Protein 3AOS (pdb70)

CATH classification: 3.15.10.30

Secondary structure (DSSP, 8-state):
-----B-TT-HHHHHHHHHHHHHHHTT-BGGGTBPP-TTEEEEEEEEEETTEEEEEEEEEEEEEE-STT-EEEEEEEETTTTEEEEEEEEEEEEEEEEEEEEGGGTEEEEEEEEEEEEEEEEEEEEEEEEE-SSS-EEEEEPPPEEEEEE----EEEE-HHHHHHHHHHH--SS--TTSTTHHHHHTHHHHHHHHHHHHHHHHHHHHHHHHS-GGGTBS--/-----B-TT-HHHHHHHHHHHHHHHTT-BTTTTBPP-SSEEEEEEEEE-TT-TTEEEEEEEEEEE-GGG-EEEEEEEETTTTEEEEEEEEEEEEEEEEEEEEGGGTEEEEEEEEEEEEEEEEEEEEEEEEE-TTS-EEEEEPPPEEEEEE--S-EEEE-HHHHHHHHHHS--SS--TTSTTHHHHHTHHHHHHHHHHHHHHHHHHHHHHHHS-GGGTBTT--

Structure (mmCIF, N/CA/C/O backbone):
data_3AOS
#
_entry.id   3AOS
#
_cell.length_a   164.044
_cell.length_b   46.750
_cell.length_c   72.169
_cell.angle_alpha   90.00
_cell.angle_beta   102.48
_cell.angle_gamma   90.00
#
_symmetry.space_group_name_H-M   'C 1 2 1'
#
loop_
_entity.id
_entity.type
_entity.pdbx_description
1 polymer 'Hemolymph juvenile hormone binding protein'
2 non-polymer 'methyl (2E,6E)-9-[(2R,3S)-3-ethyl-3-methyloxiran-2-yl]-3,7-dimethylnona-2,6-dienoate'
3 water water
#
loop_
_atom_site.group_PDB
_atom_site.id
_atom_site.type_symbol
_atom_site.label_atom_id
_atom_site.label_alt_id
_atom_site.label_comp_id
_atom_site.label_asym_id
_atom_site.label_entity_id
_atom_site.label_seq_id
_atom_site.pdbx_PDB_ins_code
_atom_site.Cartn_x
_atom_site.Cartn_y
_atom_site.Cartn_z
_atom_site.occupancy
_atom_site.B_iso_or_equiv
_atom_site.auth_seq_id
_atom_site.auth_comp_id
_atom_site.auth_asym_id
_atom_site.auth_atom_id
_atom_site.pdbx_PDB_model_num
ATOM 1 N N . ALA A 1 6 ? 16.286 11.158 -1.490 1.00 60.55 4 ALA A N 1
ATOM 2 C CA . ALA A 1 6 ? 17.225 10.114 -0.983 1.00 60.37 4 ALA A CA 1
ATOM 3 C C . ALA A 1 6 ? 17.246 10.051 0.551 1.00 60.33 4 ALA A C 1
ATOM 4 O O . ALA A 1 6 ? 18.052 10.718 1.202 1.00 60.48 4 ALA A O 1
ATOM 6 N N . LEU A 1 7 ? 16.333 9.266 1.122 1.00 60.10 5 LEU A N 1
ATOM 7 C CA . LEU A 1 7 ? 16.458 8.864 2.525 1.00 59.60 5 LEU A CA 1
ATOM 8 C C . LEU A 1 7 ? 17.166 7.527 2.632 1.00 58.99 5 LEU A C 1
ATOM 9 O O . LEU A 1 7 ? 17.570 7.120 3.716 1.00 58.86 5 LEU A O 1
ATOM 14 N N . LEU A 1 8 ? 17.322 6.848 1.502 1.00 58.68 6 LEU A N 1
ATOM 15 C CA . LEU A 1 8 ? 17.992 5.557 1.506 1.00 58.25 6 LEU A CA 1
ATOM 16 C C . LEU A 1 8 ? 19.319 5.539 0.767 1.00 58.13 6 LEU A C 1
ATOM 17 O O . LEU A 1 8 ? 19.468 6.113 -0.311 1.00 57.96 6 LEU A O 1
ATOM 22 N N . LYS A 1 9 ? 20.282 4.894 1.407 1.00 57.78 7 LYS A N 1
ATOM 23 C CA . LYS A 1 9 ? 21.549 4.583 0.811 1.00 57.77 7 LYS A CA 1
ATOM 24 C C . LYS A 1 9 ? 21.399 3.121 0.440 1.00 57.24 7 LYS A C 1
ATOM 25 O O . LYS A 1 9 ? 21.067 2.302 1.297 1.00 57.21 7 LYS A O 1
ATOM 31 N N . PRO A 1 10 ? 21.596 2.785 -0.845 1.00 57.15 8 PRO A N 1
ATOM 32 C CA . PRO A 1 10 ? 21.483 1.369 -1.202 1.00 57.14 8 PRO A CA 1
ATOM 33 C C . PRO A 1 10 ? 22.744 0.573 -0.821 1.00 57.13 8 PRO A C 1
ATOM 34 O O . PRO A 1 10 ? 23.862 1.057 -0.998 1.00 57.08 8 PRO A O 1
ATOM 38 N N . CYS A 1 11 ? 22.546 -0.632 -0.295 1.00 57.18 9 CYS A N 1
ATOM 39 C CA . CYS A 1 11 ? 23.636 -1.458 0.196 1.00 57.54 9 CYS A CA 1
ATOM 40 C C . CYS A 1 11 ? 23.670 -2.786 -0.520 1.00 57.75 9 CYS A C 1
ATOM 41 O O . CYS A 1 11 ? 22.622 -3.339 -0.855 1.00 58.07 9 CYS A O 1
ATOM 44 N N . LYS A 1 12 ? 24.878 -3.297 -0.746 1.00 57.80 10 LYS A N 1
ATOM 45 C CA . LYS A 1 12 ? 25.076 -4.665 -1.221 1.00 57.71 10 LYS A CA 1
ATOM 46 C C . LYS A 1 12 ? 24.579 -5.612 -0.131 1.00 57.51 10 LYS A C 1
ATOM 47 O O . LYS A 1 12 ? 24.680 -5.309 1.056 1.00 57.47 10 LYS A O 1
ATOM 53 N N . LEU A 1 13 ? 23.991 -6.730 -0.536 1.00 57.70 11 LEU A N 1
ATOM 54 C CA . LEU A 1 13 ? 23.528 -7.739 0.416 1.00 57.78 11 LEU A CA 1
ATOM 55 C C . LEU A 1 13 ? 24.693 -8.367 1.192 1.00 57.81 11 LEU A C 1
ATOM 56 O O . LEU A 1 13 ? 25.590 -8.971 0.598 1.00 57.59 11 LEU A O 1
ATOM 61 N N . GLY A 1 14 ? 24.674 -8.210 2.516 1.00 58.10 12 GLY A N 1
ATOM 62 C CA . GLY A 1 14 ? 25.701 -8.788 3.385 1.00 58.30 12 GLY A CA 1
ATOM 63 C C . GLY A 1 14 ? 26.736 -7.836 3.966 1.00 58.35 12 GLY A C 1
ATOM 64 O O . GLY A 1 14 ? 27.442 -8.209 4.904 1.00 58.88 12 GLY A O 1
ATOM 65 N N . ASP A 1 15 ? 26.829 -6.620 3.414 1.00 58.24 13 ASP A N 1
ATOM 66 C CA . ASP A 1 15 ? 27.781 -5.584 3.855 1.00 57.94 13 ASP A CA 1
ATOM 67 C C . ASP A 1 15 ? 27.273 -4.836 5.092 1.00 58.09 13 ASP A C 1
ATOM 68 O O . ASP A 1 15 ? 26.659 -3.769 4.971 1.00 58.19 13 ASP A O 1
ATOM 73 N N . MET A 1 16 ? 27.547 -5.393 6.275 1.00 57.99 14 MET A N 1
ATOM 74 C CA . MET A 1 16 ? 27.117 -4.808 7.558 1.00 57.95 14 MET A CA 1
ATOM 75 C C . MET A 1 16 ? 27.614 -3.372 7.782 1.00 57.40 14 MET A C 1
ATOM 76 O O . MET A 1 16 ? 26.991 -2.586 8.507 1.00 56.88 14 MET A O 1
ATOM 81 N N . GLN A 1 17 ? 28.728 -3.029 7.143 1.00 57.02 15 GLN A N 1
ATOM 82 C CA . GLN A 1 17 ? 29.278 -1.682 7.242 1.00 56.67 15 GLN A CA 1
ATOM 83 C C . GLN A 1 17 ? 28.344 -0.704 6.535 1.00 55.85 15 GLN A C 1
ATOM 84 O O . GLN A 1 17 ? 27.973 0.322 7.100 1.00 56.17 15 GLN A O 1
ATOM 90 N N . CYS A 1 18 ? 27.941 -1.033 5.312 1.00 54.95 16 CYS A N 1
ATOM 91 C CA . CYS A 1 18 ? 27.029 -0.172 4.566 1.00 54.24 16 CYS A CA 1
ATOM 92 C C . CYS A 1 18 ? 25.663 -0.090 5.254 1.00 53.10 16 CYS A C 1
ATOM 93 O O . CYS A 1 18 ? 25.049 0.973 5.300 1.00 52.60 16 CYS A O 1
ATOM 96 N N . LEU A 1 19 ? 25.205 -1.217 5.784 1.00 51.91 17 LEU A N 1
ATOM 97 C CA . LEU A 1 19 ? 23.925 -1.276 6.460 1.00 51.32 17 LEU A CA 1
ATOM 98 C C . LEU A 1 19 ? 23.899 -0.376 7.689 1.00 50.83 17 LEU A C 1
ATOM 99 O O . LEU A 1 19 ? 22.898 0.298 7.960 1.00 50.22 17 LEU A O 1
ATOM 104 N N . SER A 1 20 ? 25.006 -0.374 8.428 1.00 50.19 18 SER A N 1
ATOM 105 C CA . SER A 1 20 ? 25.106 0.422 9.629 1.00 49.12 18 SER A CA 1
ATOM 106 C C . SER A 1 20 ? 25.024 1.907 9.331 1.00 48.76 18 SER A C 1
ATOM 107 O O . SER A 1 20 ? 24.288 2.625 10.001 1.00 48.96 18 SER A O 1
ATOM 110 N N . SER A 1 21 ? 25.746 2.387 8.328 1.00 47.99 19 SER A N 1
ATOM 111 C CA . SER A 1 21 ? 25.619 3.810 8.013 1.00 47.70 19 SER A CA 1
ATOM 112 C C . SER A 1 21 ? 24.309 4.153 7.280 1.00 46.87 19 SER A C 1
ATOM 113 O O . SER A 1 21 ? 23.866 5.311 7.321 1.00 46.88 19 SER A O 1
ATOM 116 N N . ALA A 1 22 ? 23.690 3.166 6.622 1.00 45.56 20 ALA A N 1
ATOM 117 C CA . ALA A 1 22 ? 22.355 3.373 6.044 1.00 44.58 20 ALA A CA 1
ATOM 118 C C . ALA A 1 22 ? 21.329 3.540 7.165 1.00 43.86 20 ALA A C 1
ATOM 119 O O . ALA A 1 22 ? 20.464 4.402 7.089 1.00 43.56 20 ALA A O 1
ATOM 121 N N . THR A 1 23 ? 21.461 2.715 8.205 1.00 43.20 21 THR A N 1
ATOM 122 C CA . THR A 1 23 ? 20.629 2.773 9.395 1.00 42.79 21 THR A CA 1
ATOM 123 C C . THR A 1 23 ? 20.753 4.114 10.110 1.00 43.37 21 THR A C 1
ATOM 124 O O . THR A 1 23 ? 19.734 4.702 10.505 1.00 43.59 21 THR A O 1
ATOM 128 N N . GLU A 1 24 ? 21.990 4.585 10.288 1.00 43.48 22 GLU A N 1
ATOM 129 C CA . GLU A 1 24 ? 22.225 5.910 10.869 1.00 44.11 22 GLU A CA 1
ATOM 130 C C . GLU A 1 24 ? 21.491 6.977 10.059 1.00 43.02 22 GLU A C 1
ATOM 131 O O . GLU A 1 24 ? 20.701 7.719 10.623 1.00 43.50 22 GLU A O 1
ATOM 137 N N . GLN A 1 25 ? 21.759 7.040 8.753 1.00 42.73 23 GLN A N 1
ATOM 138 C CA . GLN A 1 25 ? 21.053 7.942 7.798 1.00 42.56 23 GLN A CA 1
ATOM 139 C C . GLN A 1 25 ? 19.540 7.885 7.940 1.00 40.95 23 GLN A C 1
ATOM 140 O O . GLN A 1 25 ? 18.885 8.927 8.070 1.00 40.90 23 GLN A O 1
ATOM 146 N N . PHE A 1 26 ? 19.004 6.663 7.952 1.00 39.65 24 PHE A N 1
ATOM 147 C CA . PHE A 1 26 ? 17.569 6.456 7.934 1.00 38.95 24 PHE A CA 1
ATOM 148 C C . PHE A 1 26 ? 16.922 7.041 9.164 1.00 39.16 24 PHE A C 1
ATOM 149 O O . PHE A 1 26 ? 15.974 7.787 9.037 1.00 39.41 24 PHE A O 1
ATOM 157 N N . LEU A 1 27 ? 17.452 6.708 10.338 1.00 39.10 25 LEU A N 1
ATOM 158 C CA . LEU A 1 27 ? 16.875 7.129 11.607 1.00 38.91 25 LEU A CA 1
ATOM 159 C C . LEU A 1 27 ? 16.907 8.639 11.841 1.00 39.99 25 LEU A C 1
ATOM 160 O O . LEU A 1 27 ? 15.945 9.208 12.380 1.00 39.74 25 LEU A O 1
ATOM 165 N N . GLU A 1 28 ? 18.000 9.283 11.431 1.00 41.07 26 GLU A N 1
ATOM 166 C CA . GLU A 1 28 ? 18.115 10.742 11.456 1.00 41.51 26 GLU A CA 1
ATOM 167 C C . GLU A 1 28 ? 17.071 11.387 10.538 1.00 42.17 26 GLU A C 1
ATOM 168 O O . GLU A 1 28 ? 16.295 12.259 10.967 1.00 42.33 26 GLU A O 1
ATOM 174 N N . LYS A 1 29 ? 17.040 10.964 9.274 1.00 42.29 27 LYS A N 1
ATOM 175 C CA . LYS A 1 29 ? 16.073 11.521 8.325 1.00 42.33 27 LYS A CA 1
ATOM 176 C C . LYS A 1 29 ? 14.619 11.320 8.786 1.00 42.24 27 LYS A C 1
ATOM 177 O O . LYS A 1 29 ? 13.793 12.210 8.614 1.00 42.12 27 LYS A O 1
ATOM 183 N N . THR A 1 30 ? 14.330 10.163 9.387 1.00 41.71 28 THR A N 1
ATOM 184 C CA . THR A 1 30 ? 12.984 9.842 9.850 1.00 41.40 28 THR A CA 1
ATOM 185 C C . THR A 1 30 ? 12.697 10.184 11.332 1.00 41.14 28 THR A C 1
ATOM 186 O O . THR A 1 30 ? 11.573 9.985 11.790 1.00 40.67 28 THR A O 1
ATOM 190 N N . SER A 1 31 ? 13.692 10.703 12.066 1.00 40.64 29 SER A N 1
ATOM 191 C CA . SER A 1 31 ? 13.569 10.906 13.519 1.00 40.33 29 SER A CA 1
ATOM 192 C C . SER A 1 31 ? 12.336 11.697 13.936 1.00 40.92 29 SER A C 1
ATOM 193 O O . SER A 1 31 ? 11.690 11.353 14.933 1.00 40.51 29 SER A O 1
ATOM 196 N N . LYS A 1 32 ? 12.000 12.730 13.166 1.00 41.32 30 LYS A N 1
ATOM 197 C CA . LYS A 1 32 ? 10.877 13.590 13.510 1.00 42.82 30 LYS A CA 1
ATOM 198 C C . LYS A 1 32 ? 9.703 13.388 12.537 1.00 43.32 30 LYS A C 1
ATOM 199 O O . LYS A 1 32 ? 8.770 14.204 12.462 1.00 44.37 30 LYS A O 1
ATOM 205 N N . GLY A 1 33 ? 9.763 12.283 11.801 1.00 43.83 31 GLY A N 1
ATOM 206 C CA . GLY A 1 33 ? 8.633 11.777 11.035 1.00 44.15 31 GLY A CA 1
ATOM 207 C C . GLY A 1 33 ? 8.607 12.361 9.648 1.00 44.85 31 GLY A C 1
ATOM 208 O O . GLY A 1 33 ? 9.189 13.423 9.421 1.00 45.15 31 GLY A O 1
ATOM 209 N N . ILE A 1 34 ? 7.964 11.652 8.716 1.00 45.12 32 ILE A N 1
ATOM 210 C CA . ILE A 1 34 ? 7.777 12.135 7.336 1.00 45.59 32 ILE A CA 1
ATOM 211 C C . ILE A 1 34 ? 6.336 11.871 6.880 1.00 45.83 32 ILE A C 1
ATOM 212 O O . ILE A 1 34 ? 6.035 10.814 6.312 1.00 45.90 32 ILE A O 1
ATOM 217 N N . PRO A 1 35 ? 5.439 12.838 7.140 1.00 46.20 33 PRO A N 1
ATOM 218 C CA . PRO A 1 35 ? 4.001 12.553 7.088 1.00 46.82 33 PRO A CA 1
ATOM 219 C C . PRO A 1 35 ? 3.495 12.277 5.669 1.00 47.37 33 PRO A C 1
ATOM 220 O O . PRO A 1 35 ? 2.512 11.556 5.490 1.00 46.74 33 PRO A O 1
ATOM 224 N N . GLN A 1 36 ? 4.200 12.817 4.682 1.00 48.11 34 GLN A N 1
ATOM 225 C CA . GLN A 1 36 ? 3.875 12.599 3.284 1.00 49.46 34 GLN A CA 1
ATOM 226 C C . GLN A 1 36 ? 4.136 11.145 2.866 1.00 49.44 34 GLN A C 1
ATOM 227 O O . GLN A 1 36 ? 3.511 10.645 1.928 1.00 50.04 34 GLN A O 1
ATOM 233 N N . TYR A 1 37 ? 5.045 10.474 3.568 1.00 49.21 35 TYR A N 1
ATOM 234 C CA . TYR A 1 37 ? 5.325 9.052 3.331 1.00 48.33 35 TYR A CA 1
ATOM 235 C C . TYR A 1 37 ? 4.724 8.146 4.428 1.00 47.03 35 TYR A C 1
ATOM 236 O O . TYR A 1 37 ? 4.916 6.927 4.407 1.00 47.42 35 TYR A O 1
ATOM 245 N N . ASP A 1 38 ? 4.009 8.740 5.381 1.00 45.08 36 ASP A N 1
ATOM 246 C CA . ASP A 1 38 ? 3.423 7.994 6.510 1.00 43.55 36 ASP A CA 1
ATOM 247 C C . ASP A 1 38 ? 4.511 7.466 7.466 1.00 42.46 36 ASP A C 1
ATOM 248 O O . ASP A 1 38 ? 4.352 6.428 8.101 1.00 42.19 36 ASP A O 1
ATOM 253 N N . ILE A 1 39 ? 5.623 8.188 7.568 1.00 41.20 37 ILE A N 1
ATOM 254 C CA . ILE A 1 39 ? 6.696 7.764 8.453 1.00 39.78 37 ILE A CA 1
ATOM 255 C C . ILE A 1 39 ? 6.512 8.418 9.819 1.00 39.14 37 ILE A C 1
ATOM 256 O O . ILE A 1 39 ? 6.467 9.627 9.931 1.00 39.95 37 ILE A O 1
ATOM 261 N N . TRP A 1 40 ? 6.369 7.600 10.851 1.00 38.25 38 TRP A N 1
ATOM 262 C CA . TRP A 1 40 ? 6.138 8.090 12.200 1.00 37.43 38 TRP A CA 1
ATOM 263 C C . TRP A 1 40 ? 7.413 8.661 12.796 1.00 37.16 38 TRP A C 1
ATOM 264 O O . TRP A 1 40 ? 8.506 8.243 12.417 1.00 37.27 38 TRP A O 1
ATOM 275 N N . PRO A 1 41 ? 7.283 9.656 13.697 1.00 36.66 39 PRO A N 1
ATOM 276 C CA . PRO A 1 41 ? 8.497 10.143 14.339 1.00 36.28 39 PRO A CA 1
ATOM 277 C C . PRO A 1 41 ? 9.051 9.066 15.268 1.00 35.76 39 PRO A C 1
ATOM 278 O O . PRO A 1 41 ? 8.276 8.489 16.020 1.00 36.17 39 PRO A O 1
ATOM 282 N N . ILE A 1 42 ? 10.351 8.753 15.193 1.00 35.22 40 ILE A N 1
ATOM 283 C CA . ILE A 1 42 ? 10.931 7.734 16.115 1.00 35.04 40 ILE A CA 1
ATOM 284 C C . ILE A 1 42 ? 11.852 8.225 17.219 1.00 34.40 40 ILE A C 1
ATOM 285 O O . ILE A 1 42 ? 12.159 7.481 18.169 1.00 33.84 40 ILE A O 1
ATOM 290 N N . ASP A 1 43 ? 12.310 9.460 17.088 1.00 33.56 41 ASP A N 1
ATOM 291 C CA . ASP A 1 43 ? 13.111 10.060 18.129 1.00 33.57 41 ASP A CA 1
ATOM 292 C C . ASP A 1 43 ? 12.989 11.583 18.047 1.00 33.01 41 ASP A C 1
ATOM 293 O O . ASP A 1 43 ? 13.578 12.198 17.161 1.00 33.04 41 ASP A O 1
ATOM 298 N N . PRO A 1 44 ? 12.198 12.186 18.960 1.00 32.05 42 PRO A N 1
ATOM 299 C CA . PRO A 1 44 ? 11.461 11.519 20.067 1.00 31.32 42 PRO A CA 1
ATOM 300 C C . PRO A 1 44 ? 10.170 10.756 19.608 1.00 30.39 42 PRO A C 1
ATOM 301 O O . PRO A 1 44 ? 9.443 11.233 18.754 1.00 29.34 42 PRO A O 1
ATOM 305 N N . LEU A 1 45 ? 9.927 9.564 20.154 1.00 30.38 43 LEU A N 1
ATOM 306 C CA . LEU A 1 45 ? 8.716 8.759 19.834 1.00 28.94 43 LEU A CA 1
ATOM 307 C C . LEU A 1 45 ? 7.746 8.937 20.956 1.00 28.31 43 LEU A C 1
ATOM 308 O O . LEU A 1 45 ? 8.114 8.776 22.100 1.00 27.59 43 LEU A O 1
ATOM 313 N N . VAL A 1 46 ? 6.505 9.302 20.665 1.00 29.64 44 VAL A N 1
ATOM 314 C CA . VAL A 1 46 ? 5.510 9.429 21.758 1.00 30.72 44 VAL A CA 1
ATOM 315 C C . VAL A 1 46 ? 4.490 8.263 21.706 1.00 31.94 44 VAL A C 1
ATOM 316 O O . VAL A 1 46 ? 3.947 7.894 20.635 1.00 32.08 44 VAL A O 1
ATOM 320 N N . VAL A 1 47 ? 4.264 7.643 22.853 1.00 32.28 45 VAL A N 1
ATOM 321 C CA . VAL A 1 47 ? 3.238 6.618 22.944 1.00 32.84 45 VAL A CA 1
ATOM 322 C C . VAL A 1 47 ? 2.007 7.175 23.663 1.00 32.73 45 VAL A C 1
ATOM 323 O O . VAL A 1 47 ? 2.050 7.393 24.883 1.00 32.24 45 VAL A O 1
ATOM 327 N N . THR A 1 48 ? 0.945 7.426 22.895 1.00 32.89 46 THR A N 1
ATOM 328 C CA . THR A 1 48 ? -0.334 7.919 23.425 1.00 33.87 46 THR A CA 1
ATOM 329 C C . THR A 1 48 ? -0.712 7.195 24.701 1.00 33.21 46 THR A C 1
ATOM 330 O O . THR A 1 48 ? -0.786 7.787 25.777 1.00 33.10 46 THR A O 1
ATOM 334 N N . SER A 1 49 ? -0.885 5.878 24.566 1.00 33.26 47 SER A N 1
ATOM 335 C CA . SER A 1 49 ? -1.554 5.059 25.562 1.00 32.08 47 SER A CA 1
ATOM 336 C C . SER A 1 49 ? -1.042 3.643 25.498 1.00 31.07 47 SER A C 1
ATOM 337 O O . SER A 1 49 ? -1.009 3.062 24.435 1.00 31.06 47 SER A O 1
ATOM 340 N N . LEU A 1 50 ? -0.659 3.105 26.649 1.00 30.34 48 LEU A N 1
ATOM 341 C CA . LEU A 1 50 ? -0.283 1.720 26.788 1.00 29.44 48 LEU A CA 1
ATOM 342 C C . LEU A 1 50 ? -0.679 1.213 28.166 1.00 28.91 48 LEU A C 1
ATOM 343 O O . LEU A 1 50 ? -0.260 1.781 29.180 1.00 27.79 48 LEU A O 1
ATOM 348 N N . ASP A 1 51 ? -1.487 0.147 28.199 1.00 28.18 49 ASP A N 1
ATOM 349 C CA . ASP A 1 51 ? -1.761 -0.585 29.450 1.00 28.25 49 ASP A CA 1
ATOM 350 C C . ASP A 1 51 ? -0.963 -1.867 29.504 1.00 27.68 49 ASP A C 1
ATOM 351 O O . ASP A 1 51 ? -0.736 -2.519 28.462 1.00 27.00 49 ASP A O 1
ATOM 356 N N . VAL A 1 52 ? -0.572 -2.219 30.729 1.00 26.83 50 VAL A N 1
ATOM 357 C CA . VAL A 1 52 ? 0.093 -3.453 31.040 1.00 26.05 50 VAL A CA 1
ATOM 358 C C . VAL A 1 52 ? -0.521 -4.043 32.306 1.00 25.73 50 VAL A C 1
ATOM 359 O O . VAL A 1 52 ? -0.621 -3.359 33.291 1.00 25.26 50 VAL A O 1
ATOM 363 N N . ILE A 1 53 ? -0.888 -5.327 32.309 1.00 26.94 51 ILE A N 1
ATOM 364 C CA . ILE A 1 53 ? -1.294 -5.976 33.581 1.00 26.98 51 ILE A CA 1
ATOM 365 C C . ILE A 1 53 ? -0.028 -6.524 34.226 1.00 26.86 51 ILE A C 1
ATOM 366 O O . ILE A 1 53 ? 0.846 -6.942 33.516 1.00 27.79 51 ILE A O 1
ATOM 371 N N . ALA A 1 54 ? 0.083 -6.543 35.548 1.00 26.23 52 ALA A N 1
ATOM 372 C CA . ALA A 1 54 ? 1.152 -7.285 36.182 1.00 27.16 52 ALA A CA 1
ATOM 373 C C . ALA A 1 54 ? 0.999 -8.831 36.026 1.00 28.48 52 ALA A C 1
ATOM 374 O O . ALA A 1 54 ? 0.151 -9.441 36.733 1.00 27.28 52 ALA A O 1
ATOM 376 N N . PRO A 1 55 ? 1.865 -9.468 35.180 1.00 29.19 53 PRO A N 1
ATOM 377 C CA . PRO A 1 55 ? 1.893 -10.929 34.995 1.00 29.30 53 PRO A CA 1
ATOM 378 C C . PRO A 1 55 ? 1.655 -11.758 36.272 1.00 29.53 53 PRO A C 1
ATOM 379 O O . PRO A 1 55 ? 1.074 -12.820 36.196 1.00 30.32 53 PRO A O 1
ATOM 383 N N . SER A 1 56 ? 2.084 -11.272 37.423 1.00 29.65 54 SER A N 1
ATOM 384 C CA . SER A 1 56 ? 1.984 -12.041 38.652 1.00 30.72 54 SER A CA 1
ATOM 385 C C . SER A 1 56 ? 1.007 -11.432 39.653 1.00 30.72 54 SER A C 1
ATOM 386 O O . SER A 1 56 ? 0.988 -11.815 40.836 1.00 30.35 54 SER A O 1
ATOM 389 N N . ASP A 1 57 ? 0.188 -10.491 39.167 1.00 31.28 55 ASP A N 1
ATOM 390 C CA . ASP A 1 57 ? -0.880 -9.865 39.952 1.00 30.79 55 ASP A CA 1
ATOM 391 C C . ASP A 1 57 ? -1.951 -9.226 39.028 1.00 30.16 55 ASP A C 1
ATOM 392 O O . ASP A 1 57 ? -1.765 -8.109 38.510 1.00 30.47 55 ASP A O 1
ATOM 397 N N . ALA A 1 58 ? -3.050 -9.936 38.818 1.00 27.95 56 ALA A N 1
ATOM 398 C CA . ALA A 1 58 ? -4.121 -9.527 37.877 1.00 27.17 56 ALA A CA 1
ATOM 399 C C . ALA A 1 58 ? -4.867 -8.243 38.279 1.00 25.33 56 ALA A C 1
ATOM 400 O O . ALA A 1 58 ? -5.589 -7.662 37.462 1.00 24.50 56 ALA A O 1
ATOM 402 N N . GLY A 1 59 ? -4.736 -7.883 39.550 1.00 24.23 57 GLY A N 1
ATOM 403 C CA . GLY A 1 59 ? -5.398 -6.729 40.127 1.00 26.34 57 GLY A CA 1
ATOM 404 C C . GLY A 1 59 ? -4.573 -5.425 40.108 1.00 27.61 57 GLY A C 1
ATOM 405 O O . GLY A 1 59 ? -4.953 -4.441 40.768 1.00 26.89 57 GLY A O 1
ATOM 406 N N . ILE A 1 60 ? -3.438 -5.453 39.393 1.00 27.38 58 ILE A N 1
ATOM 407 C CA . ILE A 1 60 ? -2.607 -4.272 39.188 1.00 27.16 58 ILE A CA 1
ATOM 408 C C . ILE A 1 60 ? -2.642 -4.003 37.734 1.00 26.72 58 ILE A C 1
ATOM 409 O O . ILE A 1 60 ? -2.284 -4.830 36.947 1.00 26.04 58 ILE A O 1
ATOM 414 N N . VAL A 1 61 ? -3.162 -2.831 37.395 1.00 27.14 59 VAL A N 1
ATOM 415 C CA . VAL A 1 61 ? -3.209 -2.352 36.048 1.00 26.64 59 VAL A CA 1
ATOM 416 C C . VAL A 1 61 ? -2.317 -1.090 36.031 1.00 27.72 59 VAL A C 1
ATOM 417 O O . VAL A 1 61 ? -2.460 -0.170 36.848 1.00 27.21 59 VAL A O 1
ATOM 421 N N . ILE A 1 62 ? -1.371 -1.065 35.105 1.00 28.76 60 ILE A N 1
ATOM 422 C CA . ILE A 1 62 ? -0.519 0.097 34.900 1.00 28.01 60 ILE A CA 1
ATOM 423 C C . ILE A 1 62 ? -0.978 0.709 33.619 1.00 29.27 60 ILE A C 1
ATOM 424 O O . ILE A 1 62 ? -1.046 0.027 32.586 1.00 29.52 60 ILE A O 1
ATOM 429 N N . ARG A 1 63 ? -1.317 1.991 33.680 1.00 30.20 61 ARG A N 1
ATOM 430 C CA . ARG A 1 63 ? -1.756 2.681 32.492 1.00 30.79 61 ARG A CA 1
ATOM 431 C C . ARG A 1 63 ? -0.777 3.844 32.280 1.00 30.73 61 ARG A C 1
ATOM 432 O O . ARG A 1 63 ? -0.630 4.680 33.171 1.00 30.77 61 ARG A O 1
ATOM 440 N N . PHE A 1 64 ? -0.096 3.835 31.123 1.00 29.59 62 PHE A N 1
ATOM 441 C CA . PHE A 1 64 ? 0.848 4.871 30.688 1.00 28.22 62 PHE A CA 1
ATOM 442 C C . PHE A 1 64 ? 0.210 5.789 29.701 1.00 28.17 62 PHE A C 1
ATOM 443 O O . PHE A 1 64 ? -0.463 5.345 28.778 1.00 27.57 62 PHE A O 1
ATOM 451 N N . LYS A 1 65 ? 0.482 7.072 29.872 1.00 28.63 63 LYS A N 1
ATOM 452 C CA . LYS A 1 65 ? -0.018 8.081 28.949 1.00 29.81 63 LYS A CA 1
ATOM 453 C C . LYS A 1 65 ? 1.051 9.074 28.476 1.00 28.03 63 LYS A C 1
ATOM 454 O O . LYS A 1 65 ? 1.779 9.657 29.290 1.00 28.57 63 LYS A O 1
ATOM 460 N N . ASN A 1 66 ? 1.101 9.264 27.162 1.00 27.41 64 ASN A N 1
ATOM 461 C CA . ASN A 1 66 ? 2.004 10.215 26.512 1.00 27.65 64 ASN A CA 1
ATOM 462 C C . ASN A 1 66 ? 3.449 9.977 26.877 1.00 28.01 64 ASN A C 1
ATOM 463 O O . ASN A 1 66 ? 4.147 10.874 27.411 1.00 29.59 64 ASN A O 1
ATOM 468 N N . LEU A 1 67 ? 3.908 8.760 26.645 1.00 28.37 65 LEU A N 1
ATOM 469 C CA . LEU A 1 67 ? 5.268 8.456 27.032 1.00 27.45 65 LEU A CA 1
ATOM 470 C C . LEU A 1 67 ? 6.149 9.151 26.034 1.00 26.64 65 LEU A C 1
ATOM 471 O O . LEU A 1 67 ? 5.875 9.112 24.830 1.00 26.66 65 LEU A O 1
ATOM 476 N N . ASN A 1 68 ? 7.190 9.784 26.557 1.00 25.36 66 ASN A N 1
ATOM 477 C CA . ASN A 1 68 ? 8.196 10.427 25.732 1.00 25.50 66 ASN A CA 1
ATOM 478 C C . ASN A 1 68 ? 9.461 9.583 25.762 1.00 23.67 66 ASN A C 1
ATOM 479 O O . ASN A 1 68 ? 10.040 9.340 26.849 1.00 23.54 66 ASN A O 1
ATOM 484 N N . ILE A 1 69 ? 9.866 9.134 24.588 1.00 21.65 67 ILE A N 1
ATOM 485 C CA . ILE A 1 69 ? 10.929 8.138 24.478 1.00 22.21 67 ILE A CA 1
ATOM 486 C C . ILE A 1 69 ? 12.046 8.627 23.561 1.00 23.06 67 ILE A C 1
ATOM 487 O O . ILE A 1 69 ? 11.851 8.786 22.332 1.00 22.42 67 ILE A O 1
ATOM 492 N N . THR A 1 70 ? 13.229 8.819 24.141 1.00 22.87 68 THR A N 1
ATOM 493 C CA . THR A 1 70 ? 14.349 9.273 23.310 1.00 23.46 68 THR A CA 1
ATOM 494 C C . THR A 1 70 ? 15.399 8.177 23.252 1.00 22.75 68 THR A C 1
ATOM 495 O O . THR A 1 70 ? 15.461 7.374 24.156 1.00 23.12 68 THR A O 1
ATOM 499 N N . GLY A 1 71 ? 16.159 8.114 22.160 1.00 23.34 69 GLY A N 1
ATOM 500 C CA . GLY A 1 71 ? 17.270 7.175 22.007 1.00 25.30 69 GLY A CA 1
ATOM 501 C C . GLY A 1 71 ? 17.198 6.163 20.862 1.00 26.74 69 GLY A C 1
ATOM 502 O O . GLY A 1 71 ? 18.150 5.412 20.662 1.00 27.67 69 GLY A O 1
ATOM 503 N N . LEU A 1 72 ? 16.087 6.126 20.111 1.00 26.85 70 LEU A N 1
ATOM 504 C CA . LEU A 1 72 ? 15.942 5.185 18.980 1.00 26.34 70 LEU A CA 1
ATOM 505 C C . LEU A 1 72 ? 16.701 5.596 17.714 1.00 26.77 70 LEU A C 1
ATOM 506 O O . LEU A 1 72 ? 17.066 4.751 16.932 1.00 27.95 70 LEU A O 1
ATOM 511 N N . LYS A 1 73 ? 16.924 6.879 17.486 1.00 26.74 71 LYS A N 1
ATOM 512 C CA . LYS A 1 73 ? 17.662 7.281 16.286 1.00 27.88 71 LYS A CA 1
ATOM 513 C C . LYS A 1 73 ? 19.142 6.791 16.343 1.00 28.49 71 LYS A C 1
ATOM 514 O O . LYS A 1 73 ? 19.825 6.732 15.326 1.00 27.92 71 LYS A O 1
ATOM 520 N N . ASN A 1 74 ? 19.593 6.399 17.540 1.00 29.34 72 ASN A N 1
ATOM 521 C CA . ASN A 1 74 ? 20.971 5.911 17.744 1.00 30.89 72 ASN A CA 1
ATOM 522 C C . ASN A 1 74 ? 21.086 4.438 18.090 1.00 31.02 72 ASN A C 1
ATOM 523 O O . ASN A 1 74 ? 22.035 4.038 18.749 1.00 31.70 72 ASN A O 1
ATOM 528 N N . GLN A 1 75 ? 20.108 3.642 17.658 1.00 31.20 73 GLN A N 1
ATOM 529 C CA . GLN A 1 75 ? 20.167 2.205 17.797 1.00 31.98 73 GLN A CA 1
ATOM 530 C C . GLN A 1 75 ? 21.192 1.590 16.839 1.00 32.05 73 GLN A C 1
ATOM 531 O O . GLN A 1 75 ? 21.453 2.088 15.737 1.00 31.62 73 GLN A O 1
ATOM 537 N N . GLN A 1 76 ? 21.783 0.510 17.301 1.00 32.50 74 GLN A N 1
ATOM 538 C CA . GLN A 1 76 ? 22.877 -0.148 16.607 1.00 33.43 74 GLN A CA 1
ATOM 539 C C . GLN A 1 76 ? 22.386 -1.523 16.208 1.00 33.64 74 GLN A C 1
ATOM 540 O O . GLN A 1 76 ? 21.813 -2.242 17.027 1.00 34.11 74 GLN A O 1
ATOM 546 N N . ILE A 1 77 ? 22.619 -1.904 14.963 1.00 34.89 75 ILE A N 1
ATOM 547 C CA . ILE A 1 77 ? 22.325 -3.276 14.518 1.00 35.44 75 ILE A CA 1
ATOM 548 C C . ILE A 1 77 ? 23.253 -4.223 15.247 1.00 36.41 75 ILE A C 1
ATOM 549 O O . ILE A 1 77 ? 24.462 -4.040 15.202 1.00 36.39 75 ILE A O 1
ATOM 554 N N . SER A 1 78 ? 22.700 -5.218 15.943 1.00 37.58 76 SER A N 1
ATOM 555 C CA . SER A 1 78 ? 23.527 -6.257 16.551 1.00 37.97 76 SER A CA 1
ATOM 556 C C . SER A 1 78 ? 23.394 -7.615 15.852 1.00 39.33 76 SER A C 1
ATOM 557 O O . SER A 1 78 ? 24.224 -8.492 16.063 1.00 38.95 76 SER A O 1
ATOM 560 N N . ASP A 1 79 ? 22.336 -7.786 15.054 1.00 40.65 77 ASP A N 1
ATOM 561 C CA . ASP A 1 79 ? 22.126 -8.993 14.248 1.00 42.21 77 ASP A CA 1
ATOM 562 C C . ASP A 1 79 ? 21.212 -8.694 13.059 1.00 43.22 77 ASP A C 1
ATOM 563 O O . ASP A 1 79 ? 20.171 -8.056 13.196 1.00 44.19 77 ASP A O 1
ATOM 568 N N . PHE A 1 80 ? 21.635 -9.131 11.884 1.00 44.21 78 PHE A N 1
ATOM 569 C CA . PHE A 1 80 ? 20.830 -9.047 10.691 1.00 45.12 78 PHE A CA 1
ATOM 570 C C . PHE A 1 80 ? 20.935 -10.373 9.937 1.00 46.04 78 PHE A C 1
ATOM 571 O O . PHE A 1 80 ? 22.009 -10.747 9.482 1.00 46.00 78 PHE A O 1
ATOM 579 N N . GLN A 1 81 ? 19.828 -11.103 9.849 1.00 47.15 79 GLN A N 1
ATOM 580 C CA . GLN A 1 81 ? 19.788 -12.314 9.022 1.00 48.65 79 GLN A CA 1
ATOM 581 C C . GLN A 1 81 ? 18.683 -12.268 7.946 1.00 48.79 79 GLN A C 1
ATOM 582 O O . GLN A 1 81 ? 17.489 -12.448 8.228 1.00 48.80 79 GLN A O 1
ATOM 588 N N . MET A 1 82 ? 19.106 -12.017 6.714 1.00 48.89 80 MET A N 1
ATOM 589 C CA . MET A 1 82 ? 18.204 -11.941 5.581 1.00 49.52 80 MET A CA 1
ATOM 590 C C . MET A 1 82 ? 18.342 -13.176 4.674 1.00 49.64 80 MET A C 1
ATOM 591 O O . MET A 1 82 ? 19.347 -13.355 3.985 1.00 50.33 80 MET A O 1
ATOM 596 N N . ASP A 1 83 ? 17.324 -14.023 4.691 1.00 49.65 81 ASP A N 1
ATOM 597 C CA . ASP A 1 83 ? 17.279 -15.220 3.855 1.00 50.00 81 ASP A CA 1
ATOM 598 C C . ASP A 1 83 ? 16.559 -14.873 2.548 1.00 50.06 81 ASP A C 1
ATOM 599 O O . ASP A 1 83 ? 15.341 -14.728 2.541 1.00 50.08 81 ASP A O 1
ATOM 604 N N . THR A 1 84 ? 17.296 -14.721 1.447 1.00 50.51 82 THR A N 1
ATOM 605 C CA . THR A 1 84 ? 16.657 -14.345 0.169 1.00 50.96 82 THR A CA 1
ATOM 606 C C . THR A 1 84 ? 15.822 -15.445 -0.480 1.00 51.29 82 THR A C 1
ATOM 607 O O . THR A 1 84 ? 15.099 -15.157 -1.438 1.00 51.69 82 THR A O 1
ATOM 611 N N . LYS A 1 85 ? 15.921 -16.680 0.031 1.00 51.05 83 LYS A N 1
ATOM 612 C CA . LYS A 1 85 ? 15.112 -17.815 -0.447 1.00 51.07 83 LYS A CA 1
ATOM 613 C C . LYS A 1 85 ? 13.785 -17.938 0.294 1.00 50.47 83 LYS A C 1
ATOM 614 O O . LYS A 1 85 ? 12.710 -17.877 -0.319 1.00 50.87 83 LYS A O 1
ATOM 620 N N . ALA A 1 86 ? 13.849 -18.134 1.605 1.00 49.49 84 ALA A N 1
ATOM 621 C CA . ALA A 1 86 ? 12.627 -18.225 2.405 1.00 49.03 84 ALA A CA 1
ATOM 622 C C . ALA A 1 86 ? 11.945 -16.849 2.592 1.00 48.52 84 ALA A C 1
ATOM 623 O O . ALA A 1 86 ? 10.917 -16.739 3.271 1.00 48.60 84 ALA A O 1
ATOM 625 N N . LYS A 1 87 ? 12.524 -15.822 1.963 1.00 48.18 85 LYS A N 1
ATOM 626 C CA . LYS A 1 87 ? 12.069 -14.415 2.045 1.00 47.84 85 LYS A CA 1
ATOM 627 C C . LYS A 1 87 ? 11.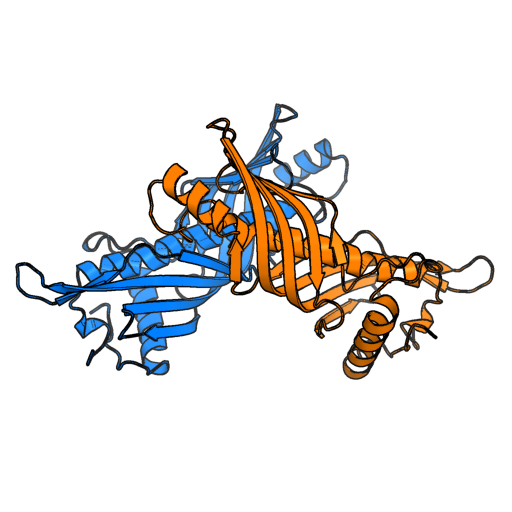747 -13.892 3.479 1.00 46.62 85 LYS A C 1
ATOM 628 O O . LYS A 1 87 ? 10.613 -13.505 3.774 1.00 46.69 85 LYS A O 1
ATOM 634 N N . THR A 1 88 ? 12.761 -13.896 4.347 1.00 45.04 86 THR A N 1
ATOM 635 C CA . THR A 1 88 ? 12.622 -13.489 5.757 1.00 43.66 86 THR A CA 1
ATOM 636 C C . THR A 1 88 ? 13.716 -12.507 6.183 1.00 42.78 86 THR A C 1
ATOM 637 O O . THR A 1 88 ? 14.789 -12.445 5.581 1.00 42.09 86 THR A O 1
ATOM 641 N N . VAL A 1 89 ? 13.418 -11.734 7.224 1.00 41.86 87 VAL A N 1
ATOM 642 C CA . VAL A 1 89 ? 14.398 -10.844 7.862 1.00 40.55 87 VAL A CA 1
ATOM 643 C C . VAL A 1 89 ? 14.376 -11.076 9.372 1.00 39.50 87 VAL A C 1
ATOM 644 O O . VAL A 1 89 ? 13.315 -11.205 9.974 1.00 39.03 87 VAL A O 1
ATOM 648 N N . LEU A 1 90 ? 15.555 -11.177 9.973 1.00 38.80 88 LEU A N 1
ATOM 649 C CA . LEU A 1 90 ? 15.684 -11.079 11.423 1.00 37.94 88 LEU A CA 1
ATOM 650 C C . LEU A 1 90 ? 16.559 -9.885 11.676 1.00 37.26 88 LEU A C 1
ATOM 651 O O . LEU A 1 90 ? 17.682 -9.844 11.199 1.00 37.41 88 LEU A O 1
ATOM 656 N N . LEU A 1 91 ? 16.010 -8.904 12.388 1.00 36.35 89 LEU A N 1
ATOM 657 C CA . LEU A 1 91 ? 16.733 -7.726 12.828 1.00 34.59 89 LEU A CA 1
ATOM 658 C C . LEU A 1 91 ? 16.726 -7.659 14.352 1.00 34.21 89 LEU A C 1
ATOM 659 O O . LEU A 1 91 ? 15.696 -7.895 14.993 1.00 33.40 89 LEU A O 1
ATOM 664 N N . LYS A 1 92 ? 17.891 -7.354 14.929 1.00 33.05 90 LYS A N 1
ATOM 665 C CA . LYS A 1 92 ? 18.024 -7.140 16.379 1.00 31.86 90 LYS A CA 1
ATOM 666 C C . LYS A 1 92 ? 18.792 -5.857 16.523 1.00 31.38 90 LYS A C 1
ATOM 667 O O . LYS A 1 92 ? 19.752 -5.655 15.794 1.00 32.01 90 LYS A O 1
ATOM 673 N N . THR A 1 93 ? 18.358 -4.960 17.408 1.00 31.10 91 THR A N 1
ATOM 674 C CA . THR A 1 93 ? 19.099 -3.697 17.618 1.00 29.54 91 THR A CA 1
ATOM 675 C C . THR A 1 93 ? 19.278 -3.421 19.088 1.00 29.56 91 THR A C 1
ATOM 676 O O . THR A 1 93 ? 18.513 -3.929 19.920 1.00 28.18 91 THR A O 1
ATOM 680 N N . LYS A 1 94 ? 20.304 -2.605 19.381 1.00 29.65 92 LYS A N 1
ATOM 681 C CA . LYS A 1 94 ? 20.631 -2.169 20.725 1.00 30.33 92 LYS A CA 1
ATOM 682 C C . LYS A 1 94 ? 20.257 -0.716 20.826 1.00 30.12 92 LYS A C 1
ATOM 683 O O . LYS A 1 94 ? 20.692 0.115 20.016 1.00 30.14 92 LYS A O 1
ATOM 689 N N . ALA A 1 95 ? 19.425 -0.398 21.805 1.00 30.46 93 ALA A N 1
ATOM 690 C CA . ALA A 1 95 ? 18.990 0.986 21.965 1.00 29.99 93 ALA A CA 1
ATOM 691 C C . ALA A 1 95 ? 19.135 1.427 23.396 1.00 30.04 93 ALA A C 1
ATOM 692 O O . ALA A 1 95 ? 18.844 0.675 24.331 1.00 31.59 93 ALA A O 1
ATOM 694 N N . ASP A 1 96 ? 19.629 2.640 23.555 1.00 29.37 94 ASP A N 1
ATOM 695 C CA . ASP A 1 96 ? 19.663 3.310 24.828 1.00 29.06 94 ASP A CA 1
ATOM 696 C C . ASP A 1 96 ? 18.416 4.193 24.960 1.00 28.00 94 ASP A C 1
ATOM 697 O O . ASP A 1 96 ? 18.335 5.241 24.338 1.00 27.07 94 ASP A O 1
ATOM 702 N N . LEU A 1 97 ? 17.473 3.763 25.797 1.00 26.58 95 LEU A N 1
ATOM 703 C CA . LEU A 1 97 ? 16.171 4.441 25.923 1.00 25.49 95 LEU A CA 1
ATOM 704 C C . LEU A 1 97 ? 16.085 5.340 27.154 1.00 24.81 95 LEU A C 1
ATOM 705 O O . LEU A 1 97 ? 16.509 4.955 28.236 1.00 24.07 95 LEU A O 1
ATOM 710 N N . HIS A 1 98 ? 15.551 6.542 26.974 1.00 24.74 96 HIS A N 1
ATOM 711 C CA . HIS A 1 98 ? 15.080 7.316 28.098 1.00 25.56 96 HIS A CA 1
ATOM 712 C C . HIS A 1 98 ? 13.596 7.576 27.912 1.00 24.16 96 HIS A C 1
ATOM 713 O O . HIS A 1 98 ? 13.159 8.104 26.892 1.00 23.08 96 HIS A O 1
ATOM 720 N N . ILE A 1 99 ? 12.840 7.226 28.939 1.00 24.26 97 ILE A N 1
ATOM 721 C CA . ILE A 1 99 ? 11.389 7.200 28.895 1.00 23.45 97 ILE A CA 1
ATOM 722 C C . ILE A 1 99 ? 10.790 8.017 30.038 1.00 24.17 97 ILE A C 1
ATOM 723 O O . ILE A 1 99 ? 11.107 7.813 31.219 1.00 23.36 97 ILE A O 1
ATOM 728 N N . VAL A 1 100 ? 9.850 8.879 29.679 1.00 25.03 98 VAL A N 1
ATOM 729 C CA . VAL A 1 100 ? 9.167 9.720 30.645 1.00 26.39 98 VAL A CA 1
ATOM 730 C C . VAL A 1 100 ? 7.729 9.896 30.232 1.00 26.35 98 VAL A C 1
ATOM 731 O O . VAL A 1 100 ? 7.417 10.042 29.013 1.00 25.76 98 VAL A O 1
ATOM 735 N N . GLY A 1 101 ? 6.841 9.863 31.226 1.00 26.07 99 GLY A N 1
ATOM 736 C CA . GLY A 1 101 ? 5.426 9.987 30.930 1.00 25.39 99 GLY A CA 1
ATOM 737 C C . GLY A 1 101 ? 4.528 9.851 32.134 1.00 26.10 99 GLY A C 1
ATOM 738 O O . GLY A 1 101 ? 4.967 9.592 33.263 1.00 26.35 99 GLY A O 1
ATOM 739 N N . ASP A 1 102 ? 3.259 10.097 31.879 1.00 27.51 100 ASP A N 1
ATOM 740 C CA . ASP A 1 102 ? 2.206 9.899 32.846 1.00 29.26 100 ASP A CA 1
ATOM 741 C C . ASP A 1 102 ? 2.006 8.407 33.034 1.00 29.02 100 ASP A C 1
ATOM 742 O O . ASP A 1 102 ? 2.047 7.664 32.056 1.00 27.70 100 ASP A O 1
ATOM 747 N N . ILE A 1 103 ? 1.873 8.030 34.311 1.00 29.69 101 ILE A N 1
ATOM 748 C CA . ILE A 1 103 ? 1.505 6.714 34.775 1.00 30.17 101 ILE A CA 1
ATOM 749 C C . ILE A 1 103 ? 0.272 6.727 35.719 1.00 30.92 101 ILE A C 1
ATOM 750 O O . ILE A 1 103 ? 0.177 7.565 36.619 1.00 30.65 101 ILE A O 1
ATOM 755 N N . VAL A 1 104 ? -0.648 5.779 35.503 1.00 30.15 102 VAL A N 1
ATOM 756 C CA . VAL A 1 104 ? -1.734 5.501 36.450 1.00 30.53 102 VAL A CA 1
ATOM 757 C C . VAL A 1 104 ? -1.617 4.060 36.921 1.00 30.85 102 VAL A C 1
ATOM 758 O O . VAL A 1 104 ? -1.659 3.147 36.100 1.00 31.50 102 VAL A O 1
ATOM 762 N N . ILE A 1 105 ? -1.431 3.892 38.227 1.00 30.70 103 ILE A N 1
ATOM 763 C CA . ILE A 1 105 ? -1.433 2.605 38.875 1.00 31.93 103 ILE A CA 1
ATOM 764 C C . ILE A 1 105 ? -2.793 2.342 39.574 1.00 33.11 103 ILE A C 1
ATOM 765 O O . ILE A 1 105 ? -3.130 3.003 40.592 1.00 33.44 103 ILE A O 1
ATOM 770 N N . GLU A 1 106 ? -3.546 1.382 39.012 1.00 32.95 104 GLU A N 1
ATOM 771 C CA . GLU A 1 106 ? -4.814 0.891 39.565 1.00 32.61 104 GLU A CA 1
ATOM 772 C C . GLU A 1 106 ? -4.633 -0.362 40.395 1.00 31.41 104 GLU A C 1
ATOM 773 O O . GLU A 1 106 ? -4.247 -1.406 39.880 1.00 30.89 104 GLU A O 1
ATOM 779 N N . LEU A 1 107 ? -4.877 -0.246 41.687 1.00 30.87 105 LEU A N 1
ATOM 780 C CA . LEU A 1 107 ? -5.004 -1.406 42.531 1.00 31.46 105 LEU A CA 1
ATOM 781 C C . LEU A 1 107 ? -6.515 -1.739 42.624 1.00 31.46 105 LEU A C 1
ATOM 782 O O . LEU A 1 107 ? -7.185 -1.394 43.616 1.00 31.44 105 LEU A O 1
ATOM 787 N N . THR A 1 108 ? -7.036 -2.360 41.562 1.00 31.39 106 THR A N 1
ATOM 788 C CA . THR A 1 108 ? -8.469 -2.635 41.404 1.00 31.56 106 THR A CA 1
ATOM 789 C C . THR A 1 108 ? -9.107 -3.335 42.586 1.00 32.92 106 THR A C 1
ATOM 790 O O . THR A 1 108 ? -10.253 -3.034 42.931 1.00 33.74 106 THR A O 1
ATOM 794 N N . GLU A 1 109 ? -8.374 -4.270 43.195 1.00 33.38 107 GLU A N 1
ATOM 795 C CA . GLU A 1 109 ? -8.858 -4.994 44.371 1.00 33.97 107 GLU A CA 1
ATOM 796 C C . GLU A 1 109 ? -9.160 -4.166 45.603 1.00 34.19 107 GLU A C 1
ATOM 797 O O . GLU A 1 109 ? -9.843 -4.645 46.522 1.00 35.35 107 GLU A O 1
ATOM 803 N N . GLN A 1 110 ? -8.655 -2.938 45.632 1.00 34.38 108 GLN A N 1
ATOM 804 C CA . GLN A 1 110 ? -8.753 -2.080 46.814 1.00 33.85 108 GLN A CA 1
ATOM 805 C C . GLN A 1 110 ? -9.519 -0.819 46.448 1.00 32.53 108 GLN A C 1
ATOM 806 O O . GLN A 1 110 ? -9.799 -0.001 47.297 1.00 32.55 108 GLN A O 1
ATOM 812 N N . SER A 1 111 ? -9.826 -0.683 45.171 1.00 31.57 109 SER A N 1
ATOM 813 C CA . SER A 1 111 ? -10.423 0.511 44.600 1.00 32.68 109 SER A CA 1
ATOM 814 C C . SER A 1 111 ? -9.537 1.750 44.818 1.00 33.53 109 SER A C 1
ATOM 815 O O . SER A 1 111 ? -10.047 2.848 45.066 1.00 34.16 109 SER A O 1
ATOM 818 N N . LYS A 1 112 ? -8.222 1.568 44.716 1.00 33.70 110 LYS A N 1
ATOM 819 C CA . LYS A 1 112 ? -7.265 2.672 44.885 1.00 34.59 110 LYS A CA 1
ATOM 820 C C . LYS A 1 112 ? -6.534 2.995 43.589 1.00 35.22 110 LYS A C 1
ATOM 821 O O . LYS A 1 112 ? -6.519 2.205 42.643 1.00 35.41 110 LYS A O 1
ATOM 827 N N . SER A 1 113 ? -5.953 4.186 43.541 1.00 36.33 111 SER A N 1
ATOM 828 C CA . SER A 1 113 ? -5.358 4.702 42.324 1.00 36.60 111 SER A CA 1
ATOM 829 C C . SER A 1 113 ? -4.281 5.671 42.738 1.00 37.53 111 SER A C 1
ATOM 830 O O . SER A 1 113 ? -4.356 6.280 43.804 1.00 38.04 111 SER A O 1
ATOM 833 N N . PHE A 1 114 ? -3.279 5.790 41.879 1.00 37.88 112 PHE A N 1
ATOM 834 C CA . PHE A 1 114 ? -2.095 6.577 42.108 1.00 38.51 112 PHE A CA 1
ATOM 835 C C . PHE A 1 114 ? -1.728 7.148 40.738 1.00 38.54 112 PHE A C 1
ATOM 836 O O . PHE A 1 114 ? -1.544 6.407 39.766 1.00 38.38 112 PHE A O 1
ATOM 844 N N . THR A 1 115 ? -1.715 8.477 40.652 1.00 38.80 113 THR A N 1
ATOM 845 C CA . THR A 1 115 ? -1.313 9.184 39.434 1.00 37.95 113 THR A CA 1
ATOM 846 C C . THR A 1 115 ? 0.086 9.802 39.648 1.00 36.80 113 THR A C 1
ATOM 847 O O . THR A 1 115 ? 0.531 10.020 40.795 1.00 36.24 113 THR A O 1
ATOM 851 N N . GLY A 1 116 ? 0.792 10.051 38.552 1.00 34.92 114 GLY A N 1
ATOM 852 C CA . GLY A 1 116 ? 2.145 10.580 38.653 1.00 33.05 114 GLY A CA 1
ATOM 853 C C . GLY A 1 116 ? 2.923 10.562 37.356 1.00 31.38 114 GLY A C 1
ATOM 854 O O . GLY A 1 116 ? 2.363 10.428 36.263 1.00 31.30 114 GLY A O 1
ATOM 855 N N . LEU A 1 117 ? 4.231 10.703 37.507 1.00 30.57 115 LEU A N 1
ATOM 856 C CA . LEU A 1 117 ? 5.174 10.734 36.389 1.00 28.88 115 LEU A CA 1
ATOM 857 C C . LEU A 1 117 ? 6.124 9.605 36.573 1.00 27.67 115 LEU A C 1
ATOM 858 O O . LEU A 1 117 ? 6.618 9.347 37.661 1.00 27.60 115 LEU A O 1
ATOM 863 N N . TYR A 1 118 ? 6.395 8.953 35.467 1.00 27.54 116 TYR A N 1
ATOM 864 C CA . TYR A 1 118 ? 7.218 7.770 35.453 1.00 27.35 116 TYR A CA 1
ATOM 865 C C . TYR A 1 118 ? 8.447 8.007 34.616 1.00 26.42 116 TYR A C 1
ATOM 866 O O . TYR A 1 118 ? 8.381 8.528 33.486 1.00 26.08 116 TYR A O 1
ATOM 875 N N . THR A 1 119 ? 9.581 7.612 35.162 1.00 26.19 117 THR A N 1
ATOM 876 C CA . THR A 1 119 ? 10.806 7.740 34.383 1.00 26.83 117 THR A CA 1
ATOM 877 C C . THR A 1 119 ? 11.520 6.411 34.304 1.00 25.52 117 THR A C 1
ATOM 878 O O . THR A 1 119 ? 11.707 5.763 35.320 1.00 25.20 117 THR A O 1
ATOM 882 N N . ALA A 1 120 ? 12.002 6.078 33.109 1.00 24.93 118 ALA A N 1
ATOM 883 C CA . ALA A 1 120 ? 12.866 4.899 32.904 1.00 24.43 118 ALA A CA 1
ATOM 884 C C . ALA A 1 120 ? 14.042 5.096 31.935 1.00 23.41 118 ALA A C 1
ATOM 885 O O . ALA A 1 120 ? 13.884 5.579 30.813 1.00 22.61 118 ALA A O 1
ATOM 887 N N . ASP A 1 121 ? 15.207 4.668 32.394 1.00 24.05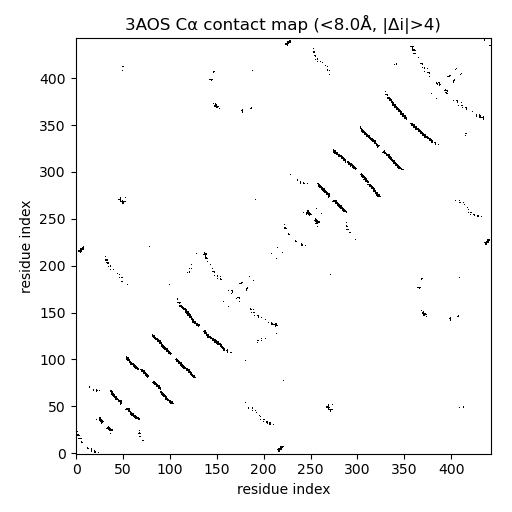 119 ASP A N 1
ATOM 888 C CA . ASP A 1 121 ? 16.422 4.589 31.573 1.00 24.77 119 ASP A CA 1
ATOM 889 C C . ASP A 1 121 ? 16.950 3.162 31.554 1.00 22.90 119 ASP A C 1
ATOM 890 O O . ASP A 1 121 ? 17.185 2.551 32.596 1.00 22.26 119 ASP A O 1
ATOM 895 N N . THR A 1 122 ? 17.157 2.647 30.365 1.00 22.20 120 THR A N 1
ATOM 896 C CA . THR A 1 122 ? 17.712 1.309 30.224 1.00 23.02 120 THR A CA 1
ATOM 897 C C . THR A 1 122 ? 18.255 1.124 28.826 1.00 21.83 120 THR A C 1
ATOM 898 O O . THR A 1 122 ? 17.907 1.875 27.931 1.00 23.04 120 THR A O 1
ATOM 902 N N . ASN A 1 123 ? 19.057 0.091 28.635 1.00 22.73 121 ASN A N 1
ATOM 903 C CA . ASN A 1 123 ? 19.437 -0.357 27.293 1.00 22.25 121 ASN A CA 1
ATOM 904 C C . ASN A 1 123 ? 18.669 -1.625 26.938 1.00 23.14 121 ASN A C 1
ATOM 905 O O . ASN A 1 123 ? 18.641 -2.559 27.709 1.00 23.27 121 ASN A O 1
ATOM 910 N N . VAL A 1 124 ? 18.010 -1.656 25.788 1.00 23.22 122 VAL A N 1
ATOM 911 C CA . VAL A 1 124 ? 17.295 -2.861 25.440 1.00 22.42 122 VAL A CA 1
ATOM 912 C C . VAL A 1 124 ? 17.903 -3.437 24.202 1.00 23.19 122 VAL A C 1
ATOM 913 O O . VAL A 1 124 ? 18.566 -2.710 23.432 1.00 24.03 122 VAL A O 1
ATOM 917 N N . ILE A 1 125 ? 17.610 -4.716 23.981 1.00 22.24 123 ILE A N 1
ATOM 918 C CA . ILE A 1 125 ? 17.853 -5.354 22.687 1.00 22.78 123 ILE A CA 1
ATOM 919 C C . ILE A 1 125 ? 16.499 -5.837 22.155 1.00 23.05 123 ILE A C 1
ATOM 920 O O . ILE A 1 125 ? 15.807 -6.651 22.777 1.00 23.11 123 ILE A O 1
ATOM 925 N N . GLY A 1 126 ? 16.093 -5.267 21.036 1.00 23.45 124 GLY A N 1
ATOM 926 C CA . GLY A 1 126 ? 14.803 -5.605 20.447 1.00 23.45 124 GLY A CA 1
ATOM 927 C C . GLY A 1 126 ? 15.042 -6.489 19.260 1.00 24.05 124 GLY A C 1
ATOM 928 O O . GLY A 1 126 ? 15.927 -6.199 18.424 1.00 22.89 124 GLY A O 1
ATOM 929 N N . ALA A 1 127 ? 14.277 -7.579 19.212 1.00 24.33 125 ALA A N 1
ATOM 930 C CA . ALA A 1 127 ? 14.349 -8.523 18.117 1.00 25.29 125 ALA A CA 1
ATOM 931 C C . ALA A 1 127 ? 13.052 -8.579 17.283 1.00 25.89 125 ALA A C 1
ATOM 932 O O . ALA A 1 127 ? 11.981 -8.897 17.795 1.00 23.44 125 ALA A O 1
ATOM 934 N N . VAL A 1 128 ? 13.177 -8.289 15.992 1.00 27.22 126 VAL A N 1
ATOM 935 C CA . VAL A 1 128 ? 12.042 -8.425 15.101 1.00 29.83 126 VAL A CA 1
ATOM 936 C C . VAL A 1 128 ? 12.300 -9.427 13.964 1.00 31.50 126 VAL A C 1
ATOM 937 O O . VAL A 1 128 ? 13.391 -9.476 13.379 1.00 32.44 126 VAL A O 1
ATOM 941 N N . ARG A 1 129 ? 11.286 -10.236 13.689 1.00 33.31 127 ARG A N 1
ATOM 942 C CA . ARG A 1 129 ? 11.325 -11.188 12.588 1.00 35.73 127 ARG A CA 1
ATOM 943 C C . ARG A 1 129 ? 10.159 -10.899 11.652 1.00 36.09 127 ARG A C 1
ATOM 944 O O . ARG A 1 129 ? 9.022 -10.809 12.096 1.00 35.95 127 ARG A O 1
ATOM 952 N N . TYR A 1 130 ? 10.434 -10.742 10.363 1.00 37.12 128 TYR A N 1
ATOM 953 C CA . TYR A 1 130 ? 9.348 -10.560 9.394 1.00 37.65 128 TYR A CA 1
ATOM 954 C C . TYR A 1 130 ? 9.596 -11.198 8.030 1.00 38.77 128 TYR A C 1
ATOM 955 O O . TYR A 1 130 ? 10.704 -11.147 7.489 1.00 37.99 128 TYR A O 1
ATOM 964 N N . GLY A 1 131 ? 8.532 -11.779 7.476 1.00 40.35 129 GLY A N 1
ATOM 965 C CA . GLY A 1 131 ? 8.554 -12.264 6.103 1.00 41.91 129 GLY A CA 1
ATOM 966 C C . GLY A 1 131 ? 8.407 -11.068 5.190 1.00 43.14 129 GLY A C 1
ATOM 967 O O . GLY A 1 131 ? 8.019 -9.993 5.623 1.00 43.52 129 GLY A O 1
ATOM 968 N N . TYR A 1 132 ? 8.738 -11.237 3.925 1.00 44.60 130 TYR A N 1
ATOM 969 C CA . TYR A 1 132 ? 8.425 -10.225 2.957 1.00 46.24 130 TYR A CA 1
ATOM 970 C C . TYR A 1 132 ? 8.099 -10.875 1.626 1.00 47.39 130 TYR A C 1
ATOM 971 O O . TYR A 1 132 ? 8.442 -12.047 1.408 1.00 47.94 130 TYR A O 1
ATOM 980 N N . ASN A 1 133 ? 7.417 -10.133 0.751 1.00 48.32 131 ASN A N 1
ATOM 981 C CA . ASN A 1 133 ? 7.503 -10.416 -0.695 1.00 49.00 131 ASN A CA 1
ATOM 982 C C . ASN A 1 133 ? 8.014 -9.253 -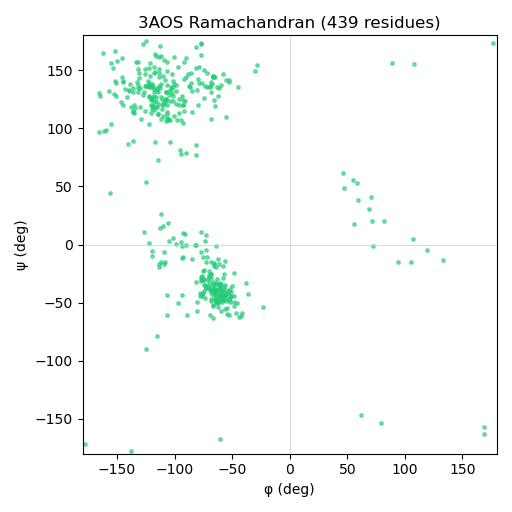1.541 1.00 49.47 131 ASN A C 1
ATOM 983 O O . ASN A 1 133 ? 7.958 -8.097 -1.129 1.00 49.43 131 ASN A O 1
ATOM 988 N N . LEU A 1 134 ? 8.567 -9.587 -2.701 1.00 50.07 132 LEU A N 1
ATOM 989 C CA . LEU A 1 134 ? 8.893 -8.612 -3.713 1.00 50.98 132 LEU A CA 1
ATOM 990 C C . LEU A 1 134 ? 7.721 -8.513 -4.688 1.00 51.64 132 LEU A C 1
ATOM 991 O O . LEU A 1 134 ? 7.259 -9.531 -5.209 1.00 52.04 132 LEU A O 1
ATOM 996 N N . LYS A 1 135 ? 7.232 -7.295 -4.929 1.00 52.22 133 LYS A N 1
ATOM 997 C CA . LYS A 1 135 ? 6.048 -7.103 -5.787 1.00 52.60 133 LYS A CA 1
ATOM 998 C C . LYS A 1 135 ? 6.009 -5.758 -6.524 1.00 52.47 133 LYS A C 1
ATOM 999 O O . LYS A 1 135 ? 6.315 -4.709 -5.954 1.00 51.73 133 LYS A O 1
ATOM 1005 N N . ASN A 1 136 ? 5.592 -5.815 -7.788 1.00 52.72 134 ASN A N 1
ATOM 1006 C CA . ASN A 1 136 ? 5.527 -4.644 -8.658 1.00 53.11 134 ASN A CA 1
ATOM 1007 C C . ASN A 1 136 ? 4.288 -3.751 -8.486 1.00 53.00 134 ASN A C 1
ATOM 1008 O O . ASN A 1 136 ? 3.217 -4.194 -8.074 1.00 52.94 134 ASN A O 1
ATOM 1013 N N . ASP A 1 137 ? 4.484 -2.475 -8.795 1.00 53.37 135 ASP A N 1
ATOM 1014 C CA . ASP A 1 137 ? 3.449 -1.456 -8.820 1.00 53.48 135 ASP A CA 1
ATOM 1015 C C . ASP A 1 137 ? 2.618 -1.585 -10.079 1.00 53.16 135 ASP A C 1
ATOM 1016 O O . ASP A 1 137 ? 2.953 -2.346 -10.982 1.00 53.41 135 ASP A O 1
ATOM 1021 N N . ASP A 1 138 ? 1.551 -0.799 -10.152 1.00 53.09 136 ASP A N 1
ATOM 1022 C CA . ASP A 1 138 ? 0.829 -0.595 -11.403 1.00 52.91 136 ASP A CA 1
ATOM 1023 C C . ASP A 1 138 ? 1.684 0.237 -12.365 1.00 52.42 136 ASP A C 1
ATOM 1024 O O . ASP A 1 138 ? 1.629 0.044 -13.571 1.00 52.11 136 ASP A O 1
ATOM 1029 N N . ASN A 1 139 ? 2.490 1.146 -11.813 1.00 52.70 137 ASN A N 1
ATOM 1030 C CA . ASN A 1 139 ? 3.515 1.875 -12.579 1.00 52.40 137 ASN A CA 1
ATOM 1031 C C . ASN A 1 139 ? 4.718 1.010 -12.967 1.00 52.19 137 ASN A C 1
ATOM 1032 O O . ASN A 1 139 ? 5.606 1.452 -13.694 1.00 52.25 137 ASN A O 1
ATOM 1037 N N . GLY A 1 140 ? 4.731 -0.228 -12.481 1.00 52.28 138 GLY A N 1
ATOM 1038 C CA . GLY A 1 140 ? 5.749 -1.209 -12.857 1.00 52.45 138 GLY A CA 1
ATOM 1039 C C . GLY A 1 140 ? 7.073 -1.112 -12.110 1.00 52.18 138 GLY A C 1
ATOM 1040 O O . GLY A 1 140 ? 8.091 -1.610 -12.597 1.00 52.17 138 GLY A O 1
ATOM 1041 N N . VAL A 1 141 ? 7.054 -0.468 -10.939 1.00 51.76 139 VAL A N 1
ATOM 1042 C CA . VAL A 1 141 ? 8.237 -0.295 -10.092 1.00 51.24 139 VAL A CA 1
ATOM 1043 C C . VAL A 1 141 ? 8.187 -1.363 -8.992 1.00 51.00 139 VAL A C 1
ATOM 1044 O O . VAL A 1 141 ? 7.122 -1.614 -8.427 1.00 50.99 139 VAL A O 1
ATOM 1048 N N . GLN A 1 142 ? 9.322 -1.999 -8.690 1.00 50.47 140 GLN A N 1
ATOM 1049 C CA . GLN A 1 142 ? 9.324 -3.114 -7.725 1.00 49.93 140 GLN A CA 1
ATOM 1050 C C . GLN A 1 142 ? 9.481 -2.651 -6.271 1.00 49.30 140 GLN A C 1
ATOM 1051 O O . GLN A 1 142 ? 10.302 -1.785 -5.976 1.00 49.57 140 GLN A O 1
ATOM 1057 N N . HIS A 1 143 ? 8.676 -3.222 -5.377 1.00 48.48 141 HIS A N 1
ATOM 1058 C CA . HIS A 1 143 ? 8.720 -2.886 -3.955 1.00 47.64 141 HIS A CA 1
ATOM 1059 C C . HIS A 1 143 ? 8.787 -4.112 -3.099 1.00 47.38 141 HIS A C 1
ATOM 1060 O O . HIS A 1 143 ? 8.218 -5.155 -3.437 1.00 46.81 141 HIS A O 1
ATOM 1067 N N . PHE A 1 144 ? 9.477 -3.963 -1.971 1.00 47.31 142 PHE A N 1
ATOM 1068 C CA . PHE A 1 144 ? 9.331 -4.875 -0.841 1.00 47.02 142 PHE A CA 1
ATOM 1069 C C . PHE A 1 144 ? 7.955 -4.685 -0.200 1.00 47.30 142 PHE A C 1
ATOM 1070 O O . PHE A 1 144 ? 7.524 -3.561 0.010 1.00 47.78 142 PHE A O 1
ATOM 1078 N N . GLU A 1 145 ? 7.277 -5.783 0.118 1.00 47.51 143 GLU A N 1
ATOM 1079 C CA . GLU A 1 145 ? 6.156 -5.745 1.040 1.00 47.43 143 GLU A CA 1
ATOM 1080 C C . GLU A 1 145 ? 6.491 -6.519 2.304 1.00 46.63 143 GLU A C 1
ATOM 1081 O O . GLU A 1 145 ? 6.629 -7.749 2.275 1.00 46.89 143 GLU A O 1
ATOM 1087 N N . VAL A 1 146 ? 6.609 -5.794 3.414 1.00 45.09 144 VAL A N 1
ATOM 1088 C CA . VAL A 1 146 ? 7.007 -6.386 4.678 1.00 43.06 144 VAL A CA 1
ATOM 1089 C C . VAL A 1 146 ? 5.770 -6.805 5.476 1.00 42.76 144 VAL A C 1
ATOM 1090 O O . VAL A 1 146 ? 4.905 -5.974 5.784 1.00 42.62 144 VAL A O 1
ATOM 1094 N N . GLN A 1 147 ? 5.679 -8.105 5.770 1.00 41.99 145 GLN A N 1
ATOM 1095 C CA . GLN A 1 147 ? 4.500 -8.662 6.419 1.00 41.36 145 GLN A CA 1
ATOM 1096 C C . GLN A 1 147 ? 4.571 -8.309 7.897 1.00 40.98 145 GLN A C 1
ATOM 1097 O O . GLN A 1 147 ? 5.583 -7.770 8.366 1.00 40.82 145 GLN A O 1
ATOM 1103 N N . PRO A 1 148 ? 3.496 -8.603 8.646 1.00 40.53 146 PRO A N 1
ATOM 1104 C CA . PRO A 1 148 ? 3.499 -8.258 10.060 1.00 40.18 146 PRO A CA 1
ATOM 1105 C C . PRO A 1 148 ? 4.628 -8.981 10.796 1.00 39.77 146 PRO A C 1
ATOM 1106 O O . PRO A 1 148 ? 4.838 -10.178 10.584 1.00 41.47 146 PRO A O 1
ATOM 1110 N N . GLU A 1 149 ? 5.350 -8.255 11.640 1.00 38.14 147 GLU A N 1
ATOM 1111 C CA . GLU A 1 149 ? 6.579 -8.767 12.253 1.00 36.28 147 GLU A CA 1
ATOM 1112 C C . GLU A 1 149 ? 6.236 -9.418 13.571 1.00 34.28 147 GLU A C 1
ATOM 1113 O O . GLU A 1 149 ? 5.192 -9.146 14.101 1.00 33.05 147 GLU A O 1
ATOM 1119 N N . THR A 1 150 ? 7.098 -10.326 14.051 1.00 33.39 148 THR A N 1
ATOM 1120 C CA . THR A 1 150 ? 7.054 -10.831 15.431 1.00 31.74 148 THR A CA 1
ATOM 1121 C C . THR A 1 150 ? 8.154 -10.110 16.238 1.00 30.43 148 THR A C 1
ATOM 1122 O O . THR A 1 150 ? 9.256 -9.913 15.745 1.00 30.39 148 THR A O 1
ATOM 1126 N N . PHE A 1 151 ? 7.869 -9.761 17.485 1.00 29.40 149 PHE A N 1
ATOM 1127 C CA . PHE A 1 151 ? 8.816 -8.994 18.314 1.00 26.94 149 PHE A CA 1
ATOM 1128 C C . PHE A 1 151 ? 9.173 -9.755 19.536 1.00 26.76 149 PHE A C 1
ATOM 1129 O O . PHE A 1 151 ? 8.300 -10.315 20.209 1.00 26.55 149 PHE A O 1
ATOM 1137 N N . THR A 1 152 ? 10.465 -9.769 19.857 1.00 26.24 150 THR A N 1
ATOM 1138 C CA . THR A 1 152 ? 10.871 -10.310 21.146 1.00 26.29 150 THR A CA 1
ATOM 1139 C C . THR A 1 152 ? 11.654 -9.275 21.920 1.00 26.40 150 THR A C 1
ATOM 1140 O O . THR A 1 152 ? 12.526 -8.565 21.355 1.00 23.93 150 THR A O 1
ATOM 1144 N N . CYS A 1 153 ? 11.338 -9.159 23.209 1.00 26.79 151 CYS A N 1
ATOM 1145 C CA . CYS A 1 153 ? 12.156 -8.266 24.047 1.00 27.89 151 CYS A CA 1
ATOM 1146 C C . CYS A 1 153 ? 13.323 -9.066 24.648 1.00 26.41 151 CYS A C 1
ATOM 1147 O O . CYS A 1 153 ? 13.303 -9.512 25.819 1.00 27.31 151 CYS A O 1
ATOM 1150 N N . GLU A 1 154 ? 14.328 -9.283 23.822 1.00 25.52 152 GLU A N 1
ATOM 1151 C CA . GLU A 1 154 ? 15.412 -10.235 24.195 1.00 27.08 152 GLU A CA 1
ATOM 1152 C C . GLU A 1 154 ? 16.106 -9.776 25.468 1.00 25.82 152 GLU A C 1
ATOM 1153 O O . GLU A 1 154 ? 16.337 -10.570 26.350 1.00 25.96 152 GLU A O 1
ATOM 1159 N N . SER A 1 155 ? 16.383 -8.474 25.566 1.00 25.03 153 SER A N 1
ATOM 1160 C CA . SER A 1 155 ? 16.949 -7.941 26.791 1.00 24.25 153 SER A CA 1
ATOM 1161 C C . SER A 1 155 ? 16.305 -6.609 27.261 1.00 23.41 153 SER A C 1
ATOM 1162 O O . SER A 1 155 ? 16.136 -5.681 26.462 1.00 21.71 153 SER A O 1
ATOM 1165 N N . ILE A 1 156 ? 15.991 -6.501 28.547 1.00 21.78 154 ILE A N 1
ATOM 1166 C CA . ILE A 1 156 ? 15.509 -5.204 29.010 1.00 23.29 154 ILE A CA 1
ATOM 1167 C C . ILE A 1 156 ? 16.606 -4.404 29.734 1.00 23.15 154 ILE A C 1
ATOM 1168 O O . ILE A 1 156 ? 16.307 -3.359 30.274 1.00 23.18 154 ILE A O 1
ATOM 1173 N N . GLY A 1 157 ? 17.842 -4.914 29.742 1.00 23.39 155 GLY A N 1
ATOM 1174 C CA . GLY A 1 157 ? 18.959 -4.322 30.513 1.00 24.78 155 GLY A CA 1
ATOM 1175 C C . GLY A 1 157 ? 18.726 -4.312 32.014 1.00 25.16 155 GLY A C 1
ATOM 1176 O O . GLY A 1 157 ? 18.087 -5.231 32.551 1.00 24.59 155 GLY A O 1
ATOM 1177 N N . GLU A 1 158 ? 19.245 -3.284 32.695 1.00 26.51 156 GLU A N 1
ATOM 1178 C CA . GLU A 1 158 ? 18.943 -3.067 34.119 1.00 28.17 156 GLU A CA 1
ATOM 1179 C C . GLU A 1 158 ? 18.208 -1.712 34.256 1.00 27.77 156 GLU A C 1
ATOM 1180 O O . GLU A 1 158 ? 18.849 -0.686 34.432 1.00 26.82 156 GLU A O 1
ATOM 1186 N N . PRO A 1 159 ? 16.859 -1.696 34.148 1.00 27.77 157 PRO A N 1
ATOM 1187 C CA . PRO A 1 159 ? 16.207 -0.395 34.073 1.00 27.82 157 PRO A CA 1
ATOM 1188 C C . PRO A 1 159 ? 16.322 0.448 35.353 1.00 27.91 157 PRO A C 1
ATOM 1189 O O . PRO A 1 159 ? 16.304 -0.081 36.475 1.00 27.73 157 PRO A O 1
ATOM 1193 N N . LYS A 1 160 ? 16.445 1.757 35.167 1.00 28.30 158 LYS A N 1
ATOM 1194 C CA . LYS A 1 160 ? 16.454 2.682 36.292 1.00 29.53 158 LYS A CA 1
ATOM 1195 C C . LYS A 1 160 ? 15.141 3.369 36.276 1.00 29.24 158 LYS A C 1
ATOM 1196 O O . LYS A 1 160 ? 14.844 4.128 35.354 1.00 29.62 158 LYS A O 1
ATOM 1202 N N . ILE A 1 161 ? 14.342 3.085 37.290 1.00 29.73 159 ILE A N 1
ATOM 1203 C CA . ILE A 1 161 ? 12.986 3.601 37.336 1.00 29.57 159 ILE A CA 1
ATOM 1204 C C . ILE A 1 161 ? 12.825 4.705 38.377 1.00 30.33 159 ILE A C 1
ATOM 1205 O O . ILE A 1 161 ? 13.187 4.528 39.527 1.00 28.67 159 ILE A O 1
ATOM 1210 N N . THR A 1 162 ? 12.222 5.811 37.981 1.00 31.79 160 THR A N 1
ATOM 1211 C CA . THR A 1 162 ? 11.786 6.790 38.974 1.00 34.52 160 THR A CA 1
ATOM 1212 C C . THR A 1 162 ? 10.293 7.077 38.882 1.00 35.32 160 THR A C 1
ATOM 1213 O O . THR A 1 162 ? 9.711 7.150 37.783 1.00 35.82 160 THR A O 1
ATOM 1217 N N . LEU A 1 163 ? 9.679 7.224 40.048 1.00 37.19 161 LEU A N 1
ATOM 1218 C CA . LEU A 1 163 ? 8.354 7.825 40.152 1.00 38.72 161 LEU A CA 1
ATOM 1219 C C . LEU A 1 163 ? 8.421 9.151 40.900 1.00 39.98 161 LEU A C 1
ATOM 1220 O O . LEU A 1 163 ? 9.209 9.284 41.844 1.00 39.66 161 LEU A O 1
ATOM 1225 N N . SER A 1 164 ? 7.581 10.100 40.469 1.00 41.63 162 SER A N 1
ATOM 1226 C CA . SER A 1 164 ? 7.230 11.345 41.189 1.00 43.14 162 SER A CA 1
ATOM 1227 C C . SER A 1 164 ? 7.306 11.254 42.722 1.00 44.46 162 SER A C 1
ATOM 1228 O O . SER A 1 164 ? 7.160 10.173 43.303 1.00 43.67 162 SER A O 1
ATOM 1231 N N . SER A 1 165 ? 7.522 12.397 43.377 1.00 45.55 163 SER A N 1
ATOM 1232 C CA . SER A 1 165 ? 7.740 12.389 44.835 1.00 47.15 163 SER A CA 1
ATOM 1233 C C . SER A 1 165 ? 6.460 12.115 45.632 1.00 47.43 163 SER A C 1
ATOM 1234 O O . SER A 1 165 ? 6.502 11.404 46.654 1.00 47.40 163 SER A O 1
ATOM 1237 N N . ASP A 1 166 ? 5.345 12.662 45.138 1.00 47.65 164 ASP A N 1
ATOM 1238 C CA . ASP A 1 166 ? 4.028 12.519 45.754 1.00 48.13 164 ASP A CA 1
ATOM 1239 C C . ASP A 1 166 ? 3.452 11.133 45.480 1.00 48.15 164 ASP A C 1
ATOM 1240 O O . ASP A 1 166 ? 2.887 10.496 46.386 1.00 48.38 164 ASP A O 1
ATOM 1245 N N . LEU A 1 167 ? 3.572 10.681 44.228 1.00 47.69 165 LEU A N 1
ATOM 1246 C CA . LEU A 1 167 ? 3.223 9.304 43.876 1.00 46.88 165 LEU A CA 1
ATOM 1247 C C . LEU A 1 167 ? 3.931 8.316 44.812 1.00 46.54 165 LEU A C 1
ATOM 1248 O O . LEU A 1 167 ? 3.327 7.370 45.295 1.00 46.62 165 LEU A O 1
ATOM 1253 N N . SER A 1 168 ? 5.211 8.544 45.073 1.00 46.36 166 SER A N 1
ATOM 1254 C CA . SER A 1 168 ? 5.965 7.662 45.953 1.00 46.59 166 SER A CA 1
ATOM 1255 C C . SER A 1 168 ? 5.429 7.674 47.377 1.00 47.17 166 SER A C 1
ATOM 1256 O O . SER A 1 168 ? 5.340 6.621 48.002 1.00 47.61 166 SER A O 1
ATOM 1259 N N . SER A 1 169 ? 5.092 8.864 47.887 1.00 47.69 167 SER A N 1
ATOM 1260 C CA . SER A 1 169 ? 4.631 9.033 49.277 1.00 47.80 167 SER A CA 1
ATOM 1261 C C . SER A 1 169 ? 3.273 8.372 49.471 1.00 47.56 167 SER A C 1
ATOM 1262 O O . SER A 1 169 ? 2.981 7.832 50.533 1.00 47.80 167 SER A O 1
ATOM 1265 N N . ALA A 1 170 ? 2.457 8.423 48.427 1.00 46.96 168 ALA A N 1
ATOM 1266 C CA . ALA A 1 170 ? 1.166 7.766 48.426 1.00 46.49 168 ALA A CA 1
ATOM 1267 C C . ALA A 1 170 ? 1.329 6.231 48.532 1.00 46.35 168 ALA A C 1
ATOM 1268 O O . ALA A 1 170 ? 0.703 5.594 49.384 1.00 45.86 168 ALA A O 1
ATOM 1270 N N . LEU A 1 171 ? 2.204 5.650 47.709 1.00 46.22 169 LEU A N 1
ATOM 1271 C CA . LEU A 1 171 ? 2.482 4.214 47.794 1.00 46.06 169 LEU A CA 1
ATOM 1272 C C . LEU A 1 171 ? 3.159 3.840 49.114 1.00 47.38 169 LEU A C 1
ATOM 1273 O O . LEU A 1 171 ? 2.849 2.815 49.694 1.00 47.43 169 LEU A O 1
ATOM 1278 N N . GLU A 1 172 ? 4.058 4.688 49.608 1.00 49.25 170 GLU A N 1
ATOM 1279 C CA . GLU A 1 172 ? 4.683 4.447 50.905 1.00 51.56 170 GLU A CA 1
ATOM 1280 C C . GLU A 1 172 ? 3.656 4.434 52.036 1.00 52.40 170 GLU A C 1
ATOM 1281 O O . GLU A 1 172 ? 3.792 3.678 52.990 1.00 52.49 170 GLU A O 1
ATOM 1287 N N . LYS A 1 173 ? 2.630 5.273 51.913 1.00 53.73 171 LYS A N 1
ATOM 1288 C CA . LYS A 1 173 ? 1.542 5.341 52.897 1.00 54.71 171 LYS A CA 1
ATOM 1289 C C . LYS A 1 173 ? 0.590 4.133 52.790 1.00 54.88 171 LYS A C 1
ATOM 1290 O O . LYS A 1 173 ? 0.141 3.614 53.815 1.00 54.75 171 LYS A O 1
ATOM 1296 N N . ASP A 1 174 ? 0.284 3.713 51.559 1.00 55.10 172 ASP A N 1
ATOM 1297 C CA . ASP A 1 174 ? -0.556 2.540 51.307 1.00 55.87 172 ASP A CA 1
ATOM 1298 C C . ASP A 1 174 ? 0.135 1.264 51.773 1.00 55.76 172 ASP A C 1
ATOM 1299 O O . ASP A 1 174 ? -0.354 0.593 52.676 1.00 55.87 172 ASP A O 1
ATOM 1304 N N . SER A 1 175 ? 1.273 0.942 51.166 1.00 55.98 173 SER A N 1
ATOM 1305 C CA . SER A 1 175 ? 2.025 -0.258 51.537 1.00 56.35 173 SER A CA 1
ATOM 1306 C C . SER A 1 175 ? 2.438 -0.252 53.020 1.00 56.27 173 SER A C 1
ATOM 1307 O O . SER A 1 175 ? 2.294 -1.256 53.696 1.00 56.36 173 SER A O 1
ATOM 1310 N N . GLY A 1 176 ? 2.933 0.881 53.518 1.00 56.59 174 GLY A N 1
ATOM 1311 C CA . GLY A 1 176 ? 3.303 1.023 54.937 1.00 56.58 174 GLY A CA 1
ATOM 1312 C C . GLY A 1 176 ? 4.802 1.061 55.176 1.00 56.75 174 GLY A C 1
ATOM 1313 O O . GLY A 1 176 ? 5.271 1.087 56.324 1.00 56.62 174 GLY A O 1
ATOM 1314 N N . ASN A 1 177 ? 5.547 1.054 54.076 1.00 56.62 175 ASN A N 1
ATOM 1315 C CA . ASN A 1 177 ? 7.000 1.101 54.101 1.00 56.84 175 ASN A CA 1
ATOM 1316 C C . ASN A 1 177 ? 7.460 2.549 53.889 1.00 56.72 175 ASN A C 1
ATOM 1317 O O . ASN A 1 177 ? 6.754 3.335 53.251 1.00 57.15 175 ASN A O 1
ATOM 1322 N N . ASN A 1 178 ? 8.630 2.907 54.413 1.00 56.43 176 ASN A N 1
ATOM 1323 C CA . ASN A 1 178 ? 9.166 4.261 54.205 1.00 56.15 176 ASN A CA 1
ATOM 1324 C C . ASN A 1 178 ? 9.714 4.471 52.786 1.00 55.55 176 ASN A C 1
ATOM 1325 O O . ASN A 1 178 ? 9.669 5.592 52.255 1.00 55.79 176 ASN A O 1
ATOM 1330 N N . SER A 1 179 ? 10.217 3.393 52.176 1.00 54.10 177 SER A N 1
ATOM 1331 C CA . SER A 1 179 ? 10.718 3.423 50.795 1.00 52.84 177 SER A CA 1
ATOM 1332 C C . SER A 1 179 ? 9.821 2.663 49.801 1.00 51.80 177 SER A C 1
ATOM 1333 O O . SER A 1 179 ? 9.031 1.800 50.196 1.00 51.60 177 SER A O 1
ATOM 1336 N N . LEU A 1 180 ? 9.954 2.994 48.519 1.00 50.26 178 LEU A N 1
ATOM 1337 C CA . LEU A 1 180 ? 9.439 2.157 47.436 1.00 49.62 178 LEU A CA 1
ATOM 1338 C C . LEU A 1 180 ? 10.248 0.875 47.350 1.00 49.18 178 LEU A C 1
ATOM 1339 O O . LEU A 1 180 ? 11.481 0.913 47.398 1.00 49.59 178 LEU A O 1
ATOM 1344 N N . GLU A 1 181 ? 9.571 -0.255 47.189 1.00 48.33 179 GLU A N 1
ATOM 1345 C CA . GLU A 1 181 ? 10.233 -1.559 47.297 1.00 47.73 179 GLU A CA 1
ATOM 1346 C C . GLU A 1 181 ? 10.359 -2.306 45.954 1.00 46.12 179 GLU A C 1
ATOM 1347 O O . GLU A 1 181 ? 9.347 -2.735 45.383 1.00 46.42 179 GLU A O 1
ATOM 1353 N N . PRO A 1 182 ? 11.597 -2.440 45.429 1.00 44.47 180 PRO A N 1
ATOM 1354 C CA . PRO A 1 182 ? 11.797 -3.086 44.132 1.00 43.41 180 PRO A CA 1
ATOM 1355 C C . PRO A 1 182 ? 11.419 -4.566 44.072 1.00 42.19 180 PRO A C 1
ATOM 1356 O O . PRO A 1 182 ? 10.967 -5.018 43.022 1.00 41.30 180 PRO A O 1
ATOM 1360 N N . ASP A 1 183 ? 11.596 -5.302 45.169 1.00 40.92 181 ASP A N 1
ATOM 1361 C CA . ASP A 1 183 ? 11.151 -6.700 45.220 1.00 40.36 181 ASP A CA 1
ATOM 1362 C C . ASP A 1 183 ? 9.641 -6.813 45.308 1.00 40.15 181 ASP A C 1
ATOM 1363 O O . ASP A 1 183 ? 9.111 -7.900 45.509 1.00 40.03 181 ASP A O 1
ATOM 1368 N N . MET A 1 184 ? 8.939 -5.694 45.162 1.00 39.67 182 MET A N 1
ATOM 1369 C CA . MET A 1 184 ? 7.488 -5.753 45.285 1.00 38.79 182 MET A CA 1
ATOM 1370 C C . MET A 1 184 ? 6.723 -4.958 44.295 1.00 37.58 182 MET A C 1
ATOM 1371 O O . MET A 1 184 ? 7.272 -4.345 43.399 1.00 37.37 182 MET A O 1
ATOM 1376 N N . GLU A 1 185 ? 5.424 -4.995 44.463 1.00 37.22 183 GLU A N 1
ATOM 1377 C CA . GLU A 1 185 ? 4.562 -4.393 43.494 1.00 36.85 183 GLU A CA 1
ATOM 1378 C C . GLU A 1 185 ? 4.359 -2.941 43.932 1.00 35.55 183 GLU A C 1
ATOM 1379 O O . GLU A 1 185 ? 4.388 -2.644 45.154 1.00 35.49 183 GLU A O 1
ATOM 1385 N N . PRO A 1 186 ? 4.262 -2.010 42.957 1.00 33.82 184 PRO A N 1
ATOM 1386 C CA . PRO A 1 186 ? 4.291 -2.212 41.520 1.00 32.97 184 PRO A CA 1
ATOM 1387 C C . PRO A 1 186 ? 5.655 -2.043 40.839 1.00 31.57 184 PRO A C 1
ATOM 1388 O O . PRO A 1 186 ? 5.731 -2.145 39.611 1.00 30.79 184 PRO A O 1
ATOM 1392 N N . LEU A 1 187 ? 6.710 -1.766 41.601 1.00 30.73 185 LEU A N 1
ATOM 1393 C CA . LEU A 1 187 ? 8.026 -1.604 40.989 1.00 30.70 185 LEU A CA 1
ATOM 1394 C C . LEU A 1 187 ? 8.499 -2.819 40.154 1.00 30.58 185 LEU A C 1
ATOM 1395 O O . LEU A 1 187 ? 9.104 -2.624 39.096 1.00 30.27 185 LEU A O 1
ATOM 1400 N N . LYS A 1 188 ? 8.156 -4.042 40.576 1.00 29.65 186 LYS A N 1
ATOM 1401 C CA . LYS A 1 188 ? 8.547 -5.260 39.834 1.00 29.92 186 LYS A CA 1
ATOM 1402 C C . LYS A 1 188 ? 8.039 -5.237 38.411 1.00 29.79 186 LYS A C 1
ATOM 1403 O O . LYS A 1 188 ? 8.747 -5.629 37.500 1.00 30.20 186 LYS A O 1
ATOM 1409 N N . THR A 1 189 ? 6.813 -4.757 38.221 1.00 28.10 187 THR A N 1
ATOM 1410 C CA . THR A 1 189 ? 6.217 -4.722 36.910 1.00 27.56 187 THR A CA 1
ATOM 1411 C C . THR A 1 189 ? 6.802 -3.584 36.114 1.00 26.67 187 THR A C 1
ATOM 1412 O O . THR A 1 189 ? 7.109 -3.721 34.919 1.00 26.35 187 THR A O 1
ATOM 1416 N N . LEU A 1 190 ? 6.944 -2.446 36.788 1.00 26.85 188 LEU A N 1
ATOM 1417 C CA . LEU A 1 190 ? 7.563 -1.236 36.225 1.00 26.50 188 LEU A CA 1
ATOM 1418 C C . LEU A 1 190 ? 9.000 -1.426 35.713 1.00 25.95 188 LEU A C 1
ATOM 1419 O O . LEU A 1 190 ? 9.391 -0.849 34.708 1.00 26.31 188 LEU A O 1
ATOM 1424 N N . ARG A 1 191 ? 9.767 -2.244 36.412 1.00 27.09 189 ARG A N 1
ATOM 1425 C CA . ARG A 1 191 ? 11.139 -2.689 36.013 1.00 27.46 189 ARG A CA 1
ATOM 1426 C C . ARG A 1 191 ? 11.190 -3.673 34.796 1.00 27.67 189 ARG A C 1
ATOM 1427 O O . ARG A 1 191 ? 12.207 -3.753 34.075 1.00 25.72 189 ARG A O 1
ATOM 1435 N N . GLN A 1 192 ? 10.117 -4.453 34.598 1.00 27.08 190 GLN A N 1
ATOM 1436 C CA . GLN A 1 192 ? 10.223 -5.650 33.742 1.00 25.89 190 GLN A CA 1
ATOM 1437 C C . GLN A 1 192 ? 9.229 -5.698 32.602 1.00 25.76 190 GLN A C 1
ATOM 1438 O O . GLN A 1 192 ? 9.516 -5.221 31.493 1.00 26.36 190 GLN A O 1
ATOM 1444 N N . ALA A 1 193 ? 8.058 -6.277 32.852 1.00 25.39 191 ALA A N 1
ATOM 1445 C CA . ALA A 1 193 ? 6.981 -6.321 31.855 1.00 24.41 191 ALA A CA 1
ATOM 1446 C C . ALA A 1 193 ? 6.679 -4.948 31.273 1.00 23.54 191 ALA A C 1
ATOM 1447 O O . ALA A 1 193 ? 6.517 -4.789 30.041 1.00 24.06 191 ALA A O 1
ATOM 1449 N N . ALA A 1 194 ? 6.598 -3.928 32.112 1.00 23.09 192 ALA A N 1
ATOM 1450 C CA . ALA A 1 194 ? 6.266 -2.586 31.527 1.00 22.03 192 ALA A CA 1
ATOM 1451 C C . ALA A 1 194 ? 7.334 -2.174 30.502 1.00 21.08 192 ALA A C 1
ATOM 1452 O O . ALA A 1 194 ? 7.024 -1.714 29.394 1.00 20.46 192 ALA A O 1
ATOM 1454 N N . ILE A 1 195 ? 8.588 -2.413 30.857 1.00 20.39 193 ILE A N 1
ATOM 1455 C CA . ILE A 1 195 ? 9.704 -2.187 29.928 1.00 21.12 193 ILE A CA 1
ATOM 1456 C C . ILE A 1 195 ? 9.616 -3.027 28.680 1.00 21.39 193 ILE A C 1
ATOM 1457 O O . ILE A 1 195 ? 9.838 -2.506 27.566 1.00 19.71 193 ILE A O 1
ATOM 1462 N N . CYS A 1 196 ? 9.289 -4.323 28.863 1.00 21.82 194 CYS A N 1
ATOM 1463 C CA . CYS A 1 196 ? 9.159 -5.219 27.705 1.00 23.53 194 CYS A CA 1
ATOM 1464 C C . CYS A 1 196 ? 8.080 -4.669 26.788 1.00 22.53 194 CYS A C 1
ATOM 1465 O O . CYS A 1 196 ? 8.295 -4.508 25.579 1.00 22.65 194 CYS A O 1
ATOM 1468 N N . LYS A 1 197 ? 6.941 -4.291 27.362 1.00 22.81 195 LYS A N 1
ATOM 1469 C CA . LYS A 1 197 ? 5.875 -3.675 26.533 1.00 23.63 195 LYS A CA 1
ATOM 1470 C C . LYS A 1 197 ? 6.222 -2.318 25.907 1.00 23.87 195 LYS A C 1
ATOM 1471 O O . LYS A 1 197 ? 6.022 -2.073 24.700 1.00 25.51 195 LYS A O 1
ATOM 1477 N N . ILE A 1 198 ? 6.781 -1.418 26.688 1.00 24.22 196 ILE A N 1
ATOM 1478 C CA . ILE A 1 198 ? 7.275 -0.163 26.067 1.00 23.96 196 ILE A CA 1
ATOM 1479 C C . ILE A 1 198 ? 8.236 -0.417 24.901 1.00 22.86 196 ILE A C 1
ATOM 1480 O O . ILE A 1 198 ? 8.099 0.190 23.822 1.00 22.26 196 ILE A O 1
ATOM 1485 N N . ALA A 1 199 ? 9.212 -1.306 25.101 1.00 22.10 197 ALA A N 1
ATOM 1486 C CA . ALA A 1 199 ? 10.101 -1.667 23.980 1.00 22.24 197 ALA A CA 1
ATOM 1487 C C . ALA A 1 199 ? 9.317 -2.174 22.749 1.00 22.57 197 ALA A C 1
ATOM 1488 O O . ALA A 1 199 ? 9.625 -1.803 21.626 1.00 22.88 197 ALA A O 1
ATOM 1490 N N . GLU A 1 200 ? 8.285 -3.006 22.954 1.00 23.55 198 GLU A N 1
ATOM 1491 C CA . GLU A 1 200 ? 7.466 -3.492 21.812 1.00 24.23 198 GLU A CA 1
ATOM 1492 C C . GLU A 1 200 ? 6.801 -2.352 21.047 1.00 24.22 198 GLU A C 1
ATOM 1493 O O . GLU A 1 200 ? 6.823 -2.299 19.793 1.00 24.16 198 GLU A O 1
ATOM 1499 N N . ALA A 1 201 ? 6.188 -1.436 21.792 1.00 24.54 199 ALA A N 1
ATOM 1500 C CA . ALA A 1 201 ? 5.628 -0.219 21.149 1.00 24.62 199 ALA A CA 1
ATOM 1501 C C . ALA A 1 201 ? 6.672 0.490 20.309 1.00 25.30 199 ALA A C 1
ATOM 1502 O O . ALA A 1 201 ? 6.411 0.822 19.154 1.00 26.03 199 ALA A O 1
ATOM 1504 N N . CYS A 1 202 ? 7.872 0.698 20.848 1.00 25.84 200 CYS A N 1
ATOM 1505 C CA . CYS A 1 202 ? 8.957 1.303 20.044 1.00 26.32 200 CYS A CA 1
ATOM 1506 C C . CYS A 1 202 ? 9.309 0.538 18.767 1.00 26.80 200 CYS A C 1
ATOM 1507 O O . CYS A 1 202 ? 9.548 1.148 17.716 1.00 27.17 200 CYS A O 1
ATOM 1510 N N . TYR A 1 203 ? 9.443 -0.783 18.860 1.00 26.47 201 TYR A N 1
ATOM 1511 C CA . TYR A 1 203 ? 9.835 -1.514 17.660 1.00 27.47 201 TYR A CA 1
ATOM 1512 C C . TYR A 1 203 ? 8.701 -1.688 16.659 1.00 27.81 201 TYR A C 1
ATOM 1513 O O . TYR A 1 203 ? 8.961 -1.792 15.452 1.00 28.21 201 TYR A O 1
ATOM 1522 N N . ILE A 1 204 ? 7.459 -1.689 17.141 1.00 28.13 202 ILE A N 1
ATOM 1523 C CA . ILE A 1 204 ? 6.299 -1.505 16.238 1.00 29.02 202 ILE A CA 1
ATOM 1524 C C . ILE A 1 204 ? 6.456 -0.245 15.349 1.00 29.09 202 ILE A C 1
ATOM 1525 O O . ILE A 1 204 ? 6.310 -0.315 14.103 1.00 28.85 202 ILE A O 1
ATOM 1530 N N . SER A 1 205 ? 6.787 0.896 15.969 1.00 28.10 203 SER A N 1
ATOM 1531 C CA . SER A 1 205 ? 7.008 2.133 15.180 1.00 26.99 203 SER A CA 1
ATOM 1532 C C . SER A 1 205 ? 8.207 1.994 14.288 1.00 26.64 203 SER A C 1
ATOM 1533 O O . SER A 1 205 ? 8.184 2.395 13.113 1.00 25.89 203 SER A O 1
ATOM 1536 N N . VAL A 1 206 ? 9.256 1.386 14.834 1.00 26.48 204 VAL A N 1
ATOM 1537 C CA . VAL A 1 206 ? 10.444 1.137 14.047 1.00 27.11 204 VAL A CA 1
ATOM 1538 C C . VAL A 1 206 ? 10.144 0.287 12.816 1.00 27.74 204 VAL A C 1
ATOM 1539 O O . VAL A 1 206 ? 10.582 0.628 11.703 1.00 27.86 204 VAL A O 1
ATOM 1543 N N . VAL A 1 207 ? 9.443 -0.824 13.010 1.00 29.12 205 VAL A N 1
ATOM 1544 C CA . VAL A 1 207 ? 9.168 -1.710 11.880 1.00 31.13 205 VAL A CA 1
ATOM 1545 C C . VAL A 1 207 ? 8.109 -1.075 10.957 1.00 31.35 205 VAL A C 1
ATOM 1546 O O . VAL A 1 207 ? 8.252 -1.136 9.727 1.00 31.55 205 VAL A O 1
ATOM 1550 N N . HIS A 1 208 ? 7.115 -0.390 11.520 1.00 32.10 206 HIS A N 1
ATOM 1551 C CA . HIS A 1 208 ? 6.184 0.346 10.639 1.00 32.70 206 HIS A CA 1
ATOM 1552 C C . HIS A 1 208 ? 6.920 1.277 9.712 1.00 33.17 206 HIS A C 1
ATOM 1553 O O . HIS A 1 208 ? 6.550 1.391 8.540 1.00 34.34 206 HIS A O 1
ATOM 1560 N N . ASN A 1 209 ? 7.938 1.976 10.208 1.00 33.28 207 ASN A N 1
ATOM 1561 C CA . ASN A 1 209 ? 8.627 2.923 9.324 1.00 33.68 207 ASN A CA 1
ATOM 1562 C C . ASN A 1 209 ? 9.348 2.244 8.191 1.00 33.86 207 ASN A C 1
ATOM 1563 O O . ASN A 1 209 ? 9.434 2.793 7.090 1.00 33.81 207 ASN A O 1
ATOM 1568 N N . ILE A 1 210 ? 9.867 1.048 8.459 1.00 34.45 208 ILE A N 1
ATOM 1569 C CA . ILE A 1 210 ? 10.503 0.276 7.392 1.00 34.46 208 ILE A CA 1
ATOM 1570 C C . ILE A 1 210 ? 9.433 -0.142 6.378 1.00 34.59 208 ILE A C 1
ATOM 1571 O O . ILE A 1 210 ? 9.594 0.092 5.188 1.00 33.65 208 ILE A O 1
ATOM 1576 N N . ARG A 1 211 ? 8.357 -0.765 6.865 1.00 35.31 209 ARG A N 1
ATOM 1577 C CA . ARG A 1 211 ? 7.176 -1.063 6.043 1.00 36.75 209 ARG A CA 1
ATOM 1578 C C . ARG A 1 211 ? 6.740 0.156 5.212 1.00 38.29 209 ARG A C 1
ATOM 1579 O O . ARG A 1 211 ? 6.722 0.104 3.955 1.00 38.74 209 ARG A O 1
ATOM 1587 N N . ALA A 1 212 ? 6.428 1.255 5.897 1.00 39.31 210 ALA A N 1
ATOM 1588 C CA . ALA A 1 212 ? 5.897 2.456 5.215 1.00 41.29 210 ALA A CA 1
ATOM 1589 C C . ALA A 1 212 ? 6.818 2.949 4.099 1.00 42.17 210 ALA A C 1
ATOM 1590 O O . ALA A 1 212 ? 6.353 3.359 3.040 1.00 41.90 210 ALA A O 1
ATOM 1592 N N . SER A 1 213 ? 8.127 2.887 4.341 1.00 43.50 211 SER A N 1
ATOM 1593 C CA . SER A 1 213 ? 9.101 3.414 3.389 1.00 44.81 211 SER A CA 1
ATOM 1594 C C . SER A 1 213 ? 9.300 2.478 2.193 1.00 45.55 211 SER A C 1
ATOM 1595 O O . SER A 1 213 ? 9.573 2.930 1.075 1.00 46.00 211 SER A O 1
ATOM 1598 N N . ALA A 1 214 ? 9.155 1.178 2.442 1.00 46.74 212 ALA A N 1
ATOM 1599 C CA . ALA A 1 214 ? 9.252 0.155 1.406 1.00 47.44 212 ALA A CA 1
ATOM 1600 C C . ALA A 1 214 ? 8.037 0.127 0.451 1.00 48.54 212 ALA A C 1
ATOM 1601 O O . ALA A 1 214 ? 8.097 -0.496 -0.615 1.00 48.74 212 ALA A O 1
ATOM 1603 N N . LYS A 1 215 ? 6.944 0.790 0.841 1.00 49.49 213 LYS A N 1
ATOM 1604 C CA . LYS A 1 215 ? 5.776 0.962 -0.026 1.00 49.99 213 LYS A CA 1
ATOM 1605 C C . LYS A 1 215 ? 6.126 2.005 -1.060 1.00 50.60 213 LYS A C 1
ATOM 1606 O O . LYS A 1 215 ? 5.804 1.855 -2.241 1.00 50.82 213 LYS A O 1
ATOM 1612 N N . ILE A 1 216 ? 6.801 3.060 -0.607 1.00 51.13 214 ILE A N 1
ATOM 1613 C CA . ILE A 1 216 ? 7.147 4.202 -1.460 1.00 51.64 214 ILE A CA 1
ATOM 1614 C C . ILE A 1 216 ? 8.383 3.946 -2.343 1.00 52.06 214 ILE A C 1
ATOM 1615 O O . ILE A 1 216 ? 8.361 4.187 -3.556 1.00 52.00 214 ILE A O 1
ATOM 1620 N N . LEU A 1 217 ? 9.459 3.463 -1.731 1.00 52.47 215 LEU A N 1
ATOM 1621 C CA . LEU A 1 217 ? 10.744 3.350 -2.419 1.00 52.67 215 LEU A CA 1
ATOM 1622 C C . LEU A 1 217 ? 10.928 2.058 -3.216 1.00 52.75 215 LEU A C 1
ATOM 1623 O O . LEU A 1 217 ? 10.547 0.973 -2.745 1.00 52.39 215 LEU A O 1
ATOM 1628 N N . PRO A 1 218 ? 11.524 2.171 -4.428 1.00 53.02 216 PRO A N 1
ATOM 1629 C CA . PRO A 1 218 ? 11.921 0.992 -5.197 1.00 53.04 216 PRO A CA 1
ATOM 1630 C C . PRO A 1 218 ? 12.774 0.085 -4.318 1.00 53.25 216 PRO A C 1
ATOM 1631 O O . PRO A 1 218 ? 13.567 0.568 -3.520 1.00 53.51 216 PRO A O 1
ATOM 1635 N N . ALA A 1 219 ? 12.602 -1.217 -4.442 1.00 53.49 217 ALA A N 1
ATOM 1636 C CA . ALA A 1 219 ? 13.341 -2.138 -3.607 1.00 54.18 217 ALA A CA 1
ATOM 1637 C C . ALA A 1 219 ? 14.850 -1.969 -3.817 1.00 54.66 217 ALA A C 1
ATOM 1638 O O . ALA A 1 219 ? 15.622 -2.109 -2.871 1.00 54.72 217 ALA A O 1
ATOM 1640 N N . SER A 1 220 ? 15.252 -1.636 -5.047 1.00 55.24 218 SER A N 1
ATOM 1641 C CA . SER A 1 220 ? 16.665 -1.411 -5.398 1.00 55.55 218 SER A CA 1
ATOM 1642 C C . SER A 1 220 ? 17.315 -0.207 -4.683 1.00 55.67 218 SER A C 1
ATOM 1643 O O . SER A 1 220 ? 18.502 0.081 -4.885 1.00 55.58 218 SER A O 1
ATOM 1646 N N . SER A 1 221 ? 16.524 0.491 -3.869 1.00 56.18 219 SER A N 1
ATOM 1647 C CA . SER A 1 221 ? 16.999 1.596 -3.034 1.00 56.41 219 SER A CA 1
ATOM 1648 C C . SER A 1 221 ? 17.382 1.088 -1.641 1.00 56.73 219 SER A C 1
ATOM 1649 O O . SER A 1 221 ? 17.982 1.819 -0.848 1.00 56.66 219 SER A O 1
ATOM 1652 N N . PHE A 1 222 ? 17.029 -0.163 -1.356 1.00 57.05 220 PHE A N 1
ATOM 1653 C CA . PHE A 1 222 ? 17.419 -0.830 -0.121 1.00 57.64 220 PHE A CA 1
ATOM 1654 C C . PHE A 1 222 ? 18.660 -1.706 -0.345 1.00 58.73 220 PHE A C 1
ATOM 1655 O O . PHE A 1 222 ? 19.642 -1.612 0.408 1.00 58.62 220 PHE A O 1
ATOM 1663 N N . PHE A 1 223 ? 18.594 -2.546 -1.386 1.00 59.84 221 PHE A N 1
ATOM 1664 C CA . PHE A 1 223 ? 19.668 -3.467 -1.773 1.00 60.83 221 PHE A CA 1
ATOM 1665 C C . PHE A 1 223 ? 19.854 -3.509 -3.296 1.00 62.25 221 PHE A C 1
ATOM 1666 O O . PHE A 1 223 ? 18.879 -3.549 -4.053 1.00 62.26 221 PHE A O 1
ATOM 1674 N N . GLU A 1 224 ? 21.113 -3.529 -3.731 1.00 63.87 222 GLU A N 1
ATOM 1675 C CA . GLU A 1 224 ? 21.470 -3.350 -5.147 1.00 65.30 222 GLU A CA 1
ATOM 1676 C C . GLU A 1 224 ? 21.274 -4.537 -6.107 1.00 66.14 222 GLU A C 1
ATOM 1677 O O . GLU A 1 224 ? 21.049 -4.313 -7.300 1.00 66.35 222 GLU A O 1
ATOM 1683 N N . ASN A 1 225 ? 21.373 -5.779 -5.621 1.00 67.09 223 ASN A N 1
ATOM 1684 C CA . ASN A 1 225 ? 21.307 -6.952 -6.525 1.00 68.08 223 ASN A CA 1
ATOM 1685 C C . ASN A 1 225 ? 20.025 -7.792 -6.491 1.00 68.66 223 ASN A C 1
ATOM 1686 O O . ASN A 1 225 ? 19.335 -7.941 -7.517 1.00 68.51 223 ASN A O 1
ATOM 1691 N N . LEU A 1 226 ? 19.731 -8.356 -5.319 1.00 69.10 224 LEU A N 1
ATOM 1692 C CA . LEU A 1 226 ? 18.593 -9.261 -5.141 1.00 69.51 224 LEU A CA 1
ATOM 1693 C C . LEU A 1 226 ? 18.796 -10.586 -5.879 1.00 69.59 224 LEU A C 1
ATOM 1694 O O . LEU A 1 226 ? 18.365 -11.642 -5.409 1.00 69.69 224 LEU A O 1
ATOM 1699 N N . ALA B 1 6 ? 34.153 -28.926 52.438 1.00 57.44 4 ALA B N 1
ATOM 1700 C CA . ALA B 1 6 ? 33.280 -30.022 51.919 1.00 57.44 4 ALA B CA 1
ATOM 1701 C C . ALA B 1 6 ? 32.313 -29.535 50.811 1.00 57.26 4 ALA B C 1
ATOM 1702 O O . ALA B 1 6 ? 32.189 -30.183 49.763 1.00 57.48 4 ALA B O 1
ATOM 1704 N N . LEU B 1 7 ? 31.670 -28.387 51.033 1.00 56.51 5 LEU B N 1
ATOM 1705 C CA . LEU B 1 7 ? 30.672 -27.842 50.101 1.00 55.70 5 LEU B CA 1
ATOM 1706 C C . LEU B 1 7 ? 31.167 -26.626 49.316 1.00 55.29 5 LEU B C 1
ATOM 1707 O O . LEU B 1 7 ? 30.940 -26.516 48.108 1.00 55.11 5 LEU B O 1
ATOM 1712 N N . LEU B 1 8 ? 31.846 -25.720 50.008 1.00 54.96 6 LEU B N 1
ATOM 1713 C CA . LEU B 1 8 ? 32.267 -24.459 49.414 1.00 55.02 6 LEU B CA 1
ATOM 1714 C C . LEU B 1 8 ? 33.769 -24.448 49.231 1.00 54.55 6 LEU B C 1
ATOM 1715 O O . LEU B 1 8 ? 34.480 -25.015 50.044 1.00 54.51 6 LEU B O 1
ATOM 1720 N N . LYS B 1 9 ? 34.236 -23.817 48.157 1.00 54.42 7 LYS B N 1
ATOM 1721 C CA . LYS B 1 9 ? 35.639 -23.434 48.011 1.00 54.45 7 LYS B CA 1
ATOM 1722 C C . LYS B 1 9 ? 35.794 -21.920 48.217 1.00 53.69 7 LYS B C 1
ATOM 1723 O O . LYS B 1 9 ? 35.392 -21.137 47.361 1.00 53.23 7 LYS B O 1
ATOM 1729 N N . PRO B 1 10 ? 36.371 -21.510 49.370 1.00 52.86 8 PRO B N 1
ATOM 1730 C CA . PRO B 1 10 ? 36.640 -20.110 49.707 1.00 51.79 8 PRO B CA 1
ATOM 1731 C C . PRO B 1 10 ? 37.472 -19.384 48.666 1.00 50.67 8 PRO B C 1
ATOM 1732 O O . PRO B 1 10 ? 38.389 -19.957 48.094 1.00 50.73 8 PRO B O 1
ATOM 1736 N N . CYS B 1 11 ? 37.145 -18.124 48.419 1.00 49.46 9 CYS B N 1
ATOM 1737 C CA . CYS B 1 11 ? 37.901 -17.325 47.472 1.00 48.46 9 CYS B CA 1
ATOM 1738 C C . CYS B 1 11 ? 38.330 -16.019 48.124 1.00 48.15 9 CYS B C 1
ATOM 1739 O O . CYS B 1 11 ? 37.935 -15.705 49.240 1.00 48.38 9 CYS B O 1
ATOM 1742 N N . LYS B 1 12 ? 39.153 -15.254 47.437 1.00 48.24 10 LYS B N 1
ATOM 1743 C CA . LYS B 1 12 ? 39.395 -13.902 47.878 1.00 48.77 10 LYS B CA 1
ATOM 1744 C C . LYS B 1 12 ? 38.392 -12.996 47.171 1.00 48.81 10 LYS B C 1
ATOM 1745 O O . LYS B 1 12 ? 38.064 -13.238 46.012 1.00 48.58 10 LYS B O 1
ATOM 1751 N N . LEU B 1 13 ? 37.884 -11.973 47.859 1.00 48.74 11 LEU B N 1
ATOM 1752 C CA . LEU B 1 13 ? 37.036 -10.976 47.188 1.00 48.54 11 LEU B CA 1
ATOM 1753 C C . LEU B 1 13 ? 37.655 -10.558 45.852 1.00 48.48 11 LEU B C 1
ATOM 1754 O O . LEU B 1 13 ? 38.868 -10.324 45.764 1.00 48.08 11 LEU B O 1
ATOM 1759 N N . GLY B 1 14 ? 36.832 -10.487 44.811 1.00 48.27 12 GLY B N 1
ATOM 1760 C CA . GLY B 1 14 ? 37.289 -10.000 43.511 1.00 48.27 12 GLY B CA 1
ATOM 1761 C C . GLY B 1 14 ? 38.226 -10.911 42.737 1.00 48.66 12 GLY B C 1
ATOM 1762 O O . GLY B 1 14 ? 38.956 -10.439 41.859 1.00 48.76 12 GLY B O 1
ATOM 1763 N N . ASP B 1 15 ? 38.233 -12.207 43.063 1.00 48.46 13 ASP B N 1
ATOM 1764 C CA . ASP B 1 15 ? 38.952 -13.188 42.239 1.00 48.24 13 ASP B CA 1
ATOM 1765 C C . ASP B 1 15 ? 37.949 -13.995 41.390 1.00 47.63 13 ASP B C 1
ATOM 1766 O O . ASP B 1 15 ? 37.482 -15.055 41.798 1.00 47.37 13 ASP B O 1
ATOM 1771 N N . MET B 1 16 ? 37.636 -13.481 40.203 1.00 46.88 14 MET B N 1
ATOM 1772 C CA . MET B 1 16 ? 36.574 -14.051 39.371 1.00 46.83 14 MET B CA 1
ATOM 1773 C C . MET B 1 16 ? 36.908 -15.447 38.811 1.00 46.02 14 MET B C 1
ATOM 1774 O O . MET B 1 16 ? 36.021 -16.140 38.326 1.00 44.98 14 MET B O 1
ATOM 1779 N N . GLN B 1 17 ? 38.182 -15.841 38.874 1.00 45.00 15 GLN B N 1
ATOM 1780 C CA . GLN B 1 17 ? 38.612 -17.140 38.341 1.00 44.20 15 GLN B CA 1
ATOM 1781 C C . GLN B 1 17 ? 38.228 -18.218 39.335 1.00 42.44 15 GLN B C 1
ATOM 1782 O O . GLN B 1 17 ? 37.720 -19.282 38.970 1.00 42.20 15 GLN B O 1
ATOM 1788 N N . CYS B 1 18 ? 38.494 -17.909 40.596 1.00 40.77 16 CYS B N 1
ATOM 1789 C CA . CYS B 1 18 ? 38.229 -18.783 41.721 1.00 39.21 16 CYS B CA 1
ATOM 1790 C C . CYS B 1 18 ? 36.723 -18.789 41.961 1.00 37.79 16 CYS B C 1
ATOM 1791 O O . CYS B 1 18 ? 36.113 -19.844 42.158 1.00 36.26 16 CYS B O 1
ATOM 1794 N N . LEU B 1 19 ? 36.126 -17.600 41.957 1.00 36.91 17 LEU B N 1
ATOM 1795 C CA . LEU B 1 19 ? 34.667 -17.501 42.070 1.00 36.27 17 LEU B CA 1
ATOM 1796 C C . LEU B 1 19 ? 33.965 -18.391 41.048 1.00 35.32 17 LEU B C 1
ATOM 1797 O O . LEU B 1 19 ? 33.046 -19.127 41.405 1.00 34.30 17 LEU B O 1
ATOM 1802 N N . SER B 1 20 ? 34.419 -18.342 39.793 1.00 34.68 18 SER B N 1
ATOM 1803 C CA . SER B 1 20 ? 33.897 -19.231 38.780 1.00 35.43 18 SER B CA 1
ATOM 1804 C C . SER B 1 20 ? 34.026 -20.713 39.135 1.00 35.54 18 SER B C 1
ATOM 1805 O O . SER B 1 20 ? 33.051 -21.479 38.931 1.00 36.51 18 SER B O 1
ATOM 1808 N N . SER B 1 21 ? 35.179 -21.121 39.676 1.00 34.29 19 SER B N 1
ATOM 1809 C CA . SER B 1 21 ? 35.375 -22.535 40.035 1.00 34.62 19 SER B CA 1
ATOM 1810 C C . SER B 1 21 ? 34.509 -22.918 41.215 1.00 34.17 19 SER B C 1
ATOM 1811 O O . SER B 1 21 ? 33.997 -24.054 41.265 1.00 33.08 19 SER B O 1
ATOM 1814 N N . ALA B 1 22 ? 34.380 -21.985 42.165 1.00 33.63 20 ALA B N 1
ATOM 1815 C CA . ALA B 1 22 ? 33.576 -22.206 43.374 1.00 34.71 20 ALA B CA 1
ATOM 1816 C C . ALA B 1 22 ? 32.083 -22.350 43.022 1.00 34.57 20 ALA B C 1
ATOM 1817 O O . ALA B 1 22 ? 31.356 -23.166 43.616 1.00 34.43 20 ALA B O 1
ATOM 1819 N N . THR B 1 23 ? 31.673 -21.570 42.022 1.00 35.54 21 THR B N 1
ATOM 1820 C CA . THR B 1 23 ? 30.308 -21.515 41.512 1.00 36.01 21 THR B CA 1
ATOM 1821 C C . THR B 1 23 ? 29.988 -22.834 40.813 1.00 37.16 21 THR B C 1
ATOM 1822 O O . THR B 1 23 ? 28.928 -23.413 41.064 1.00 37.04 21 THR B O 1
ATOM 1826 N N . GLU B 1 24 ? 30.905 -23.309 39.957 1.00 37.74 22 GLU B N 1
ATOM 1827 C CA . GLU B 1 24 ? 30.762 -24.642 39.355 1.00 39.38 22 GLU B CA 1
ATOM 1828 C C . GLU B 1 24 ? 30.646 -25.770 40.391 1.00 39.18 22 GLU B C 1
ATOM 1829 O O . GLU B 1 24 ? 29.746 -26.616 40.309 1.00 39.36 22 GLU B O 1
ATOM 1835 N N . GLN B 1 25 ? 31.531 -25.763 41.377 1.00 39.19 23 GLN B N 1
ATOM 1836 C CA . GLN B 1 25 ? 31.507 -26.799 42.414 1.00 40.01 23 GLN B CA 1
ATOM 1837 C C . GLN B 1 25 ? 30.238 -26.825 43.264 1.00 39.34 23 GLN B C 1
ATOM 1838 O O . GLN B 1 25 ? 29.662 -27.893 43.487 1.00 39.59 23 GLN B O 1
ATOM 1844 N N . PHE B 1 26 ? 29.840 -25.653 43.753 1.00 39.03 24 PHE B N 1
ATOM 1845 C CA . PHE B 1 26 ? 28.607 -25.476 44.515 1.00 39.11 24 PHE B CA 1
ATOM 1846 C C . PHE B 1 26 ? 27.402 -26.003 43.755 1.00 39.52 24 PHE B C 1
ATOM 1847 O O . PHE B 1 26 ? 26.657 -26.844 44.269 1.00 39.34 24 PHE B O 1
ATOM 1855 N N . LEU B 1 27 ? 27.231 -25.518 42.528 1.00 39.88 25 LEU B N 1
ATOM 1856 C CA . LEU B 1 27 ? 26.102 -25.931 41.688 1.00 40.75 25 LEU B CA 1
ATOM 1857 C C . LEU B 1 27 ? 26.123 -27.432 41.423 1.00 41.41 25 LEU B C 1
ATOM 1858 O O . LEU B 1 27 ? 25.051 -28.064 41.379 1.00 41.50 25 LEU B O 1
ATOM 1863 N N . GLU B 1 28 ? 27.334 -27.999 41.281 1.00 42.31 26 GLU B N 1
ATOM 1864 C CA . GLU B 1 28 ? 27.502 -29.465 41.184 1.00 43.08 26 GLU B CA 1
ATOM 1865 C C . GLU B 1 28 ? 26.965 -30.181 42.430 1.00 42.76 26 GLU B C 1
ATOM 1866 O O . GLU B 1 28 ? 26.080 -31.028 42.320 1.00 43.17 26 GLU B O 1
ATOM 1872 N N . LYS B 1 29 ? 27.466 -29.829 43.610 1.00 42.47 27 LYS B N 1
ATOM 1873 C CA . LYS B 1 29 ? 27.061 -30.555 44.821 1.00 43.13 27 LYS B CA 1
ATOM 1874 C C . LYS B 1 29 ? 25.599 -30.289 45.256 1.00 43.41 27 LYS B C 1
ATOM 1875 O O . LYS B 1 29 ? 24.950 -31.173 45.800 1.00 43.10 27 LYS B O 1
ATOM 1881 N N . THR B 1 30 ? 25.078 -29.090 44.959 1.00 43.65 28 THR B N 1
ATOM 1882 C CA . THR B 1 30 ? 23.687 -28.754 45.257 1.00 43.38 28 THR B CA 1
ATOM 1883 C C . THR B 1 30 ? 22.639 -29.192 44.194 1.00 44.04 28 THR B C 1
ATOM 1884 O O . THR B 1 30 ? 21.437 -29.206 44.492 1.00 44.47 28 THR B O 1
ATOM 1888 N N . SER B 1 31 ? 23.075 -29.600 43.001 1.00 44.03 29 SER B N 1
ATOM 1889 C CA . SER B 1 31 ? 22.156 -29.872 41.883 1.00 44.95 29 SER B CA 1
ATOM 1890 C C . SER B 1 31 ? 20.903 -30.755 42.133 1.00 46.00 29 SER B C 1
ATOM 1891 O O . SER B 1 31 ? 19.925 -30.650 41.378 1.00 46.16 29 SER B O 1
ATOM 1894 N N . LYS B 1 32 ? 20.925 -31.632 43.137 1.00 46.44 30 LYS B N 1
ATOM 1895 C CA . LYS B 1 32 ? 19.710 -32.384 43.499 1.00 47.31 30 LYS B CA 1
ATOM 1896 C C . LYS B 1 32 ? 19.328 -32.270 44.982 1.00 48.07 30 LYS B C 1
ATOM 1897 O O . LYS B 1 32 ? 18.447 -32.985 45.470 1.00 48.26 30 LYS B O 1
ATOM 1903 N N . GLY B 1 33 ? 19.988 -31.355 45.685 1.00 48.90 31 GLY B N 1
ATOM 1904 C CA . GLY B 1 33 ? 19.551 -30.939 47.013 1.00 50.08 31 GLY B CA 1
ATOM 1905 C C . GLY B 1 33 ? 20.454 -31.470 48.103 1.00 50.91 31 GLY B C 1
ATOM 1906 O O . GLY B 1 33 ? 21.149 -32.461 47.904 1.00 51.62 31 GLY B O 1
ATOM 1907 N N . ILE B 1 34 ? 20.480 -30.777 49.234 1.00 51.51 32 ILE B N 1
ATOM 1908 C CA . ILE B 1 34 ? 21.143 -31.256 50.441 1.00 52.19 32 ILE B CA 1
ATOM 1909 C C . ILE B 1 34 ? 20.247 -30.878 51.621 1.00 53.02 32 ILE B C 1
ATOM 1910 O O . ILE B 1 34 ? 20.424 -29.811 52.225 1.00 52.98 32 ILE B O 1
ATOM 1915 N N . PRO B 1 35 ? 19.270 -31.751 51.940 1.00 53.66 33 PRO B N 1
ATOM 1916 C CA . PRO B 1 35 ? 18.263 -31.459 52.954 1.00 54.69 33 PRO B CA 1
ATOM 1917 C C . PRO B 1 35 ? 18.823 -31.142 54.347 1.00 55.65 33 PRO B C 1
ATOM 1918 O O . PRO B 1 35 ? 18.109 -30.566 55.171 1.00 55.91 33 PRO B O 1
ATOM 1922 N N . GLN B 1 36 ? 20.073 -31.512 54.607 1.00 56.61 34 GLN B N 1
ATOM 1923 C CA . GLN B 1 36 ? 20.727 -31.161 55.872 1.00 58.11 34 GLN B CA 1
ATOM 1924 C C . GLN B 1 36 ? 20.832 -29.647 56.034 1.00 58.01 34 GLN B C 1
ATOM 1925 O O . GLN B 1 36 ? 20.481 -29.091 57.081 1.00 58.04 34 GLN B O 1
ATOM 1931 N N . TYR B 1 37 ? 21.314 -28.994 54.983 1.00 57.64 35 TYR B N 1
ATOM 1932 C CA . TYR B 1 37 ? 21.573 -27.567 55.022 1.00 57.36 35 TYR B CA 1
ATOM 1933 C C . TYR B 1 37 ? 20.354 -26.758 54.580 1.00 56.14 35 TYR B C 1
ATOM 1934 O O . TYR B 1 37 ? 20.390 -25.521 54.582 1.00 56.01 35 TYR B O 1
ATOM 1943 N N . ASP B 1 38 ? 19.282 -27.474 54.222 1.00 54.69 36 ASP B N 1
ATOM 1944 C CA . ASP B 1 38 ? 18.040 -26.898 53.714 1.00 52.97 36 ASP B CA 1
ATOM 1945 C C . ASP B 1 38 ? 18.260 -26.336 52.303 1.00 51.41 36 ASP B C 1
ATOM 1946 O O . ASP B 1 38 ? 17.769 -25.271 51.948 1.00 51.39 36 ASP B O 1
ATOM 1951 N N . ILE B 1 39 ? 19.012 -27.076 51.502 1.00 49.74 37 ILE B N 1
ATOM 1952 C CA . ILE B 1 39 ? 19.316 -26.696 50.118 1.00 47.84 37 ILE B CA 1
ATOM 1953 C C . ILE B 1 39 ? 18.406 -27.429 49.131 1.00 46.72 37 ILE B C 1
ATOM 1954 O O . ILE B 1 39 ? 18.375 -28.641 49.114 1.00 46.41 37 ILE B O 1
ATOM 1959 N N . TRP B 1 40 ? 17.650 -26.679 48.335 1.00 45.74 38 TRP B N 1
ATOM 1960 C CA . TRP B 1 40 ? 16.709 -27.268 47.369 1.00 44.75 38 TRP B CA 1
ATOM 1961 C C . TRP B 1 40 ? 17.447 -27.748 46.132 1.00 43.56 38 TRP B C 1
ATOM 1962 O O . TRP B 1 40 ? 18.515 -27.233 45.815 1.00 44.32 38 TRP B O 1
ATOM 1973 N N . PRO B 1 41 ? 16.902 -28.757 45.441 1.00 42.56 39 PRO B N 1
ATOM 1974 C CA . PRO B 1 41 ? 17.456 -29.185 44.167 1.00 41.48 39 PRO B CA 1
ATOM 1975 C C . PRO B 1 41 ? 17.425 -28.048 43.175 1.00 40.61 39 PRO B C 1
ATOM 1976 O O . PRO B 1 41 ? 16.437 -27.316 43.126 1.00 40.46 39 PRO B O 1
ATOM 1980 N N . ILE B 1 42 ? 18.510 -27.873 42.418 1.00 39.79 40 ILE B N 1
ATOM 1981 C CA . ILE B 1 42 ? 18.573 -26.812 41.389 1.00 38.22 40 ILE B CA 1
ATOM 1982 C C . ILE B 1 42 ? 18.635 -27.308 39.954 1.00 37.61 40 ILE B C 1
ATOM 1983 O O . ILE B 1 42 ? 18.377 -26.526 39.035 1.00 37.11 40 ILE B O 1
ATOM 1988 N N . ASP B 1 43 ? 18.970 -28.591 39.745 1.00 36.96 41 ASP B N 1
ATOM 1989 C CA . ASP B 1 43 ? 19.103 -29.152 38.373 1.00 36.35 41 ASP B CA 1
ATOM 1990 C C . ASP B 1 43 ? 19.031 -30.695 38.380 1.00 36.50 41 ASP B C 1
ATOM 1991 O O . ASP B 1 43 ? 20.029 -31.372 38.657 1.00 37.26 41 ASP B O 1
ATOM 1996 N N . PRO B 1 44 ? 17.845 -31.270 38.090 1.00 36.31 42 PRO B N 1
ATOM 1997 C CA . PRO B 1 44 ? 16.555 -30.651 37.699 1.00 35.12 42 PRO B CA 1
ATOM 1998 C C . PRO B 1 44 ? 15.869 -29.829 38.800 1.00 34.55 42 PRO B C 1
ATOM 1999 O O . PRO B 1 44 ? 15.874 -30.205 39.978 1.00 33.90 42 PRO B O 1
ATOM 2003 N N . LEU B 1 45 ? 15.330 -28.678 38.405 1.00 34.25 43 LEU B N 1
ATOM 2004 C CA . LEU B 1 45 ? 14.509 -27.841 39.296 1.00 34.12 43 LEU B CA 1
ATOM 2005 C C . LEU B 1 45 ? 13.039 -28.031 38.947 1.00 33.31 43 LEU B C 1
ATOM 2006 O O . LEU B 1 45 ? 12.639 -27.966 37.767 1.00 32.10 43 LEU B O 1
ATOM 2011 N N . VAL B 1 46 ? 12.245 -28.289 39.970 1.00 33.17 44 VAL B N 1
ATOM 2012 C CA . VAL B 1 46 ? 10.824 -28.500 39.758 1.00 34.52 44 VAL B CA 1
ATOM 2013 C C . VAL B 1 46 ? 9.997 -27.336 40.349 1.00 34.90 44 VAL B C 1
ATOM 2014 O O . VAL B 1 46 ? 10.135 -26.966 41.519 1.00 34.60 44 VAL B O 1
ATOM 2018 N N . VAL B 1 47 ? 9.165 -26.741 39.522 1.00 35.59 45 VAL B N 1
ATOM 2019 C CA . VAL B 1 47 ? 8.182 -25.787 40.082 1.00 36.40 45 VAL B CA 1
ATOM 2020 C C . VAL B 1 47 ? 6.738 -26.251 39.924 1.00 35.72 45 VAL B C 1
ATOM 2021 O O . VAL B 1 47 ? 6.240 -26.385 38.809 1.00 34.68 45 VAL B O 1
ATOM 2025 N N . THR B 1 48 ? 6.127 -26.562 41.071 1.00 36.29 46 THR B N 1
ATOM 2026 C CA . THR B 1 48 ? 4.747 -27.066 41.177 1.00 38.06 46 THR B CA 1
ATOM 2027 C C . THR B 1 48 ? 3.766 -26.311 40.293 1.00 37.79 46 THR B C 1
ATOM 2028 O O . THR B 1 48 ? 3.162 -26.895 39.393 1.00 38.24 46 THR B O 1
ATOM 2032 N N . SER B 1 49 ? 3.606 -25.008 40.546 1.00 37.47 47 SER B N 1
ATOM 2033 C CA . SER B 1 49 ? 2.677 -24.208 39.736 1.00 36.34 47 SER B CA 1
ATOM 2034 C C . SER B 1 49 ? 3.092 -22.780 39.680 1.00 35.64 47 SER B C 1
ATOM 2035 O O . SER B 1 49 ? 3.551 -22.213 40.671 1.00 35.63 47 SER B O 1
ATOM 2038 N N . LEU B 1 50 ? 2.921 -22.211 38.497 1.00 35.21 48 LEU B N 1
ATOM 2039 C CA . LEU B 1 50 ? 3.075 -20.788 38.292 1.00 34.87 48 LEU B CA 1
ATOM 2040 C C . LEU B 1 50 ? 1.969 -20.332 37.334 1.00 33.84 48 LEU B C 1
ATOM 2041 O O . LEU B 1 50 ? 1.716 -20.997 36.321 1.00 32.70 48 LEU B O 1
ATOM 2046 N N . ASP B 1 51 ? 1.290 -19.226 37.689 1.00 32.90 49 ASP B N 1
ATOM 2047 C CA . ASP B 1 51 ? 0.320 -18.554 36.768 1.00 32.15 49 ASP B CA 1
ATOM 2048 C C . ASP B 1 51 ? 0.909 -17.249 36.279 1.00 30.45 49 ASP B C 1
ATOM 2049 O O . ASP B 1 51 ? 1.536 -16.526 37.023 1.00 28.56 49 ASP B O 1
ATOM 2054 N N . VAL B 1 52 ? 0.656 -16.955 35.021 1.00 29.67 50 VAL B N 1
ATOM 2055 C CA . VAL B 1 52 ? 1.130 -15.758 34.410 1.00 29.22 50 VAL B CA 1
ATOM 2056 C C . VAL B 1 52 ? -0.030 -15.143 33.626 1.00 27.87 50 VAL B C 1
ATOM 2057 O O . VAL B 1 52 ? -0.514 -15.746 32.671 1.00 26.96 50 VAL B O 1
ATOM 2061 N N . ILE B 1 53 ? -0.469 -13.932 33.998 1.00 27.83 51 ILE B N 1
ATOM 2062 C CA . ILE B 1 53 ? -1.502 -13.218 33.192 1.00 24.85 51 ILE B CA 1
ATOM 2063 C C . ILE B 1 53 ? -0.779 -12.578 32.024 1.00 24.07 51 ILE B C 1
ATOM 2064 O O . ILE B 1 53 ? 0.218 -11.933 32.221 1.00 25.99 51 ILE B O 1
ATOM 2069 N N . ALA B 1 54 ? -1.266 -12.709 30.813 1.00 23.27 52 ALA B N 1
ATOM 2070 C CA . ALA B 1 54 ? -0.748 -11.914 29.710 1.00 22.55 52 ALA B CA 1
ATOM 2071 C C . ALA B 1 54 ? -0.794 -10.354 29.953 1.00 24.43 52 ALA B C 1
ATOM 2072 O O . ALA B 1 54 ? -1.913 -9.741 29.926 1.00 24.09 52 ALA B O 1
ATOM 2074 N N . PRO B 1 55 ? 0.409 -9.705 30.144 1.00 25.09 53 PRO B N 1
ATOM 2075 C CA . PRO B 1 55 ? 0.460 -8.225 30.361 1.00 25.23 53 PRO B CA 1
ATOM 2076 C C . PRO B 1 55 ? -0.329 -7.409 29.312 1.00 26.11 53 PRO B C 1
ATOM 2077 O O . PRO B 1 55 ? -0.912 -6.390 29.650 1.00 26.76 53 PRO B O 1
ATOM 2081 N N . SER B 1 56 ? -0.355 -7.821 28.054 1.00 26.86 54 SER B N 1
ATOM 2082 C CA . SER B 1 56 ? -1.157 -7.088 27.058 1.00 28.46 54 SER B CA 1
ATOM 2083 C C . SER B 1 56 ? -2.631 -7.579 26.866 1.00 29.06 54 SER B C 1
ATOM 2084 O O . SER B 1 56 ? -3.342 -7.111 25.942 1.00 29.36 54 SER B O 1
ATOM 2087 N N . ASP B 1 57 ? -3.091 -8.476 27.736 1.00 29.23 55 ASP B N 1
ATOM 2088 C CA . ASP B 1 57 ? -4.426 -9.094 27.589 1.00 29.58 55 ASP B CA 1
ATOM 2089 C C . ASP B 1 57 ? -4.831 -9.780 28.862 1.00 29.03 55 ASP B C 1
ATOM 2090 O O . ASP B 1 57 ? -4.453 -10.956 29.069 1.00 30.01 55 ASP B O 1
ATOM 2095 N N . ALA B 1 58 ? -5.612 -9.090 29.683 1.00 26.83 56 ALA B N 1
ATOM 2096 C CA . ALA B 1 58 ? -6.103 -9.634 30.962 1.00 26.13 56 ALA B CA 1
ATOM 2097 C C . ALA B 1 58 ? -6.991 -10.862 30.836 1.00 25.01 56 ALA B C 1
ATOM 2098 O O . ALA B 1 58 ? -7.245 -11.526 31.836 1.00 24.86 56 ALA B O 1
ATOM 2100 N N . GLY B 1 59 ? -7.437 -11.151 29.623 1.00 24.92 57 GLY B N 1
ATOM 2101 C CA . GLY B 1 59 ? -8.332 -12.263 29.356 1.00 26.96 57 GLY B CA 1
ATOM 2102 C C . GLY B 1 59 ? -7.609 -13.626 29.358 1.00 28.17 57 GLY B C 1
ATOM 2103 O O . GLY B 1 59 ? -8.241 -14.694 29.253 1.00 28.39 57 GLY B O 1
ATOM 2104 N N . ILE B 1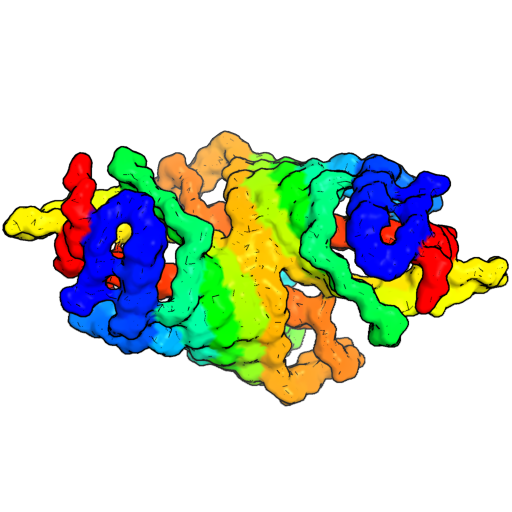 60 ? -6.284 -13.591 29.470 1.00 28.38 58 ILE B N 1
ATOM 2105 C CA . ILE B 1 60 ? -5.502 -14.801 29.273 1.00 28.40 58 ILE B CA 1
ATOM 2106 C C . ILE B 1 60 ? -4.778 -15.121 30.534 1.00 28.36 58 ILE B C 1
ATOM 2107 O O . ILE B 1 60 ? -3.941 -14.342 31.006 1.00 28.70 58 ILE B O 1
ATOM 2112 N N . VAL B 1 61 ? -5.135 -16.261 31.116 1.00 28.22 59 VAL B N 1
ATOM 2113 C CA . VAL B 1 61 ? -4.400 -16.783 32.242 1.00 28.85 59 VAL B CA 1
ATOM 2114 C C . VAL B 1 61 ? -3.659 -18.077 31.791 1.00 30.08 59 VAL B C 1
ATOM 2115 O O . VAL B 1 61 ? -4.281 -19.055 31.333 1.00 29.30 59 VAL B O 1
ATOM 2119 N N . ILE B 1 62 ? -2.327 -18.053 31.895 1.00 30.27 60 ILE B N 1
ATOM 2120 C CA . ILE B 1 62 ? -1.489 -19.230 31.640 1.00 29.57 60 ILE B CA 1
ATOM 2121 C C . ILE B 1 62 ? -1.216 -19.884 33.003 1.00 29.77 60 ILE B C 1
ATOM 2122 O O . ILE B 1 62 ? -0.775 -19.220 33.923 1.00 28.36 60 ILE B O 1
ATOM 2127 N N . ARG B 1 63 ? -1.538 -21.175 33.119 1.00 30.57 61 ARG B N 1
ATOM 2128 C CA . ARG B 1 63 ? -1.329 -21.937 34.352 1.00 31.53 61 ARG B CA 1
ATOM 2129 C C . ARG B 1 63 ? -0.318 -23.046 34.055 1.00 30.46 61 ARG B C 1
ATOM 2130 O O . ARG B 1 63 ? -0.507 -23.778 33.092 1.00 31.62 61 ARG B O 1
ATOM 2138 N N . PHE B 1 64 ? 0.792 -23.102 34.807 1.00 29.58 62 PHE B N 1
ATOM 2139 C CA . PHE B 1 64 ? 1.860 -24.110 34.634 1.00 26.89 62 PHE B CA 1
ATOM 2140 C C . PHE B 1 64 ? 1.874 -24.940 35.869 1.00 27.54 62 PHE B C 1
ATOM 2141 O O . PHE B 1 64 ? 1.853 -24.391 36.974 1.00 25.36 62 PHE B O 1
ATOM 2149 N N . LYS B 1 65 ? 1.959 -26.265 35.679 1.00 28.03 63 LYS B N 1
ATOM 2150 C CA . LYS B 1 65 ? 2.226 -27.184 36.797 1.00 29.52 63 LYS B CA 1
ATOM 2151 C C . LYS B 1 65 ? 3.442 -28.092 36.515 1.00 29.00 63 LYS B C 1
ATOM 2152 O O . LYS B 1 65 ? 3.732 -28.485 35.353 1.00 28.55 63 LYS B O 1
ATOM 2158 N N . ASN B 1 66 ? 4.154 -28.408 37.577 1.00 29.52 64 ASN B N 1
ATOM 2159 C CA . ASN B 1 66 ? 5.280 -29.375 37.480 1.00 30.60 64 ASN B CA 1
ATOM 2160 C C . ASN B 1 66 ? 6.216 -29.097 36.307 1.00 30.70 64 ASN B C 1
ATOM 2161 O O . ASN B 1 66 ? 6.525 -29.999 35.520 1.00 30.32 64 ASN B O 1
ATOM 2166 N N . LEU B 1 67 ? 6.650 -27.845 36.155 1.00 31.55 65 LEU B N 1
ATOM 2167 C CA . LEU B 1 67 ? 7.580 -27.562 35.067 1.00 31.33 65 LEU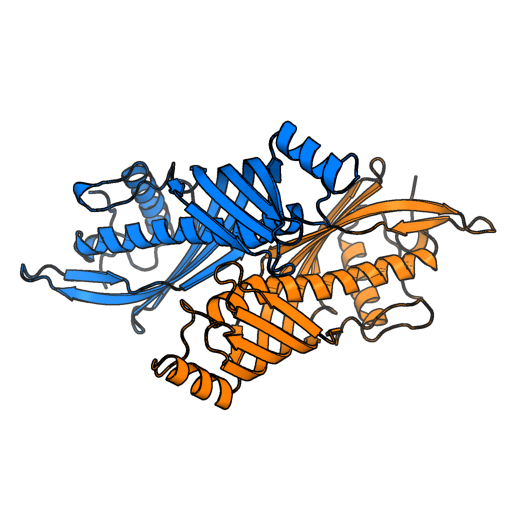 B CA 1
ATOM 2168 C C . LEU B 1 67 ? 8.884 -28.260 35.446 1.00 31.06 65 LEU B C 1
ATOM 2169 O O . LEU B 1 67 ? 9.277 -28.301 36.649 1.00 30.64 65 LEU B O 1
ATOM 2174 N N . ASN B 1 68 ? 9.523 -28.864 34.444 1.00 29.61 66 ASN B N 1
ATOM 2175 C CA . ASN B 1 68 ? 10.823 -29.464 34.706 1.00 29.41 66 ASN B CA 1
ATOM 2176 C C . ASN B 1 68 ? 11.916 -28.672 34.002 1.00 27.53 66 ASN B C 1
ATOM 2177 O O . ASN B 1 68 ? 11.932 -28.579 32.763 1.00 26.87 66 ASN B O 1
ATOM 2182 N N . ILE B 1 69 ? 12.805 -28.101 34.793 1.00 24.61 67 ILE B N 1
ATOM 2183 C CA . ILE B 1 69 ? 13.830 -27.214 34.225 1.00 24.72 67 ILE B CA 1
ATOM 2184 C C . ILE B 1 69 ? 15.256 -27.736 34.492 1.00 24.17 67 ILE B C 1
ATOM 2185 O O . ILE B 1 69 ? 15.646 -27.957 35.654 1.00 21.99 67 ILE B O 1
ATOM 2190 N N . THR B 1 70 ? 16.018 -27.887 33.405 1.00 25.50 68 THR B N 1
ATOM 2191 C CA . THR B 1 70 ? 17.430 -28.302 33.458 1.00 26.88 68 THR B CA 1
ATOM 2192 C C . THR B 1 70 ? 18.319 -27.198 32.874 1.00 27.88 68 THR B C 1
ATOM 2193 O O . THR B 1 70 ? 17.905 -26.520 31.927 1.00 28.14 68 THR B O 1
ATOM 2197 N N . GLY B 1 71 ? 19.543 -27.058 33.404 1.00 28.78 69 GLY B N 1
ATOM 2198 C CA . GLY B 1 71 ? 20.562 -26.196 32.837 1.00 29.63 69 GLY B CA 1
ATOM 2199 C C . GLY B 1 71 ? 21.258 -25.301 33.850 1.00 31.01 69 GLY B C 1
ATOM 2200 O O . GLY B 1 71 ? 22.305 -24.715 33.540 1.00 32.33 69 GLY B O 1
ATOM 2201 N N . LEU B 1 72 ? 20.692 -25.192 35.059 1.00 31.46 70 LEU B N 1
ATOM 2202 C CA . LEU B 1 72 ? 21.162 -24.235 36.057 1.00 31.51 70 LEU B CA 1
ATOM 2203 C C . LEU B 1 72 ? 22.490 -24.650 36.714 1.00 31.83 70 LEU B C 1
ATOM 2204 O O . LEU B 1 72 ? 23.223 -23.779 37.179 1.00 30.68 70 LEU B O 1
ATOM 2209 N N . LYS B 1 73 ? 22.730 -25.971 36.798 1.00 31.49 71 LYS B N 1
ATOM 2210 C CA . LYS B 1 73 ? 24.040 -26.611 37.105 1.00 32.38 71 LYS B CA 1
ATOM 2211 C C . LYS B 1 73 ? 25.191 -25.836 36.490 1.00 31.81 71 LYS B C 1
ATOM 2212 O O . LYS B 1 73 ? 26.250 -25.645 37.108 1.00 31.82 71 LYS B O 1
ATOM 2218 N N . ASN B 1 74 ? 24.973 -25.413 35.244 1.00 31.88 72 ASN B N 1
ATOM 2219 C CA . ASN B 1 74 ? 26.023 -24.891 34.391 1.00 32.30 72 ASN B CA 1
ATOM 2220 C C . ASN B 1 74 ? 25.986 -23.384 34.203 1.00 32.24 72 ASN B C 1
ATOM 2221 O O . ASN B 1 74 ? 26.577 -22.891 33.242 1.00 32.92 72 ASN B O 1
ATOM 2226 N N . GLN B 1 75 ? 25.295 -22.637 35.062 1.00 32.08 73 GLN B N 1
ATOM 2227 C CA . GLN B 1 75 ? 25.250 -21.195 34.833 1.00 32.64 73 GLN B CA 1
ATOM 2228 C C . GLN B 1 75 ? 26.620 -20.541 35.013 1.00 32.10 73 GLN B C 1
ATOM 2229 O O . GLN B 1 75 ? 27.404 -20.959 35.839 1.00 31.77 73 GLN B O 1
ATOM 2235 N N . GLN B 1 76 ? 26.897 -19.526 34.215 1.00 32.29 74 GLN B N 1
ATOM 2236 C CA . GLN B 1 76 ? 28.199 -18.849 34.238 1.00 32.63 74 GLN B CA 1
ATOM 2237 C C . GLN B 1 76 ? 28.019 -17.423 34.761 1.00 32.63 74 GLN B C 1
ATOM 2238 O O . GLN B 1 76 ? 27.107 -16.725 34.323 1.00 31.75 74 GLN B O 1
ATOM 2244 N N . ILE B 1 77 ? 28.893 -16.977 35.675 1.00 33.34 75 ILE B N 1
ATOM 2245 C CA . ILE B 1 77 ? 28.857 -15.584 36.143 1.00 32.93 75 ILE B CA 1
ATOM 2246 C C . ILE B 1 77 ? 29.124 -14.616 34.996 1.00 32.70 75 ILE B C 1
ATOM 2247 O O . ILE B 1 77 ? 30.095 -14.763 34.259 1.00 33.06 75 ILE B O 1
ATOM 2252 N N . SER B 1 78 ? 28.250 -13.641 34.817 1.00 31.87 76 SER B N 1
ATOM 2253 C CA . SER B 1 78 ? 28.502 -12.659 33.778 1.00 32.13 76 SER B CA 1
ATOM 2254 C C . SER B 1 78 ? 28.786 -11.334 34.413 1.00 32.24 76 SER B C 1
ATOM 2255 O O . SER B 1 78 ? 29.253 -10.443 33.741 1.00 33.23 76 SER B O 1
ATOM 2258 N N . ASP B 1 79 ? 28.469 -11.208 35.702 1.00 32.58 77 ASP B N 1
ATOM 2259 C CA . ASP B 1 79 ? 28.712 -9.999 36.459 1.00 33.29 77 ASP B CA 1
ATOM 2260 C C . ASP B 1 79 ? 28.576 -10.296 37.942 1.00 33.58 77 ASP B C 1
ATOM 2261 O O . ASP B 1 79 ? 27.609 -10.902 38.371 1.00 32.62 77 ASP B O 1
ATOM 2266 N N . PHE B 1 80 ? 29.572 -9.877 38.718 1.00 34.43 78 PHE B N 1
ATOM 2267 C CA . PHE B 1 80 ? 29.512 -9.973 40.177 1.00 35.81 78 PHE B CA 1
ATOM 2268 C C . PHE B 1 80 ? 29.997 -8.681 40.824 1.00 36.99 78 PHE B C 1
ATOM 2269 O O . PHE B 1 80 ? 31.122 -8.268 40.602 1.00 37.45 78 PHE B O 1
ATOM 2277 N N . GLN B 1 81 ? 29.149 -8.029 41.604 1.00 38.17 79 GLN B N 1
ATOM 2278 C CA . GLN B 1 81 ? 29.608 -6.876 42.369 1.00 39.93 79 GLN B CA 1
ATOM 2279 C C . GLN B 1 81 ? 29.257 -6.943 43.837 1.00 40.60 79 GLN B C 1
ATOM 2280 O O . GLN B 1 81 ? 28.091 -6.811 44.207 1.00 41.19 79 GLN B O 1
ATOM 2286 N N . MET B 1 82 ? 30.276 -7.173 44.663 1.00 41.23 80 MET B N 1
ATOM 2287 C CA . MET B 1 82 ? 30.134 -7.117 46.110 1.00 42.56 80 MET B CA 1
ATOM 2288 C C . MET B 1 82 ? 30.744 -5.833 46.644 1.00 43.58 80 MET B C 1
ATOM 2289 O O . MET B 1 82 ? 31.925 -5.531 46.391 1.00 44.32 80 MET B O 1
ATOM 2294 N N . ASP B 1 83 ? 29.915 -5.069 47.352 1.00 44.06 81 ASP B N 1
ATOM 2295 C CA . ASP B 1 83 ? 30.319 -3.829 48.019 1.00 44.73 81 ASP B CA 1
ATOM 2296 C C . ASP B 1 83 ? 30.371 -4.146 49.511 1.00 44.81 81 ASP B C 1
ATOM 2297 O O . ASP B 1 83 ? 29.323 -4.423 50.100 1.00 45.27 81 ASP B O 1
ATOM 2302 N N . THR B 1 84 ? 31.555 -4.106 50.128 1.00 44.93 82 THR B N 1
ATOM 2303 C CA . THR B 1 84 ? 31.665 -4.501 51.549 1.00 45.31 82 THR B CA 1
ATOM 2304 C C . THR B 1 84 ? 31.176 -3.512 52.597 1.00 45.21 82 THR B C 1
ATOM 2305 O O . THR B 1 84 ? 30.725 -3.933 53.667 1.00 45.69 82 THR B O 1
ATOM 2309 N N . LYS B 1 85 ? 31.275 -2.213 52.303 1.00 45.30 83 LYS B N 1
ATOM 2310 C CA . LYS B 1 85 ? 30.703 -1.162 53.181 1.00 44.83 83 LYS B CA 1
ATOM 2311 C C . LYS B 1 85 ? 29.174 -1.195 53.154 1.00 44.08 83 LYS B C 1
ATOM 2312 O O . LYS B 1 85 ? 28.527 -1.396 54.183 1.00 43.69 83 LYS B O 1
ATOM 2318 N N . ALA B 1 86 ? 28.612 -0.981 51.965 1.00 43.47 84 ALA B N 1
ATOM 2319 C CA . ALA B 1 86 ? 27.161 -0.975 51.765 1.00 42.34 84 ALA B CA 1
ATOM 2320 C C . ALA B 1 86 ? 26.543 -2.345 52.063 1.00 41.95 84 ALA B C 1
ATOM 2321 O O . ALA B 1 86 ? 25.340 -2.436 52.325 1.00 41.71 84 ALA B O 1
ATOM 2323 N N . LYS B 1 87 ? 27.384 -3.388 52.060 1.00 41.06 85 LYS B N 1
ATOM 2324 C CA . LYS B 1 87 ? 26.980 -4.790 52.289 1.00 40.87 85 LYS B CA 1
ATOM 2325 C C . LYS B 1 87 ? 25.935 -5.291 51.280 1.00 40.12 85 LYS B C 1
ATOM 2326 O O . LYS B 1 87 ? 24.889 -5.797 51.674 1.00 40.69 85 LYS B O 1
ATOM 2332 N N . THR B 1 88 ? 26.224 -5.141 49.989 1.00 39.47 86 THR B N 1
ATOM 2333 C CA . THR B 1 88 ? 25.266 -5.448 48.915 1.00 38.95 86 THR B CA 1
ATOM 2334 C C . THR B 1 88 ? 25.930 -6.324 47.866 1.00 37.92 86 THR B C 1
ATOM 2335 O O . THR B 1 88 ? 27.114 -6.151 47.581 1.00 38.79 86 THR B O 1
ATOM 2339 N N . VAL B 1 89 ? 25.175 -7.260 47.296 1.00 36.72 87 VAL B N 1
ATOM 2340 C CA . VAL B 1 89 ? 25.654 -8.093 46.183 1.00 34.88 87 VAL B CA 1
ATOM 2341 C C . VAL B 1 89 ? 24.806 -7.852 44.940 1.00 34.38 87 VAL B C 1
ATOM 2342 O O . VAL B 1 89 ? 23.586 -7.826 45.028 1.00 34.69 87 VAL B O 1
ATOM 2346 N N . LEU B 1 90 ? 25.457 -7.626 43.801 1.00 33.71 88 LEU B N 1
ATOM 2347 C CA . LEU B 1 90 ? 24.827 -7.763 42.483 1.00 32.42 88 LEU B CA 1
ATOM 2348 C C . LEU B 1 90 ? 25.442 -8.993 41.829 1.00 32.32 88 LEU B C 1
ATOM 2349 O O . LEU B 1 90 ? 26.671 -9.073 41.696 1.00 31.50 88 LEU B O 1
ATOM 2354 N N . LEU B 1 91 ? 24.581 -9.961 41.478 1.00 31.02 89 LEU B N 1
ATOM 2355 C CA . LEU B 1 91 ? 24.963 -11.234 40.849 1.00 29.42 89 LEU B CA 1
ATOM 2356 C C . LEU B 1 91 ? 24.136 -11.522 39.606 1.00 29.55 89 LEU B C 1
ATOM 2357 O O . LEU B 1 91 ? 22.923 -11.648 39.693 1.00 30.07 89 LEU B O 1
ATOM 2362 N N . LYS B 1 92 ? 24.799 -11.608 38.457 1.00 29.76 90 LYS B N 1
ATOM 2363 C CA . LYS B 1 92 ? 24.192 -11.943 37.179 1.00 29.82 90 LYS B CA 1
ATOM 2364 C C . LYS B 1 92 ? 24.800 -13.235 36.658 1.00 30.29 90 LYS B C 1
ATOM 2365 O O . LYS B 1 92 ? 26.029 -13.360 36.616 1.00 31.14 90 LYS B O 1
ATOM 2371 N N . THR B 1 93 ? 23.961 -14.211 36.306 1.00 29.95 91 THR B N 1
ATOM 2372 C CA . THR B 1 93 ? 24.434 -15.447 35.656 1.00 30.27 91 THR B CA 1
ATOM 2373 C C . THR B 1 93 ? 23.760 -15.693 34.293 1.00 30.52 91 THR B C 1
ATOM 2374 O O . THR B 1 93 ? 22.649 -15.229 34.055 1.00 29.91 91 THR B O 1
ATOM 2378 N N . LYS B 1 94 ? 24.466 -16.385 33.395 1.00 30.86 92 LYS B N 1
ATOM 2379 C CA . LYS B 1 94 ? 23.952 -16.741 32.072 1.00 31.20 92 LYS B CA 1
ATOM 2380 C C . LYS B 1 94 ? 23.682 -18.230 32.100 1.00 31.64 92 LYS B C 1
ATOM 2381 O O . LYS B 1 94 ? 24.581 -19.039 32.382 1.00 31.80 92 LYS B O 1
ATOM 2387 N N . ALA B 1 95 ? 22.452 -18.611 31.796 1.00 31.85 93 ALA B 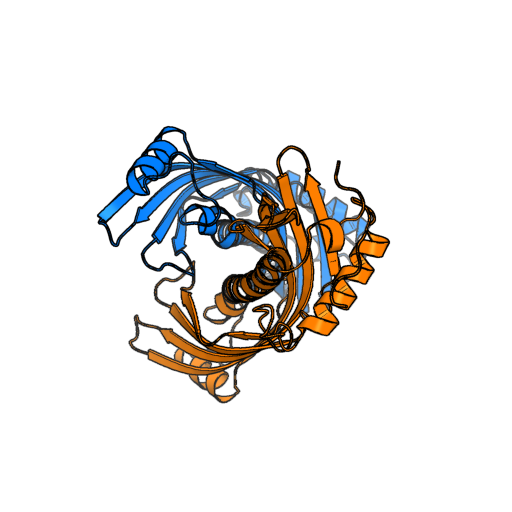N 1
ATOM 2388 C CA . ALA B 1 95 ? 22.046 -20.013 31.936 1.00 32.46 93 ALA B CA 1
ATOM 2389 C C . ALA B 1 95 ? 21.324 -20.486 30.691 1.00 32.55 93 ALA B C 1
ATOM 2390 O O . ALA B 1 95 ? 20.540 -19.738 30.117 1.00 32.51 93 ALA B O 1
ATOM 2392 N N . ASP B 1 96 ? 21.597 -21.719 30.257 1.00 34.09 94 ASP B N 1
ATOM 2393 C CA . ASP B 1 96 ? 20.873 -22.302 29.113 1.00 34.37 94 ASP B CA 1
ATOM 2394 C C . ASP B 1 96 ? 19.755 -23.189 29.638 1.00 34.37 94 ASP B C 1
ATOM 2395 O O . ASP B 1 96 ? 19.995 -24.260 30.179 1.00 33.15 94 ASP B O 1
ATOM 2400 N N . LEU B 1 97 ? 18.523 -22.726 29.511 1.00 34.46 95 LEU B N 1
ATOM 2401 C CA . LEU B 1 97 ? 17.458 -23.465 30.147 1.00 34.59 95 LEU B CA 1
ATOM 2402 C C . LEU B 1 97 ? 16.665 -24.285 29.138 1.00 33.99 95 LEU B C 1
ATOM 2403 O O . LEU B 1 97 ? 16.301 -23.806 28.058 1.00 34.58 95 LEU B O 1
ATOM 2408 N N . HIS B 1 98 ? 16.425 -25.528 29.516 1.00 32.94 96 HIS B N 1
ATOM 2409 C CA . HIS B 1 98 ? 15.486 -26.388 28.828 1.00 32.27 96 HIS B CA 1
ATOM 2410 C C . HIS B 1 98 ? 14.281 -26.553 29.764 1.00 31.07 96 HIS B C 1
ATOM 2411 O O . HIS B 1 98 ? 14.430 -26.972 30.928 1.00 30.62 96 HIS B O 1
ATOM 2418 N N . ILE B 1 99 ? 13.104 -26.149 29.284 1.00 29.91 97 ILE B N 1
ATOM 2419 C CA . ILE B 1 99 ? 11.901 -26.122 30.121 1.00 29.36 97 ILE B CA 1
ATOM 2420 C C . ILE B 1 99 ? 10.801 -26.998 29.488 1.00 29.09 97 ILE B C 1
ATOM 2421 O O . ILE B 1 99 ? 10.564 -26.939 28.262 1.00 27.79 97 ILE B O 1
ATOM 2426 N N . VAL B 1 100 ? 10.149 -27.787 30.340 1.00 28.34 98 VAL B N 1
ATOM 2427 C CA . VAL B 1 100 ? 9.177 -28.776 29.917 1.00 29.72 98 VAL B CA 1
ATOM 2428 C C . VAL B 1 100 ? 8.194 -28.926 31.052 1.00 29.48 98 VAL B C 1
ATOM 2429 O O . VAL B 1 100 ? 8.620 -29.143 32.200 1.00 29.24 98 VAL B O 1
ATOM 2433 N N . GLY B 1 101 ? 6.899 -28.808 30.753 1.00 29.36 99 GLY B N 1
ATOM 2434 C CA . GLY B 1 101 ? 5.872 -29.062 31.780 1.00 30.79 99 GLY B CA 1
ATOM 2435 C C . GLY B 1 101 ? 4.428 -28.955 31.308 1.00 31.79 99 GLY B C 1
ATOM 2436 O O . GLY B 1 101 ? 4.139 -28.815 30.082 1.00 30.93 99 GLY B O 1
ATOM 2437 N N . ASP B 1 102 ? 3.508 -29.007 32.268 1.00 32.69 100 ASP B N 1
ATOM 2438 C CA . ASP B 1 102 ? 2.088 -28.869 31.907 1.00 34.64 100 ASP B CA 1
ATOM 2439 C C . ASP B 1 102 ? 1.644 -27.412 31.867 1.00 34.79 100 ASP B C 1
ATOM 2440 O O . ASP B 1 102 ? 1.950 -26.645 32.784 1.00 34.69 100 ASP B O 1
ATOM 2445 N N . ILE B 1 103 ? 0.876 -27.090 30.820 1.00 36.45 101 ILE B N 1
ATOM 2446 C CA . ILE B 1 103 ? 0.228 -25.797 30.619 1.00 37.56 101 ILE B CA 1
ATOM 2447 C C . ILE B 1 103 ? -1.325 -25.832 30.507 1.00 38.72 101 ILE B C 1
ATOM 2448 O O . ILE B 1 103 ? -1.880 -26.531 29.656 1.00 38.60 101 ILE B O 1
ATOM 2453 N N . VAL B 1 104 ? -2.000 -25.063 31.366 1.00 38.95 102 VAL B N 1
ATOM 2454 C CA . VAL B 1 104 ? -3.443 -24.786 31.218 1.00 39.24 102 VAL B CA 1
ATOM 2455 C C . VAL B 1 104 ? -3.586 -23.340 30.764 1.00 39.01 102 VAL B C 1
ATOM 2456 O O . VAL B 1 104 ? -3.311 -22.432 31.558 1.00 38.89 102 VAL B O 1
ATOM 2460 N N . ILE B 1 105 ? -3.929 -23.161 29.479 1.00 38.53 103 ILE B N 1
ATOM 2461 C CA . ILE B 1 105 ? -4.279 -21.878 28.856 1.00 38.54 103 ILE B CA 1
ATOM 2462 C C . ILE B 1 105 ? -5.814 -21.584 28.912 1.00 39.76 103 ILE B C 1
ATOM 2463 O O . ILE B 1 105 ? -6.636 -22.353 28.365 1.00 39.48 103 ILE B O 1
ATOM 2468 N N . GLU B 1 106 ? -6.166 -20.437 29.504 1.00 39.27 104 GLU B N 1
ATOM 2469 C CA . GLU B 1 106 ? -7.547 -20.042 29.765 1.00 39.56 104 GLU B CA 1
ATOM 2470 C C . GLU B 1 106 ? -7.898 -18.734 29.089 1.00 39.38 104 GLU B C 1
ATOM 2471 O O . GLU B 1 106 ? -7.334 -17.663 29.422 1.00 40.01 104 GLU B O 1
ATOM 2477 N N . LEU B 1 107 ? -8.785 -18.815 28.111 1.00 38.58 105 LEU B N 1
ATOM 2478 C CA . LEU B 1 107 ? -9.359 -17.620 27.532 1.00 38.91 105 LEU B CA 1
ATOM 2479 C C . LEU B 1 107 ? -10.672 -17.381 28.249 1.00 38.86 105 LEU B C 1
ATOM 2480 O O . LEU B 1 107 ? -11.736 -17.762 27.755 1.00 38.62 105 LEU B O 1
ATOM 2485 N N . THR B 1 108 ? -10.578 -16.778 29.432 1.00 38.93 106 THR B N 1
ATOM 2486 C CA . THR B 1 108 ? -11.738 -16.491 30.279 1.00 39.74 106 THR B CA 1
ATOM 2487 C C . THR B 1 108 ? -12.906 -15.769 29.597 1.00 40.38 106 THR B C 1
ATOM 2488 O O . THR B 1 108 ? -14.046 -16.152 29.800 1.00 40.99 106 THR B O 1
ATOM 2492 N N . GLU B 1 109 ? -12.625 -14.789 28.745 1.00 40.76 107 GLU B N 1
ATOM 2493 C CA . GLU B 1 109 ? -13.673 -14.091 27.984 1.00 41.41 107 GLU B CA 1
ATOM 2494 C C . GLU B 1 109 ? -14.561 -14.994 27.128 1.00 42.10 107 GLU B C 1
ATOM 2495 O O . GLU B 1 109 ? -15.619 -14.572 26.638 1.00 42.20 107 GLU B O 1
ATOM 2501 N N . GLN B 1 110 ? -14.122 -16.226 26.931 1.00 42.41 108 GLN B N 1
ATOM 2502 C CA . GLN B 1 110 ? -14.765 -17.103 25.984 1.00 42.65 108 GLN B CA 1
ATOM 2503 C C . GLN B 1 110 ? -15.194 -18.325 26.719 1.00 42.22 108 GLN B C 1
ATOM 2504 O O . GLN B 1 110 ? -15.738 -19.228 26.124 1.00 42.25 108 GLN B O 1
ATOM 2510 N N . SER B 1 111 ? -14.942 -18.336 28.021 1.00 42.18 109 SER B N 1
ATOM 2511 C CA . SER B 1 111 ? -15.138 -19.519 28.863 1.00 42.78 109 SER B CA 1
ATOM 2512 C C . SER B 1 111 ? -14.386 -20.783 28.382 1.00 43.63 109 SER B C 1
ATOM 2513 O O . SER B 1 111 ? -14.701 -21.911 28.807 1.00 44.11 109 SER B O 1
ATOM 2516 N N . LYS B 1 112 ? -13.387 -20.589 27.512 1.00 43.45 110 LYS B N 1
ATOM 2517 C CA . LYS B 1 112 ? -12.586 -21.693 26.980 1.00 42.97 110 LYS B CA 1
ATOM 2518 C C . LYS B 1 112 ? -11.333 -22.029 27.802 1.00 43.60 110 LYS B C 1
ATOM 2519 O O . LYS B 1 112 ? -10.863 -21.213 28.622 1.00 43.74 110 LYS B O 1
ATOM 2525 N N . SER B 1 113 ? -10.810 -23.244 27.598 1.00 43.78 111 SER B N 1
ATOM 2526 C CA . SER B 1 113 ? -9.650 -23.729 28.372 1.00 43.99 111 SER B CA 1
ATOM 2527 C C . SER B 1 113 ? -8.973 -24.950 27.791 1.00 44.27 111 SER B C 1
ATOM 2528 O O . SER B 1 113 ? -9.629 -25.960 27.510 1.00 44.74 111 SER B O 1
ATOM 2531 N N . PHE B 1 114 ? -7.657 -24.851 27.617 1.00 44.39 112 PHE B N 1
ATOM 2532 C CA . PHE B 1 114 ? -6.881 -25.835 26.877 1.00 44.74 112 PHE B CA 1
ATOM 2533 C C . PHE B 1 114 ? -5.698 -26.329 27.686 1.00 44.64 112 PHE B C 1
ATOM 2534 O O . PHE B 1 114 ? -4.935 -25.515 28.234 1.00 45.19 112 PHE B O 1
ATOM 2542 N N . THR B 1 115 ? -5.572 -27.657 27.788 1.00 43.59 113 THR B N 1
ATOM 2543 C CA . THR B 1 115 ? -4.414 -28.268 28.436 1.00 42.77 113 THR B CA 1
ATOM 2544 C C . THR B 1 115 ? -3.564 -29.010 27.409 1.00 41.67 113 THR B C 1
ATOM 2545 O O . THR B 1 115 ? -3.989 -29.265 26.263 1.00 42.07 113 THR B O 1
ATOM 2549 N N . GLY B 1 116 ? -2.327 -29.274 27.800 1.00 40.05 114 GLY B N 1
ATOM 2550 C CA . GLY B 1 116 ? -1.322 -29.831 26.907 1.00 38.17 114 GLY B CA 1
ATOM 2551 C C . GLY B 1 116 ? 0.034 -29.740 27.586 1.00 36.11 114 GLY B C 1
ATOM 2552 O O . GLY B 1 116 ? 0.114 -29.657 28.814 1.00 34.98 114 GLY B O 1
ATOM 2553 N N . LEU B 1 117 ? 1.091 -29.743 26.781 1.00 34.48 115 LEU B N 1
ATOM 2554 C CA . LEU B 1 117 ? 2.457 -29.792 27.318 1.00 33.52 115 LEU B CA 1
ATOM 2555 C C . LEU B 1 117 ? 3.225 -28.604 26.800 1.00 32.67 115 LEU B C 1
ATOM 2556 O O . LEU B 1 117 ? 3.125 -28.243 25.615 1.00 33.07 115 LEU B O 1
ATOM 2561 N N . TYR B 1 118 ? 3.988 -28.002 27.701 1.00 31.93 116 TYR B N 1
ATOM 2562 C CA . TYR B 1 118 ? 4.809 -26.836 27.356 1.00 31.41 116 TYR B CA 1
ATOM 2563 C C . TYR B 1 118 ? 6.312 -27.165 27.300 1.00 30.08 116 TYR B C 1
ATOM 2564 O O . TYR B 1 118 ? 6.898 -27.704 28.253 1.00 28.99 116 TYR B O 1
ATOM 2573 N N . THR B 1 119 ? 6.921 -26.861 26.170 1.00 29.55 117 THR B N 1
ATOM 2574 C CA . THR B 1 119 ? 8.377 -26.893 26.139 1.00 30.32 117 THR B CA 1
ATOM 2575 C C . THR B 1 119 ? 8.945 -25.551 25.721 1.00 29.55 117 THR B C 1
ATOM 2576 O O . THR B 1 119 ? 8.430 -24.916 24.786 1.00 29.55 117 THR B O 1
ATOM 2580 N N . ALA B 1 120 ? 10.024 -25.152 26.399 1.00 29.16 118 ALA B N 1
ATOM 2581 C CA . ALA B 1 120 ? 10.785 -23.966 26.025 1.00 28.90 118 ALA B CA 1
ATOM 2582 C C . ALA B 1 120 ? 12.283 -24.138 26.305 1.00 29.19 118 ALA B C 1
ATOM 2583 O O . ALA B 1 120 ? 12.700 -24.743 27.305 1.00 27.69 118 ALA B O 1
ATOM 2585 N N . ASP B 1 121 ? 13.061 -23.548 25.409 1.00 29.89 119 ASP B N 1
ATOM 2586 C CA . ASP B 1 121 ? 14.490 -23.701 25.351 1.00 31.31 119 ASP B CA 1
ATOM 2587 C C . ASP B 1 121 ? 15.069 -22.320 25.150 1.00 30.30 119 ASP B C 1
ATOM 2588 O O . ASP B 1 121 ? 14.911 -21.736 24.076 1.00 30.43 119 ASP B O 1
ATOM 2593 N N . THR B 1 122 ? 15.783 -21.800 26.135 1.00 29.18 120 THR B N 1
ATOM 2594 C CA . THR B 1 122 ? 16.352 -20.466 25.931 1.00 28.50 120 THR B CA 1
ATOM 2595 C C . THR B 1 122 ? 17.578 -20.183 26.781 1.00 28.34 120 THR B C 1
ATOM 2596 O O . THR B 1 122 ? 17.769 -20.800 27.820 1.00 29.09 120 THR B O 1
ATOM 2600 N N . ASN B 1 123 ? 18.399 -19.245 26.319 1.00 28.96 121 ASN B N 1
ATOM 2601 C CA . ASN B 1 123 ? 19.512 -18.683 27.099 1.00 28.20 121 ASN B CA 1
ATOM 2602 C C . ASN B 1 123 ? 19.068 -17.442 27.854 1.00 27.65 121 ASN B C 1
ATOM 2603 O O . ASN B 1 123 ? 18.753 -16.432 27.268 1.00 26.84 121 ASN B O 1
ATOM 2608 N N . VAL B 1 124 ? 19.081 -17.532 29.166 1.00 28.21 122 VAL B N 1
ATOM 2609 C CA . VAL B 1 124 ? 18.615 -16.453 30.006 1.00 28.65 122 VAL B CA 1
ATOM 2610 C C . VAL B 1 124 ? 19.825 -15.768 30.655 1.00 28.46 122 VAL B C 1
ATOM 2611 O O . VAL B 1 124 ? 20.872 -16.413 30.853 1.00 27.98 122 VAL B O 1
ATOM 2615 N N . ILE B 1 125 ? 19.683 -14.459 30.914 1.00 26.95 123 ILE B N 1
ATOM 2616 C CA . ILE B 1 125 ? 20.460 -13.779 31.935 1.00 26.24 123 ILE B CA 1
ATOM 2617 C C . ILE B 1 125 ? 19.597 -13.248 33.083 1.00 25.58 123 ILE B C 1
ATOM 2618 O O . ILE B 1 125 ? 18.736 -12.392 32.894 1.00 23.86 123 ILE B O 1
ATOM 2623 N N . GLY B 1 126 ? 19.852 -13.757 34.286 1.00 25.44 124 GLY B N 1
ATOM 2624 C CA . GLY B 1 126 ? 19.121 -13.314 35.471 1.00 25.23 124 GLY B CA 1
ATOM 2625 C C . GLY B 1 126 ? 20.015 -12.545 36.418 1.00 25.67 124 GLY B C 1
ATOM 2626 O O . GLY B 1 126 ? 21.171 -12.944 36.641 1.00 25.65 124 GLY B O 1
ATOM 2627 N N . ALA B 1 127 ? 19.478 -11.451 36.958 1.00 25.55 125 ALA B N 1
ATOM 2628 C CA . ALA B 1 127 ?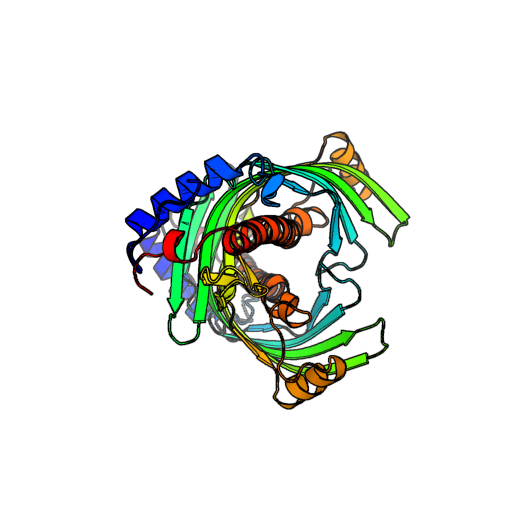 20.183 -10.528 37.846 1.00 26.55 125 ALA B CA 1
ATOM 2629 C C . ALA B 1 127 ? 19.552 -10.460 39.222 1.00 27.60 125 ALA B C 1
ATOM 2630 O O . ALA B 1 127 ? 18.376 -10.117 39.365 1.00 27.69 125 ALA B O 1
ATOM 2632 N N . VAL B 1 128 ? 20.333 -10.747 40.247 1.00 28.92 126 VAL B N 1
ATOM 2633 C CA . VAL B 1 128 ? 19.817 -10.631 41.595 1.00 30.50 126 VAL B CA 1
ATOM 2634 C C . VAL B 1 128 ? 20.618 -9.615 42.387 1.00 31.58 126 VAL B C 1
ATOM 2635 O O . VAL B 1 128 ? 21.850 -9.699 42.485 1.00 31.88 126 VAL B O 1
ATOM 2639 N N . ARG B 1 129 ? 19.913 -8.646 42.943 1.00 32.50 127 ARG B N 1
ATOM 2640 C CA . ARG B 1 129 ? 20.490 -7.778 43.948 1.00 33.93 127 ARG B CA 1
ATOM 2641 C C . ARG B 1 129 ? 19.988 -8.178 45.325 1.00 34.99 127 ARG B C 1
ATOM 2642 O O . ARG B 1 129 ? 18.807 -8.456 45.506 1.00 36.06 127 ARG B O 1
ATOM 2650 N N . TYR B 1 130 ? 20.882 -8.231 46.301 1.00 35.78 128 TYR B N 1
ATOM 2651 C CA . TYR B 1 130 ? 20.453 -8.342 47.686 1.00 36.58 128 TYR B CA 1
ATOM 2652 C C . TYR B 1 130 ? 21.459 -7.718 48.600 1.00 37.22 128 TYR B C 1
ATOM 2653 O O . TYR B 1 130 ? 22.557 -7.401 48.185 1.00 37.15 128 TYR B O 1
ATOM 2662 N N . GLY B 1 131 ? 21.045 -7.513 49.840 1.00 38.72 129 GLY B N 1
ATOM 2663 C CA . GLY B 1 131 ? 21.928 -7.050 50.888 1.00 41.23 129 GLY B CA 1
ATOM 2664 C C . GLY B 1 131 ? 22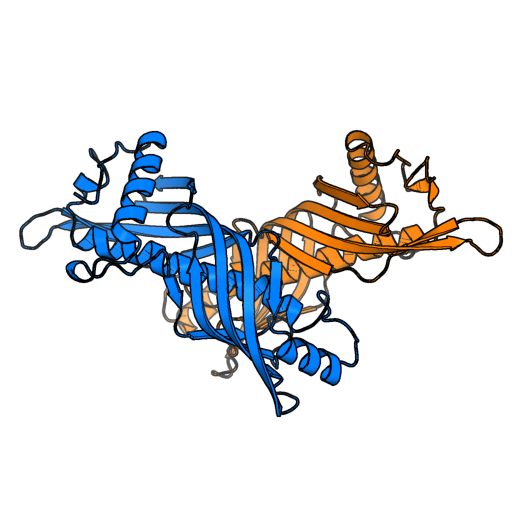.090 -8.161 51.903 1.00 42.94 129 GLY B C 1
ATOM 2665 O O . GLY B 1 131 ? 21.391 -9.184 51.845 1.00 44.08 129 GLY B O 1
ATOM 2666 N N . TYR B 1 132 ? 23.018 -7.969 52.828 1.00 44.41 130 TYR B N 1
ATOM 2667 C CA . TYR B 1 132 ? 23.246 -8.924 53.902 1.00 46.19 130 TYR B CA 1
ATOM 2668 C C . TYR B 1 132 ? 23.763 -8.210 55.152 1.00 47.52 130 TYR B C 1
ATOM 2669 O O . TYR B 1 132 ? 24.308 -7.119 55.069 1.00 47.60 130 TYR B O 1
ATOM 2678 N N . ASN B 1 133 ? 23.588 -8.842 56.303 1.00 50.09 131 ASN B N 1
ATOM 2679 C CA . ASN B 1 133 ? 24.371 -8.509 57.493 1.00 52.58 131 ASN B CA 1
ATOM 2680 C C . ASN B 1 133 ? 25.215 -9.695 57.921 1.00 53.77 131 ASN B C 1
ATOM 2681 O O . ASN B 1 133 ? 24.985 -10.819 57.474 1.00 53.60 131 ASN B O 1
ATOM 2686 N N . LEU B 1 134 ? 26.205 -9.428 58.771 1.00 55.92 132 LEU B N 1
ATOM 2687 C CA . LEU B 1 134 ? 26.964 -10.471 59.465 1.00 57.69 132 LEU B CA 1
ATOM 2688 C C . LEU B 1 134 ? 26.434 -10.668 60.889 1.00 58.92 132 LEU B C 1
ATOM 2689 O O . LEU B 1 134 ? 26.255 -9.694 61.630 1.00 59.04 132 LEU B O 1
ATOM 2694 N N . LYS B 1 135 ? 26.198 -11.922 61.271 1.00 60.38 133 LYS B N 1
ATOM 2695 C CA . LYS B 1 135 ? 25.738 -12.234 62.624 1.00 62.13 133 LYS B CA 1
ATOM 2696 C C . LYS B 1 135 ? 26.477 -13.433 63.218 1.00 63.55 133 LYS B C 1
ATOM 2697 O O . LYS B 1 135 ? 26.348 -14.566 62.732 1.00 63.74 133 LYS B O 1
ATOM 2703 N N . ASN B 1 136 ? 27.244 -13.174 64.274 1.00 64.90 134 ASN B N 1
ATOM 2704 C CA . ASN B 1 136 ? 28.045 -14.209 64.910 1.00 66.39 134 ASN B CA 1
ATOM 2705 C C . ASN B 1 136 ? 27.188 -15.278 65.572 1.00 67.37 134 ASN B C 1
ATOM 2706 O O . ASN B 1 136 ? 26.113 -14.990 66.104 1.00 67.53 134 ASN B O 1
ATOM 2711 N N . ASP B 1 137 ? 27.674 -16.514 65.497 1.00 68.63 135 ASP B N 1
ATOM 2712 C CA . ASP B 1 137 ? 27.000 -17.697 66.025 1.00 70.18 135 ASP B CA 1
ATOM 2713 C C . ASP B 1 137 ? 26.810 -17.542 67.540 1.00 70.77 135 ASP B C 1
ATOM 2714 O O . ASP B 1 137 ? 26.991 -16.447 68.096 1.00 71.13 135 ASP B O 1
ATOM 2719 N N . ASP B 1 138 ? 26.454 -18.637 68.207 1.00 71.17 136 ASP B N 1
ATOM 2720 C CA . ASP B 1 138 ? 26.308 -18.631 69.659 1.00 71.68 136 ASP B CA 1
ATOM 2721 C C . ASP B 1 138 ? 27.663 -18.809 70.357 1.00 71.78 136 ASP B C 1
ATOM 2722 O O . ASP B 1 138 ? 27.741 -18.798 71.597 1.00 71.54 136 ASP B O 1
ATOM 2727 N N . ASN B 1 139 ? 28.720 -18.942 69.544 1.00 72.03 137 ASN B N 1
ATOM 2728 C CA . ASN B 1 139 ? 30.080 -19.271 70.013 1.00 72.02 137 ASN B CA 1
ATOM 2729 C C . ASN B 1 139 ? 31.212 -18.830 69.063 1.00 71.68 137 ASN B C 1
ATOM 2730 O O . ASN B 1 139 ? 32.154 -19.594 68.803 1.00 71.63 137 ASN B O 1
ATOM 2735 N N . GLY B 1 140 ? 31.104 -17.603 68.548 1.00 71.22 138 GLY B N 1
ATOM 2736 C CA . GLY B 1 140 ? 32.178 -16.975 67.777 1.00 70.26 138 GLY B CA 1
ATOM 2737 C C . GLY B 1 140 ? 32.145 -17.105 66.258 1.00 69.89 138 GLY B C 1
ATOM 2738 O O . GLY B 1 140 ? 32.861 -16.372 65.559 1.00 70.21 138 GLY B O 1
ATOM 2739 N N . VAL B 1 141 ? 31.334 -18.020 65.727 1.00 68.88 139 VAL B N 1
ATOM 2740 C CA . VAL B 1 141 ? 31.324 -18.241 64.274 1.00 67.98 139 VAL B CA 1
ATOM 2741 C C . VAL B 1 141 ? 30.394 -17.258 63.546 1.00 67.16 139 VAL B C 1
ATOM 2742 O O . VAL B 1 141 ? 29.172 -17.301 63.700 1.00 66.96 139 VAL B O 1
ATOM 2746 N N . GLN B 1 142 ? 30.997 -16.394 62.735 1.00 65.96 140 GLN B N 1
ATOM 2747 C CA . GLN B 1 142 ? 30.290 -15.307 62.055 1.00 64.64 140 GLN B CA 1
ATOM 2748 C C . GLN B 1 142 ? 29.805 -15.688 60.653 1.00 63.81 140 GLN B C 1
ATOM 2749 O O . GLN B 1 142 ? 30.601 -16.096 59.806 1.00 64.00 140 GLN B O 1
ATOM 2755 N N . HIS B 1 143 ? 28.501 -15.528 60.421 1.00 62.67 141 HIS B N 1
ATOM 2756 C CA . HIS B 1 143 ? 27.840 -15.973 59.187 1.00 61.13 141 HIS B CA 1
ATOM 2757 C C . HIS B 1 143 ? 27.220 -14.843 58.377 1.00 59.95 141 HIS B C 1
ATOM 2758 O O . HIS B 1 143 ? 26.811 -13.827 58.936 1.00 60.17 141 HIS B O 1
ATOM 2765 N N . PHE B 1 144 ? 27.116 -15.053 57.065 1.00 58.38 142 PHE B N 1
ATOM 2766 C CA . PHE B 1 144 ? 26.381 -14.148 56.176 1.00 56.85 142 PHE B CA 1
ATOM 2767 C C . PHE B 1 144 ? 24.868 -14.337 56.368 1.00 55.98 142 PHE B C 1
ATOM 2768 O O . PHE B 1 144 ? 24.367 -15.458 56.266 1.00 55.76 142 PHE B O 1
ATOM 2776 N N . GLU B 1 145 ? 24.147 -13.250 56.647 1.00 54.69 143 GLU B N 1
ATOM 2777 C CA . GLU B 1 145 ? 22.683 -13.282 56.668 1.00 53.58 143 GLU B CA 1
ATOM 2778 C C . GLU B 1 145 ? 22.171 -12.577 55.424 1.00 52.42 143 GLU B C 1
ATOM 2779 O O . GLU B 1 145 ? 22.270 -11.348 55.312 1.00 52.18 143 GLU B O 1
ATOM 2785 N N . VAL B 1 146 ? 21.633 -13.346 54.482 1.00 50.81 144 VAL B N 1
ATOM 2786 C CA . VAL B 1 146 ? 21.250 -12.769 53.202 1.00 49.33 144 VAL B CA 1
ATOM 2787 C C . VAL B 1 146 ? 19.766 -12.395 53.152 1.00 48.84 144 VAL B C 1
ATOM 2788 O O . VAL B 1 146 ? 18.864 -13.235 53.341 1.00 48.23 144 VAL B O 1
ATOM 2792 N N . GLN B 1 147 ? 19.541 -11.107 52.923 1.00 47.89 145 GLN B N 1
ATOM 2793 C CA . GLN B 1 147 ? 18.214 -10.537 53.000 1.00 47.21 145 GLN B CA 1
ATOM 2794 C C . GLN B 1 147 ? 17.462 -10.802 51.698 1.00 46.15 145 GLN B C 1
ATOM 2795 O O . GLN B 1 147 ? 18.053 -11.288 50.725 1.00 46.07 145 GLN B O 1
ATOM 2801 N N . PRO B 1 148 ? 16.145 -10.518 51.681 1.00 44.92 146 PRO B N 1
ATOM 2802 C CA . PRO B 1 148 ? 15.346 -10.777 50.480 1.00 43.20 146 PRO B CA 1
ATOM 2803 C C . PRO B 1 148 ? 15.954 -10.138 49.235 1.00 41.69 146 PRO B C 1
ATOM 2804 O O . PRO B 1 148 ? 16.440 -9.004 49.287 1.00 41.65 146 PRO B O 1
ATOM 2808 N N . GLU B 1 149 ? 15.917 -10.851 48.119 1.00 39.93 147 GLU B N 1
ATOM 2809 C CA . GLU B 1 149 ? 16.561 -10.363 46.919 1.00 38.41 147 GLU B CA 1
ATOM 2810 C C . GLU B 1 149 ? 15.594 -9.743 45.917 1.00 36.91 147 GLU B C 1
ATOM 2811 O O . GLU B 1 149 ? 14.387 -9.981 45.963 1.00 36.77 147 GLU B O 1
ATOM 2817 N N . THR B 1 150 ? 16.155 -8.954 45.007 1.00 34.99 148 THR B N 1
ATOM 2818 C CA . THR B 1 150 ? 15.416 -8.346 43.932 1.00 33.71 148 THR B CA 1
ATOM 2819 C C . THR B 1 150 ? 15.909 -8.920 42.621 1.00 32.36 148 THR B C 1
ATOM 2820 O O . THR B 1 150 ? 17.118 -8.966 42.398 1.00 32.67 148 THR B O 1
ATOM 2824 N N . PHE B 1 151 ? 14.979 -9.346 41.765 1.00 31.00 149 PHE B N 1
ATOM 2825 C CA . PHE B 1 151 ? 15.271 -10.053 40.505 1.00 29.30 149 PHE B CA 1
ATOM 2826 C C . PHE B 1 151 ? 14.882 -9.238 39.304 1.00 28.79 149 PHE B C 1
ATOM 2827 O O . PHE B 1 151 ? 13.900 -8.488 39.340 1.00 28.42 149 PHE B O 1
ATOM 2835 N N . THR B 1 152 ? 15.637 -9.411 38.221 1.00 27.91 150 THR B N 1
ATOM 2836 C CA . THR B 1 152 ? 15.348 -8.766 36.951 1.00 27.24 150 THR B CA 1
ATOM 2837 C C . THR B 1 152 ? 15.636 -9.745 35.841 1.00 27.83 150 THR B C 1
ATOM 2838 O O . THR B 1 152 ? 16.750 -10.310 35.781 1.00 27.24 150 THR B O 1
ATOM 2842 N N . CYS B 1 153 ? 14.659 -9.964 34.952 1.00 27.89 151 CYS B N 1
ATOM 2843 C CA . CYS B 1 153 ? 14.913 -10.822 33.769 1.00 28.39 151 CYS B CA 1
ATOM 2844 C C . CYS B 1 153 ? 15.605 -9.980 32.712 1.00 26.83 151 CYS B C 1
ATOM 2845 O O . CYS B 1 153 ? 14.986 -9.516 31.736 1.00 26.02 151 CYS B O 1
ATOM 2848 N N . GLU B 1 154 ? 16.904 -9.743 32.926 1.00 26.56 152 GLU B N 1
ATOM 2849 C CA . GLU B 1 154 ? 17.633 -8.769 32.085 1.00 26.01 152 GLU B CA 1
ATOM 2850 C C . GLU B 1 154 ? 17.580 -9.229 30.661 1.00 25.16 152 GLU B C 1
ATOM 2851 O O . GLU B 1 154 ? 17.527 -8.421 29.768 1.00 24.82 152 GLU B O 1
ATOM 2857 N N . SER B 1 155 ? 17.691 -10.543 30.458 1.00 25.00 153 SER B N 1
ATOM 2858 C CA . SER B 1 155 ? 17.608 -11.103 29.122 1.00 25.33 153 SER B CA 1
ATOM 2859 C C . SER B 1 155 ? 16.891 -12.437 29.119 1.00 26.33 153 SER B C 1
ATOM 2860 O O . SER B 1 155 ? 17.163 -13.321 29.937 1.00 24.90 153 SER B O 1
ATOM 2863 N N . ILE B 1 156 ? 15.977 -12.587 28.171 1.00 27.86 154 ILE B N 1
ATOM 2864 C CA . ILE B 1 156 ? 15.237 -13.842 28.090 1.00 29.12 154 ILE B CA 1
ATOM 2865 C C . ILE B 1 156 ? 15.690 -14.618 26.865 1.00 29.93 154 ILE B C 1
ATOM 2866 O O . ILE B 1 156 ? 15.265 -15.745 26.660 1.00 30.43 154 ILE B O 1
ATOM 2871 N N . GLY B 1 157 ? 16.533 -13.993 26.047 1.00 30.78 155 GLY B N 1
ATOM 2872 C CA . GLY B 1 157 ? 17.109 -14.630 24.865 1.00 31.91 155 GLY B CA 1
ATOM 2873 C C . GLY B 1 157 ? 16.162 -14.680 23.689 1.00 32.88 155 GLY B C 1
ATOM 2874 O O . GLY B 1 157 ? 15.267 -13.858 23.574 1.00 31.99 155 GLY B O 1
ATOM 2875 N N . GLU B 1 158 ? 16.360 -15.668 22.811 1.00 34.19 156 GLU B N 1
ATOM 2876 C CA . GLU B 1 158 ? 15.544 -15.848 21.598 1.00 34.43 156 GLU B CA 1
ATOM 2877 C C . GLU B 1 158 ? 14.791 -17.186 21.780 1.00 34.54 156 GLU B C 1
ATOM 2878 O O . GLU B 1 158 ? 15.159 -18.201 21.176 1.00 34.85 156 GLU B O 1
ATOM 2884 N N . PRO B 1 159 ? 13.768 -17.216 22.667 1.00 34.03 157 PRO B N 1
ATOM 2885 C CA . PRO B 1 159 ? 13.220 -18.488 23.162 1.00 34.26 157 PRO B CA 1
ATOM 2886 C C . PRO B 1 159 ? 12.493 -19.352 22.123 1.00 35.17 157 PRO B C 1
ATOM 2887 O O . PRO B 1 159 ? 11.844 -18.818 21.188 1.00 34.73 157 PRO B O 1
ATOM 2891 N N . LYS B 1 160 ? 12.652 -20.672 22.289 1.00 35.32 158 LYS B N 1
ATOM 2892 C CA . LYS B 1 160 ? 12.111 -21.672 21.362 1.00 35.78 158 LYS B CA 1
ATOM 2893 C C . LYS B 1 160 ? 11.030 -22.404 22.107 1.00 34.98 158 LYS B C 1
ATOM 2894 O O . LYS B 1 160 ? 11.291 -23.172 23.012 1.00 35.27 158 LYS B O 1
ATOM 2900 N N . ILE B 1 161 ? 9.798 -22.127 21.714 1.00 35.73 159 ILE B N 1
ATOM 2901 C CA . ILE B 1 161 ? 8.612 -22.648 22.385 1.00 35.95 159 ILE B CA 1
ATOM 2902 C C . ILE B 1 161 ? 8.006 -23.730 21.503 1.00 36.01 159 ILE B C 1
ATOM 2903 O O . ILE B 1 161 ? 7.912 -23.579 20.274 1.00 35.67 159 ILE B O 1
ATOM 2908 N N . THR B 1 162 ? 7.596 -24.826 22.112 1.00 37.44 160 THR B N 1
ATOM 2909 C CA . THR B 1 162 ? 6.729 -25.763 21.396 1.00 38.64 160 THR B CA 1
ATOM 2910 C C . THR B 1 162 ? 5.568 -26.110 22.287 1.00 39.55 160 THR B C 1
ATOM 2911 O O . THR B 1 162 ? 5.684 -26.108 23.521 1.00 39.34 160 THR B O 1
ATOM 2915 N N . LEU B 1 163 ? 4.444 -26.421 21.650 1.00 41.45 161 LEU B N 1
ATOM 2916 C CA . LEU B 1 163 ? 3.306 -26.996 22.360 1.00 42.87 161 LEU B CA 1
ATOM 2917 C C . LEU B 1 163 ? 2.892 -28.294 21.687 1.00 44.02 161 LEU B C 1
ATOM 2918 O O . LEU B 1 163 ? 3.076 -28.448 20.470 1.00 44.27 161 LEU B O 1
ATOM 2923 N N . SER B 1 164 ? 2.336 -29.206 22.477 1.00 45.33 162 SER B N 1
ATOM 2924 C CA . SER B 1 164 ? 1.671 -30.413 21.975 1.00 47.27 162 SER B CA 1
ATOM 2925 C C . SER B 1 164 ? 1.022 -30.246 20.586 1.00 48.78 162 SER B C 1
ATOM 2926 O O . SER B 1 164 ? 0.547 -29.139 20.209 1.00 48.06 162 SER B O 1
ATOM 2929 N N . SER B 1 165 ? 0.991 -31.351 19.834 1.00 50.21 163 SER B N 1
ATOM 2930 C CA . SER B 1 165 ? 0.369 -31.364 18.498 1.00 51.76 163 SER B CA 1
ATOM 2931 C C . SER B 1 165 ? -1.143 -31.164 18.602 1.00 52.48 163 SER B C 1
ATOM 2932 O O . SER B 1 165 ? -1.755 -30.557 17.719 1.00 52.52 163 SER B O 1
ATOM 2935 N N . ASP B 1 166 ? -1.713 -31.673 19.695 1.00 53.49 164 ASP B N 1
ATOM 2936 C CA . ASP B 1 166 ? -3.129 -31.551 20.005 1.00 54.72 164 ASP B CA 1
ATOM 2937 C C . ASP B 1 166 ? -3.499 -30.085 20.281 1.00 54.76 164 ASP B C 1
ATOM 2938 O O . ASP B 1 166 ? -4.460 -29.538 19.695 1.00 54.39 164 ASP B O 1
ATOM 2943 N N . LEU B 1 167 ? -2.734 -29.475 21.198 1.00 54.72 165 LEU B N 1
ATOM 2944 C CA . LEU B 1 167 ? -2.864 -28.073 21.547 1.00 54.16 165 LEU B CA 1
ATOM 2945 C C . LEU B 1 167 ? -2.765 -27.227 20.305 1.00 53.88 165 LEU B C 1
ATOM 2946 O O . LEU B 1 167 ? -3.690 -26.506 19.983 1.00 53.54 165 LEU B O 1
ATOM 2951 N N . SER B 1 168 ? -1.649 -27.312 19.591 1.00 54.27 166 SER B N 1
ATOM 2952 C CA . SER B 1 168 ? -1.519 -26.521 18.374 1.00 55.22 166 SER B CA 1
ATOM 2953 C C . SER B 1 168 ? -2.841 -26.544 17.597 1.00 55.40 166 SER B C 1
ATOM 2954 O O . SER B 1 168 ? -3.448 -25.492 17.385 1.00 55.57 166 SER B O 1
ATOM 2957 N N . SER B 1 169 ? -3.290 -27.749 17.219 1.00 55.63 167 SER B N 1
ATOM 2958 C CA . SER B 1 169 ? -4.568 -27.968 16.511 1.00 55.31 167 SER B CA 1
ATOM 2959 C C . SER B 1 169 ? -5.820 -27.419 17.241 1.00 54.77 167 SER B C 1
ATOM 2960 O O . SER B 1 169 ? -6.662 -26.789 16.607 1.00 54.65 167 SER B O 1
ATOM 2963 N N . ALA B 1 170 ? -5.928 -27.638 18.555 1.00 54.18 168 ALA B N 1
ATOM 2964 C CA . ALA B 1 170 ? -7.043 -27.095 19.343 1.00 53.85 168 ALA B CA 1
ATOM 2965 C C . ALA B 1 170 ? -7.047 -25.554 19.415 1.00 54.41 168 ALA B C 1
ATOM 2966 O O . ALA B 1 170 ? -8.110 -24.938 19.357 1.00 54.18 168 ALA B O 1
ATOM 2968 N N . LEU B 1 171 ? -5.867 -24.940 19.554 1.00 54.66 169 LEU B N 1
ATOM 2969 C CA . LEU B 1 171 ? -5.729 -23.473 19.461 1.00 54.95 169 LEU B CA 1
ATOM 2970 C C . LEU B 1 171 ? -5.974 -22.961 18.045 1.00 55.45 169 LEU B C 1
ATOM 2971 O O . LEU B 1 171 ? -6.589 -21.907 17.859 1.00 54.70 169 LEU B O 1
ATOM 2976 N N . GLU B 1 172 ? -5.506 -23.709 17.049 1.00 56.63 170 GLU B N 1
ATOM 2977 C CA . GLU B 1 172 ? -5.470 -23.171 15.685 1.00 58.23 170 GLU B CA 1
ATOM 2978 C C . GLU B 1 172 ? -6.785 -23.238 14.887 1.00 58.88 170 GLU B C 1
ATOM 2979 O O . GLU B 1 172 ? -6.855 -22.786 13.733 1.00 58.85 170 GLU B O 1
ATOM 2985 N N . LYS B 1 173 ? -7.831 -23.787 15.505 1.00 59.46 171 LYS B N 1
ATOM 2986 C CA . LYS B 1 173 ? -9.173 -23.591 14.958 1.00 60.04 171 LYS B CA 1
ATOM 2987 C C . LYS B 1 173 ? -10.116 -22.878 15.944 1.00 60.12 171 LYS B C 1
ATOM 2988 O O . LYS B 1 173 ? -11.222 -22.485 15.562 1.00 59.74 171 LYS B O 1
ATOM 2994 N N . ASP B 1 174 ? -9.677 -22.712 17.198 1.00 60.05 172 ASP B N 1
ATOM 2995 C CA . ASP B 1 174 ? -10.249 -21.659 18.047 1.00 60.54 172 ASP B CA 1
ATOM 2996 C C . ASP B 1 174 ? -9.887 -20.286 17.468 1.00 60.37 172 ASP B C 1
ATOM 2997 O O . ASP B 1 174 ? -10.501 -19.285 17.813 1.00 60.30 172 ASP B O 1
ATOM 3002 N N . SER B 1 175 ? -8.896 -20.268 16.582 1.00 60.68 173 SER B N 1
ATOM 3003 C CA . SER B 1 175 ? -8.438 -19.066 15.886 1.00 61.08 173 SER B CA 1
ATOM 3004 C C . SER B 1 175 ? -8.704 -19.118 14.381 1.00 61.49 173 SER B C 1
ATOM 3005 O O . SER B 1 175 ? -8.678 -18.086 13.708 1.00 61.34 173 SER B O 1
ATOM 3008 N N . GLY B 1 176 ? -8.923 -20.319 13.850 1.00 61.84 174 GLY B N 1
ATOM 3009 C CA . GLY B 1 176 ? -9.154 -20.492 12.423 1.00 62.32 174 GLY B CA 1
ATOM 3010 C C . GLY B 1 176 ? -7.928 -20.301 11.543 1.00 63.01 174 GLY B C 1
ATOM 3011 O O . GLY B 1 176 ? -8.020 -20.438 10.318 1.00 62.83 174 GLY B O 1
ATOM 3012 N N . ASN B 1 177 ? -6.784 -19.971 12.153 1.00 63.62 175 ASN B N 1
ATOM 3013 C CA . ASN B 1 177 ? -5.496 -19.963 11.440 1.00 64.10 175 ASN B CA 1
ATOM 3014 C C . ASN B 1 177 ? -4.919 -21.371 11.444 1.00 63.96 175 ASN B C 1
ATOM 3015 O O . ASN B 1 177 ? -4.881 -22.014 12.486 1.00 63.88 175 ASN B O 1
ATOM 3020 N N . ASN B 1 178 ? -4.478 -21.864 10.292 1.00 63.87 176 ASN B N 1
ATOM 3021 C CA . ASN B 1 178 ? -4.087 -23.276 10.225 1.00 64.03 176 ASN B CA 1
ATOM 3022 C C . ASN B 1 178 ? -2.746 -23.624 10.887 1.00 63.56 176 ASN B C 1
ATOM 3023 O O . ASN B 1 178 ? -2.518 -24.782 11.270 1.00 63.61 176 ASN B O 1
ATOM 3028 N N . SER B 1 179 ? -1.885 -22.616 11.041 1.00 62.72 177 SER B N 1
ATOM 3029 C CA . SER B 1 179 ? -0.690 -22.731 11.890 1.00 61.45 177 SER B CA 1
ATOM 3030 C C . SER B 1 179 ? -0.732 -21.737 13.062 1.00 60.26 177 SER B C 1
ATOM 3031 O O . SER B 1 179 ? -1.297 -20.642 12.948 1.00 60.00 177 SER B O 1
ATOM 3034 N N . LEU B 1 180 ? -0.136 -22.144 14.180 1.00 58.71 178 LEU B N 1
ATOM 3035 C CA . LEU B 1 180 ? -0.037 -21.332 15.382 1.00 56.93 178 LEU B CA 1
ATOM 3036 C C . LEU B 1 180 ? 0.794 -20.092 15.088 1.00 55.96 178 LEU B C 1
ATOM 3037 O O . LEU B 1 180 ? 1.815 -20.192 14.419 1.00 55.96 178 LEU B O 1
ATOM 3042 N N . GLU B 1 181 ? 0.351 -18.920 15.546 1.00 54.78 179 GLU B N 1
ATOM 3043 C CA . GLU B 1 181 ? 1.035 -17.665 15.164 1.00 53.77 179 GLU B CA 1
ATOM 3044 C C . GLU B 1 181 ? 1.758 -16.961 16.326 1.00 52.25 179 GLU B C 1
ATOM 3045 O O . GLU B 1 181 ? 1.169 -16.716 17.389 1.00 52.19 179 GLU B O 1
ATOM 3051 N N . PRO B 1 182 ? 3.055 -16.671 16.120 1.00 50.79 180 PRO B N 1
ATOM 3052 C CA . PRO B 1 182 ? 3.942 -16.036 17.093 1.00 49.51 180 PRO B CA 1
ATOM 3053 C C . PRO B 1 182 ? 3.628 -14.545 17.400 1.00 48.07 180 PRO B C 1
ATOM 3054 O O . PRO B 1 182 ? 3.730 -14.129 18.562 1.00 46.51 180 PRO B O 1
ATOM 3058 N N . ASP B 1 183 ? 3.262 -13.765 16.377 1.00 47.12 181 ASP B N 1
ATOM 3059 C CA . ASP B 1 183 ? 2.853 -12.365 16.567 1.00 46.56 181 ASP B CA 1
ATOM 3060 C C . ASP B 1 183 ? 1.423 -12.236 17.111 1.00 46.19 181 ASP B C 1
ATOM 3061 O O . ASP B 1 183 ? 0.864 -11.148 17.130 1.00 46.85 181 ASP B O 1
ATOM 3066 N N . MET B 1 184 ? 0.835 -13.346 17.547 1.00 45.47 182 MET B N 1
ATOM 3067 C CA . MET B 1 184 ? -0.515 -13.337 18.133 1.00 44.81 182 MET B CA 1
ATOM 3068 C C . MET B 1 184 ? -0.441 -13.962 19.487 1.00 43.04 182 MET B C 1
ATOM 3069 O O . MET B 1 184 ? 0.595 -14.489 19.855 1.00 41.70 182 MET B O 1
ATOM 3074 N N . GLU B 1 185 ? -1.559 -13.943 20.203 1.00 42.18 183 GLU B N 1
ATOM 3075 C CA . GLU B 1 185 ? -1.680 -14.674 21.462 1.00 42.45 183 GLU B CA 1
ATOM 3076 C C . GLU B 1 185 ? -2.107 -16.115 21.155 1.00 41.95 183 GLU B C 1
ATOM 3077 O O . GLU B 1 185 ? -2.844 -16.340 20.191 1.00 42.19 183 GLU B O 1
ATOM 3083 N N . PRO B 1 186 ? -1.670 -17.097 21.965 1.00 41.15 184 PRO B N 1
ATOM 3084 C CA . PRO B 1 186 ? -0.943 -16.960 23.219 1.00 40.46 184 PRO B CA 1
ATOM 3085 C C . PRO B 1 186 ? 0.591 -17.141 23.124 1.00 39.73 184 PRO B C 1
ATOM 3086 O O . PRO B 1 186 ? 1.263 -17.008 24.133 1.00 39.60 184 PRO B O 1
ATOM 3090 N N . LEU B 1 187 ? 1.148 -17.389 21.943 1.00 38.81 185 LEU B N 1
ATOM 3091 C CA . LEU B 1 187 ? 2.598 -17.444 21.846 1.00 38.95 185 LEU B CA 1
ATOM 3092 C C . LEU B 1 187 ? 3.214 -16.162 22.438 1.00 39.09 185 LEU B C 1
ATOM 3093 O O . LEU B 1 187 ? 3.934 -16.253 23.444 1.00 39.72 185 LEU B O 1
ATOM 3098 N N . LYS B 1 188 ? 2.882 -14.991 21.877 1.00 38.09 186 LYS B N 1
ATOM 3099 C CA . LYS B 1 188 ? 3.408 -13.691 22.362 1.00 37.63 186 LYS B CA 1
ATOM 3100 C C . LYS B 1 188 ? 3.852 -13.786 23.799 1.00 36.08 186 LYS B C 1
ATOM 3101 O O . LYS B 1 188 ? 4.988 -13.483 24.102 1.00 36.25 186 LYS B O 1
ATOM 3107 N N . THR B 1 189 ? 2.952 -14.251 24.664 1.00 34.85 187 THR B N 1
ATOM 3108 C CA . THR B 1 189 ? 3.148 -14.260 26.124 1.00 33.65 187 THR B CA 1
ATOM 3109 C C . THR B 1 189 ? 3.980 -15.431 26.603 1.00 32.89 187 THR B C 1
ATOM 3110 O O . THR B 1 189 ? 4.695 -15.320 27.614 1.00 32.95 187 THR B O 1
ATOM 3114 N N . LEU B 1 190 ? 3.871 -16.568 25.911 1.00 31.98 188 LEU B N 1
ATOM 3115 C CA . LEU B 1 190 ? 4.635 -17.759 26.315 1.00 31.05 188 LEU B CA 1
ATOM 3116 C C . LEU B 1 190 ? 6.089 -17.559 25.941 1.00 30.11 188 LEU B C 1
ATOM 3117 O O . LEU B 1 190 ? 6.952 -18.052 26.636 1.00 30.04 188 LEU B O 1
ATOM 3122 N N . ARG B 1 191 ? 6.335 -16.873 24.821 1.00 29.65 189 ARG B N 1
ATOM 3123 C CA . ARG B 1 191 ? 7.684 -16.468 24.408 1.00 29.64 189 ARG B CA 1
ATOM 3124 C C . ARG B 1 191 ? 8.355 -15.389 25.291 1.00 30.21 189 ARG B C 1
ATOM 3125 O O . ARG B 1 191 ? 9.600 -15.336 25.347 1.00 29.55 189 ARG B O 1
ATOM 3133 N N . GLN B 1 192 ? 7.552 -14.508 25.920 1.00 29.53 190 GLN B N 1
ATOM 3134 C CA . GLN B 1 192 ? 8.115 -13.312 26.572 1.00 28.53 190 GLN B CA 1
ATOM 3135 C C . GLN B 1 192 ? 7.946 -13.291 28.090 1.00 28.15 190 GLN B C 1
ATOM 3136 O O . GLN B 1 192 ? 8.861 -13.673 28.806 1.00 28.61 190 GLN B O 1
ATOM 3142 N N . ALA B 1 193 ? 6.765 -12.944 28.593 1.00 26.96 191 ALA B N 1
ATOM 3143 C CA . ALA B 1 193 ? 6.574 -12.845 30.044 1.00 26.15 191 ALA B CA 1
ATOM 3144 C C . ALA B 1 193 ? 6.565 -14.148 30.779 1.00 25.67 191 ALA B C 1
ATOM 3145 O O . ALA B 1 193 ? 6.944 -14.202 31.949 1.00 25.79 191 ALA B O 1
ATOM 3147 N N . ALA B 1 194 ? 6.020 -15.195 30.170 1.00 26.24 192 ALA B N 1
ATOM 3148 C CA . ALA B 1 194 ? 6.113 -16.523 30.834 1.00 25.68 192 ALA B CA 1
ATOM 3149 C C . ALA B 1 194 ? 7.604 -16.928 31.041 1.00 25.15 192 ALA B C 1
ATOM 3150 O O . ALA B 1 194 ? 8.004 -17.411 32.107 1.00 24.77 192 ALA B O 1
ATOM 3152 N N . ILE B 1 195 ? 8.443 -16.677 30.057 1.00 25.19 193 ILE B N 1
ATOM 3153 C CA . ILE B 1 195 ? 9.905 -16.909 30.267 1.00 26.84 193 ILE B CA 1
ATOM 3154 C C . ILE B 1 195 ? 10.477 -16.144 31.463 1.00 26.99 193 ILE B C 1
ATOM 3155 O O . ILE B 1 195 ? 11.219 -16.710 32.275 1.00 26.65 193 ILE B O 1
ATOM 3160 N N . CYS B 1 196 ? 10.098 -14.866 31.577 1.00 27.24 194 CYS B N 1
ATOM 3161 C CA . CYS B 1 196 ? 10.630 -13.988 32.602 1.00 27.22 194 CYS B CA 1
ATOM 3162 C C . CYS B 1 196 ? 10.182 -14.459 33.976 1.00 26.79 194 CYS B C 1
ATOM 3163 O O . CYS B 1 196 ? 10.988 -14.487 34.913 1.00 26.55 194 CYS B O 1
ATOM 3166 N N . LYS B 1 197 ? 8.919 -14.891 34.113 1.00 26.30 195 LYS B N 1
ATOM 3167 C CA . LYS B 1 197 ? 8.464 -15.373 35.421 1.00 26.17 195 LYS B CA 1
ATOM 3168 C C . LYS B 1 197 ? 9.038 -16.776 35.767 1.00 25.48 195 LYS B C 1
ATOM 3169 O O . LYS B 1 197 ? 9.379 -17.081 36.940 1.00 25.44 195 LYS B O 1
ATOM 3175 N N . ILE B 1 198 ? 9.196 -17.614 34.756 1.00 26.18 196 ILE B N 1
ATOM 3176 C CA . ILE B 1 198 ? 9.878 -18.928 34.961 1.00 27.32 196 ILE B CA 1
ATOM 3177 C C . ILE B 1 198 ? 11.339 -18.713 35.374 1.00 27.38 196 ILE B C 1
ATOM 3178 O O . ILE B 1 198 ? 11.805 -19.258 36.396 1.00 28.09 196 ILE B O 1
ATOM 3183 N N . ALA B 1 199 ? 12.049 -17.891 34.613 1.00 27.38 197 ALA B N 1
ATOM 3184 C CA . ALA B 1 199 ? 13.406 -17.462 35.044 1.00 27.37 197 ALA B CA 1
ATOM 3185 C C . ALA B 1 199 ? 13.439 -16.967 36.507 1.00 27.76 197 ALA B C 1
ATOM 3186 O O . ALA B 1 199 ? 14.329 -17.350 37.268 1.00 27.30 197 ALA B O 1
ATOM 3188 N N . GLU B 1 200 ? 12.452 -16.151 36.905 1.00 28.03 198 GLU B N 1
ATOM 3189 C CA . GLU B 1 200 ? 12.390 -15.621 38.283 1.00 28.72 198 GLU B CA 1
ATOM 3190 C C . GLU B 1 200 ? 12.212 -16.684 39.345 1.00 28.70 198 GLU B C 1
ATOM 3191 O O . GLU B 1 200 ? 12.911 -16.674 40.372 1.00 29.92 198 GLU B O 1
ATOM 3197 N N . ALA B 1 201 ? 11.237 -17.578 39.137 1.00 29.69 199 ALA B N 1
ATOM 3198 C CA . ALA B 1 201 ? 11.144 -18.823 39.924 1.00 28.96 199 ALA B CA 1
ATOM 3199 C C . ALA B 1 201 ? 12.505 -19.575 40.085 1.00 29.39 199 ALA B C 1
ATOM 3200 O O . ALA B 1 201 ? 12.893 -19.938 41.194 1.00 29.10 199 ALA B O 1
ATOM 3202 N N . CYS B 1 202 ? 13.233 -19.812 39.001 1.00 30.11 200 CYS B N 1
ATOM 3203 C CA . CYS B 1 202 ? 14.574 -20.454 39.114 1.00 30.70 200 CYS B CA 1
ATOM 3204 C C . CYS B 1 202 ? 15.555 -19.678 40.003 1.00 30.71 200 CYS B C 1
ATOM 3205 O O . CYS B 1 202 ? 16.210 -20.265 40.878 1.00 30.67 200 CYS B O 1
ATOM 3208 N N . TYR B 1 203 ? 15.646 -18.364 39.783 1.00 30.30 201 TYR B N 1
ATOM 3209 C CA . TYR B 1 203 ? 16.573 -17.542 40.562 1.00 30.08 201 TYR B CA 1
ATOM 3210 C C . TYR B 1 203 ? 16.175 -17.363 42.005 1.00 30.28 201 TYR B C 1
ATOM 3211 O O . TYR B 1 203 ? 17.032 -17.160 42.833 1.00 29.72 201 TYR B O 1
ATOM 3220 N N . ILE B 1 204 ? 14.883 -17.450 42.317 1.00 31.75 202 ILE B N 1
ATOM 3221 C CA . ILE B 1 204 ? 14.464 -17.558 43.727 1.00 32.98 202 ILE B CA 1
ATOM 3222 C C . ILE B 1 204 ? 14.997 -18.857 44.384 1.00 33.37 202 ILE B C 1
ATOM 3223 O O . ILE B 1 204 ? 15.307 -18.896 45.582 1.00 33.13 202 ILE B O 1
ATOM 3228 N N . SER B 1 205 ? 15.094 -19.933 43.610 1.00 33.55 203 SER B N 1
ATOM 3229 C CA . SER B 1 205 ? 15.675 -21.156 44.187 1.00 34.52 203 SER B CA 1
ATOM 3230 C C . SER B 1 205 ? 17.205 -21.085 44.250 1.00 33.99 203 SER B C 1
ATOM 3231 O O . SER B 1 205 ? 17.815 -21.422 45.269 1.00 33.97 203 SER B O 1
ATOM 3234 N N . VAL B 1 206 ? 17.815 -20.574 43.187 1.00 34.59 204 VAL B N 1
ATOM 3235 C CA . VAL B 1 206 ? 19.263 -20.251 43.215 1.00 34.87 204 VAL B CA 1
ATOM 3236 C C . VAL B 1 206 ? 19.634 -19.448 44.460 1.00 35.07 204 VAL B C 1
ATOM 3237 O O . VAL B 1 206 ? 20.527 -19.831 45.215 1.00 35.90 204 VAL B O 1
ATOM 3241 N N . VAL B 1 207 ? 18.927 -18.350 44.697 1.00 35.23 205 VAL B N 1
ATOM 3242 C CA . VAL B 1 207 ? 19.289 -17.479 45.799 1.00 34.59 205 VAL B CA 1
ATOM 3243 C C . VAL B 1 207 ? 18.973 -18.104 47.159 1.00 34.93 205 VAL B C 1
ATOM 3244 O O . VAL B 1 207 ? 19.718 -17.910 48.113 1.00 34.67 205 VAL B O 1
ATOM 3248 N N . HIS B 1 208 ? 17.884 -18.864 47.265 1.00 35.78 206 HIS B N 1
ATOM 3249 C CA . HIS B 1 208 ? 17.583 -19.528 48.544 1.00 36.47 206 HIS B CA 1
ATOM 3250 C C . HIS B 1 208 ? 18.767 -20.385 49.014 1.00 36.91 206 HIS B C 1
ATOM 3251 O O . HIS B 1 208 ? 19.199 -20.276 50.153 1.00 37.31 206 HIS B O 1
ATOM 3258 N N . ASN B 1 209 ? 19.317 -21.204 48.129 1.00 37.60 207 ASN B N 1
ATOM 3259 C CA . ASN B 1 209 ? 20.412 -22.093 48.515 1.00 38.51 207 ASN B CA 1
ATOM 3260 C C . ASN B 1 209 ? 21.649 -21.352 49.019 1.00 39.02 207 ASN B C 1
ATOM 3261 O O . ASN B 1 209 ? 22.329 -21.811 49.933 1.00 38.83 207 ASN B O 1
ATOM 3266 N N . ILE B 1 210 ? 21.893 -20.168 48.465 1.00 39.70 208 ILE B N 1
ATOM 3267 C CA . ILE B 1 210 ? 22.974 -19.328 48.937 1.00 39.61 208 ILE B CA 1
ATOM 3268 C C . ILE B 1 210 ? 22.644 -18.877 50.344 1.00 41.09 208 ILE B C 1
ATOM 3269 O O . ILE B 1 210 ? 23.508 -18.903 51.216 1.00 40.85 208 ILE B O 1
ATOM 3274 N N . ARG B 1 211 ? 21.386 -18.478 50.563 1.00 42.55 209 ARG B N 1
ATOM 3275 C CA . ARG B 1 211 ? 20.911 -18.045 51.887 1.00 43.80 209 ARG B CA 1
ATOM 3276 C C . ARG B 1 211 ? 20.927 -19.172 52.919 1.00 45.03 209 ARG B C 1
ATOM 3277 O O . ARG B 1 211 ? 21.302 -18.971 54.068 1.00 44.95 209 ARG B O 1
ATOM 3285 N N . ALA B 1 212 ? 20.485 -20.348 52.493 1.00 47.14 210 ALA B N 1
ATOM 3286 C CA . ALA B 1 212 ? 20.439 -21.530 53.346 1.00 49.12 210 ALA B CA 1
ATOM 3287 C C . ALA B 1 212 ? 21.844 -21.966 53.757 1.00 50.46 210 ALA B C 1
ATOM 3288 O O . ALA B 1 212 ? 22.105 -22.194 54.941 1.00 51.16 210 ALA B O 1
ATOM 3290 N N . SER B 1 213 ? 22.755 -22.055 52.788 1.00 51.83 211 SER B N 1
ATOM 3291 C CA . SER B 1 213 ? 24.129 -22.459 53.090 1.00 52.50 211 SER B CA 1
ATOM 3292 C C . SER B 1 213 ? 24.845 -21.453 54.002 1.00 53.22 211 SER B C 1
ATOM 3293 O O . SER B 1 213 ? 25.579 -21.853 54.912 1.00 53.59 211 SER B O 1
ATOM 3296 N N . ALA B 1 214 ? 24.608 -20.160 53.780 1.00 53.99 212 ALA B N 1
ATOM 3297 C CA . ALA B 1 214 ? 25.221 -19.099 54.584 1.00 54.81 212 ALA B CA 1
ATOM 3298 C C . ALA B 1 214 ? 24.807 -19.120 56.058 1.00 55.64 212 ALA B C 1
ATOM 3299 O O . ALA B 1 214 ? 25.580 -18.720 56.922 1.00 55.52 212 ALA B O 1
ATOM 3301 N N . LYS B 1 215 ? 23.594 -19.589 56.342 1.00 56.97 213 LYS B N 1
ATOM 3302 C CA . LYS B 1 215 ? 23.145 -19.794 57.727 1.00 58.13 213 LYS B CA 1
ATOM 3303 C C . LYS B 1 215 ? 24.011 -20.820 58.466 1.00 58.66 213 LYS B C 1
ATOM 3304 O O . LYS B 1 215 ? 24.416 -20.601 59.620 1.00 59.35 213 LYS B O 1
ATOM 3310 N N . ILE B 1 216 ? 24.316 -21.926 57.791 1.00 58.80 214 ILE B N 1
ATOM 3311 C CA . ILE B 1 216 ? 25.099 -23.023 58.388 1.00 58.83 214 ILE B CA 1
ATOM 3312 C C . ILE B 1 216 ? 26.616 -22.771 58.392 1.00 58.59 214 ILE B C 1
ATOM 3313 O O . ILE B 1 216 ? 27.252 -22.799 59.442 1.00 58.62 214 ILE B O 1
ATOM 3318 N N . LEU B 1 217 ? 27.178 -22.534 57.208 1.00 58.37 215 LEU B N 1
ATOM 3319 C CA . LEU B 1 217 ? 28.616 -22.415 57.015 1.00 57.80 215 LEU B CA 1
ATOM 3320 C C . LEU B 1 217 ? 29.135 -21.038 57.414 1.00 57.13 215 LEU B C 1
ATOM 3321 O O . LEU B 1 217 ? 28.467 -20.034 57.173 1.00 57.30 215 LEU B O 1
ATOM 3326 N N . PRO B 1 218 ? 30.339 -20.984 58.012 1.00 56.55 216 PRO B N 1
ATOM 3327 C CA . PRO B 1 218 ? 31.017 -19.730 58.386 1.00 55.89 216 PRO B CA 1
ATOM 3328 C C . PRO B 1 218 ? 31.244 -18.800 57.205 1.00 55.05 216 PRO B C 1
ATOM 3329 O O . PRO B 1 218 ? 31.481 -19.267 56.096 1.00 55.08 216 PRO B O 1
ATOM 3333 N N . ALA B 1 219 ? 31.194 -17.497 57.451 1.00 54.22 217 ALA B N 1
ATOM 3334 C CA . ALA B 1 219 ? 31.344 -16.506 56.388 1.00 53.73 217 ALA B CA 1
ATOM 3335 C C . ALA B 1 219 ? 32.670 -16.639 55.625 1.00 53.17 217 ALA B C 1
ATOM 3336 O O . ALA B 1 219 ? 32.755 -16.297 54.448 1.00 53.45 217 ALA B O 1
ATOM 3338 N N . SER B 1 220 ? 33.699 -17.140 56.298 1.00 52.65 218 SER B N 1
ATOM 3339 C CA . SER B 1 220 ? 35.011 -17.310 55.680 1.00 51.36 218 SER B CA 1
ATOM 3340 C C . SER B 1 220 ? 35.060 -18.505 54.731 1.00 50.82 218 SER B C 1
ATOM 3341 O O . SER B 1 220 ? 36.021 -18.644 53.974 1.00 50.52 218 SER B O 1
ATOM 3344 N N . SER B 1 221 ? 34.023 -19.347 54.757 1.00 50.07 219 SER B N 1
ATOM 3345 C CA . SER B 1 221 ? 33.905 -20.469 53.808 1.00 49.69 219 SER B CA 1
ATOM 3346 C C . SER B 1 221 ? 33.618 -20.025 52.378 1.00 49.30 219 SER B C 1
ATOM 3347 O O . SER B 1 221 ? 33.878 -20.775 51.431 1.00 49.24 219 SER B O 1
ATOM 3350 N N . PHE B 1 222 ? 33.053 -18.824 52.245 1.00 48.52 220 PHE B N 1
ATOM 3351 C CA . PHE B 1 222 ? 32.836 -18.175 50.967 1.00 48.23 220 PHE B CA 1
ATOM 3352 C C . PHE B 1 222 ? 34.029 -17.271 50.680 1.00 48.34 220 PHE B C 1
ATOM 3353 O O . PHE B 1 222 ? 34.531 -17.230 49.553 1.00 48.24 220 PHE B O 1
ATOM 3361 N N . PHE B 1 223 ? 34.475 -16.546 51.706 1.00 48.26 221 PHE B N 1
ATOM 3362 C CA . PHE B 1 223 ? 35.492 -15.507 51.539 1.00 48.82 221 PHE B CA 1
ATOM 3363 C C . PHE B 1 223 ? 36.542 -15.505 52.646 1.00 50.13 221 PHE B C 1
ATOM 3364 O O . PHE B 1 223 ? 36.242 -15.269 53.834 1.00 50.33 221 PHE B O 1
ATOM 3372 N N . GLU B 1 224 ? 37.775 -15.746 52.215 1.00 51.26 222 GLU B N 1
ATOM 3373 C CA . GLU B 1 224 ? 38.945 -15.925 53.078 1.00 52.59 222 GLU B CA 1
ATOM 3374 C C . GLU B 1 224 ? 39.291 -14.708 53.916 1.00 53.47 222 GLU B C 1
ATOM 3375 O O . GLU B 1 224 ? 39.692 -14.845 55.078 1.00 53.73 222 GLU B O 1
ATOM 3381 N N . ASN B 1 225 ? 39.125 -13.531 53.314 1.00 54.20 223 ASN B N 1
ATOM 3382 C CA . ASN B 1 225 ? 39.818 -12.329 53.741 1.00 55.05 223 ASN B CA 1
ATOM 3383 C C . ASN B 1 225 ? 38.911 -11.133 54.063 1.00 55.95 223 ASN B C 1
ATOM 3384 O O . ASN B 1 225 ? 39.120 -10.032 53.539 1.00 55.97 223 ASN B O 1
ATOM 3389 N N . LEU B 1 226 ? 37.930 -11.345 54.943 1.00 57.03 224 LEU B N 1
ATOM 3390 C CA . LEU B 1 226 ? 36.958 -10.304 55.331 1.00 57.73 224 LEU B CA 1
ATOM 3391 C C . LEU B 1 226 ? 37.514 -9.321 56.375 1.00 58.87 224 LEU B C 1
ATOM 3392 O O . LEU B 1 226 ? 37.880 -9.721 57.486 1.00 58.80 224 LEU B O 1
ATOM 3397 N N . ASN B 1 227 ? 37.565 -8.038 56.012 1.00 60.32 225 ASN B N 1
ATOM 3398 C CA . ASN B 1 227 ? 38.273 -7.028 56.820 1.00 61.55 225 ASN B CA 1
ATOM 3399 C C . ASN B 1 227 ? 37.483 -5.731 57.089 1.00 61.49 225 ASN B C 1
ATOM 3400 O O . ASN B 1 227 ? 36.262 -5.749 57.281 1.00 61.49 225 ASN B O 1
#

Sequence (443 aa):
ALLKPCKLGDMQCLSSATEQFLEKTSKGIPQYDIWPIDPLVVTSLDVIAPSDAGIVIRFKNLNITGLKNQQISDFQMDTKAKTVLLKTKADLHIVGDIVIELTEQSKSFTGLYTADTNVIGAVRYGYNLKNDDNGVQHFEVQPETFTCESIGEPKITLSSDLSSALEKDSGNNSLEPDMEPLKTLRQAAICKIAEACYISVVHNIRASAKILPASSFFENLALLKPCKLGDMQCLSSATEQFLEKTSKGIPQYDIWPIDPLVVTSLDVIAPSDAGIVIRFKNLNITGLKNQQISDFQMDTKAKTVLLKTKADLHIVGDIVIELTEQSKSFTGLYTADTNVIGAVRYGYNLKNDDNGVQHFEVQPETFTCESIGEPKITLSSDLSSALEKDSGNNSLEPDMEPLKTLRQAAICKIAEACYISVVHNIRASAKILPASSFFENLN

Radius of gyration: 24.09 Å; Cα contacts (8 Å, |Δi|>4): 982; chains: 2; bounding box: 55×46×83 Å

Solvent-accessible surface area: 20662 Å² total; per-residue (Å²): 138,21,29,111,38,2,135,55,59,52,96,143,28,25,53,54,8,30,86,80,22,11,89,130,0,5,165,16,32,124,149,72,79,4,105,65,1,12,57,5,87,16,92,51,34,68,0,17,0,1,56,47,65,6,9,35,0,80,0,70,72,0,58,0,51,17,0,62,94,9,115,36,55,42,31,109,38,67,68,191,70,85,52,7,11,19,27,5,111,2,91,2,74,1,42,4,68,0,42,0,48,20,76,144,91,110,99,71,21,109,17,82,0,24,0,58,8,88,3,47,1,3,2,104,19,14,10,67,55,129,88,60,156,135,51,61,76,13,16,75,14,90,98,24,20,10,12,6,14,15,4,12,65,13,128,34,73,21,38,95,125,5,14,63,37,10,40,182,49,73,60,61,151,72,45,70,57,42,92,52,9,22,40,5,0,22,3,7,0,2,11,9,0,2,20,21,0,3,74,10,11,0,23,2,36,47,2,2,2,133,83,25,50,2,69,29,27,20,106,130,79,128,10,27,115,57,2,102,49,57,40,92,145,35,22,56,63,6,29,111,40,20,11,73,92,1,7,152,11,32,126,155,62,82,4,107,59,2,14,73,8,93,29,84,60,42,68,0,14,0,1,60,51,62,6,12,36,0,101,0,91,82,0,62,0,54,14,0,69,100,6,120,40,48,50,29,115,37,68,71,201,65,67,60,10,21,21,21,5,107,2,85,1,87,1,47,5,60,0,34,0,38,25,74,150,88,112,89,69,29,82,17,79,0,31,1,59,5,91,2,40,0,1,1,90,23,23,14,60,56,120,92,62,153,122,62,56,68,12,15,21,8,74,94,26,21,11,4,9,15,15,4,10,56,13,104,38,76,19,31,102,82,0,25,47,44,9,34,160,43,74,55,60,149,76,42,66,55,33,100,52,7,23,46,3,0,18,3,10,0,1,7,10,0,2,25,16,0,3,83,8,12,0,26,2,36,52,9,0,2,100,89,33,44,1,63,23,26,16,112,59,58,193

InterPro domains:
  IPR010562 Haemolymph juvenile hormone binding [PF06585] (8-110)
  IPR010562 Haemolymph juvenile hormone binding [SM00700] (18-241)
  IPR038606 Takeout superfamily [G3DSA:3.15.10.30] (17-243)

Organism: Bombyx mori (NCBI:txid7091)

Foldseek 3Di:
DLFAADAPPPLVNVFVRLLSNLVVQQCHDVVLPAHHQAQHWDAWDWDAPPVHNQKIKIWGGKTKHWVSPKGWPDWDADPPQQKIKTKIKTWIWIKTWMWIGNNVVRDIFIWMKIKTFIWIKIKMWGWDWDADPVGFIFIATDDIDIFRPGLGFMDMDTDPVSQVVVCVVVVHPGDDCVDPPNVCVRPVVSRVVVVVSVVSVVVNVNSVRVPDRVCSHYPDD/DQFAADAPPPLVSVQVRLLRNLVVLQCHDVVLPAHHQAQDWDAWDWDQDPVDNQKIKIWGGKTKHWSSPWGWPDWDADQVQQKIKTKTKTWIWIKTKIWIGRNVVRDIDIWMKIKTFIWIKIKMWGWDWDADPPGFIFTAIDDIDMDRPDLGQMDMDTDPVRQCVVCVVVVNNGDDCVDPPNVCVRPVVSGVVVVVSVVSVVVNVNSNRVPDGHSSHHVDRD

Nearest PDB structures (foldseek):
  3aos-assembly1_A  TM=1.005E+00  e=4.785E-42  Bombyx mori
  3aot-assembly1_A  TM=9.227E-01  e=2.091E-33  Bombyx mori
  3a1z-assembly3_C  TM=9.426E-01  e=7.052E-33  Bombyx mori
  3a1z-assembly1_A  TM=9.617E-01  e=6.797E-32  Bombyx mori
  3a1z-assembly4_D  TM=9.539E-01  e=5.156E-32  Bombyx mori

B-factor: mean 40.44, std 11.68, range [12.03, 73.11]